Protein AF-U5H1S2-F1 (afdb_monomer_lite)

Structure (mmCIF, N/CA/C/O backbone):
data_AF-U5H1S2-F1
#
_entry.id   AF-U5H1S2-F1
#
loop_
_atom_site.group_PDB
_atom_site.id
_atom_site.type_symbol
_atom_site.label_atom_id
_atom_site.label_alt_id
_atom_site.label_comp_id
_atom_site.label_asym_id
_atom_site.label_entity_id
_atom_site.label_seq_id
_atom_site.pdbx_PDB_ins_code
_atom_site.Cartn_x
_atom_site.Cartn_y
_atom_site.Cartn_z
_atom_site.occupancy
_atom_site.B_iso_or_equiv
_atom_site.auth_seq_id
_atom_site.auth_comp_id
_atom_site.auth_asym_id
_atom_site.auth_atom_id
_atom_site.pdbx_PDB_model_num
ATOM 1 N N . MET A 1 1 ? -27.635 -14.130 -34.980 1.00 31.97 1 MET A N 1
ATOM 2 C CA . MET A 1 1 ? -26.167 -13.998 -35.051 1.00 31.97 1 MET A CA 1
ATOM 3 C C . MET A 1 1 ? -25.776 -12.858 -34.133 1.00 31.97 1 MET A C 1
ATOM 5 O O . MET A 1 1 ? -26.115 -11.719 -34.426 1.00 31.97 1 MET A O 1
ATOM 9 N N . ALA A 1 2 ? -25.233 -13.192 -32.964 1.00 25.72 2 ALA A N 1
ATOM 10 C CA . ALA A 1 2 ? -24.811 -12.223 -31.960 1.00 25.72 2 ALA A CA 1
ATOM 11 C C . ALA A 1 2 ? -23.484 -11.595 -32.406 1.00 25.72 2 ALA A C 1
ATOM 13 O O . ALA A 1 2 ? -22.579 -12.320 -32.811 1.00 25.72 2 ALA A O 1
ATOM 14 N N . GLY A 1 3 ? -23.404 -10.264 -32.391 1.00 31.88 3 GLY A N 1
ATOM 15 C CA . GLY A 1 3 ? -22.172 -9.540 -32.684 1.00 31.88 3 GLY A CA 1
ATOM 16 C C . GLY A 1 3 ? -21.166 -9.740 -31.556 1.00 31.88 3 GLY A C 1
ATOM 17 O O . GLY A 1 3 ? -21.513 -9.571 -30.388 1.00 31.88 3 GLY A O 1
ATOM 18 N N . GLU A 1 4 ? -19.939 -10.113 -31.912 1.00 32.50 4 GLU A N 1
ATOM 19 C CA . GLU A 1 4 ? -18.807 -10.182 -30.992 1.00 32.50 4 GLU A CA 1
ATOM 20 C C . GLU A 1 4 ? -18.566 -8.802 -30.369 1.00 32.50 4 GLU A C 1
ATOM 22 O O . GLU A 1 4 ? -18.142 -7.854 -31.032 1.00 32.50 4 GLU A O 1
ATOM 27 N N . ALA A 1 5 ? -18.861 -8.678 -29.077 1.00 32.62 5 ALA A N 1
ATOM 28 C CA . ALA A 1 5 ? -18.400 -7.563 -28.271 1.00 32.62 5 ALA A CA 1
ATOM 29 C C . ALA A 1 5 ? -16.902 -7.772 -28.010 1.00 32.62 5 ALA A C 1
ATOM 31 O O . ALA A 1 5 ? -16.522 -8.608 -27.192 1.00 32.62 5 ALA A O 1
ATOM 32 N N . LEU A 1 6 ? -16.054 -7.045 -28.739 1.00 32.03 6 LEU A N 1
ATOM 33 C CA . LEU A 1 6 ? -14.613 -7.006 -28.491 1.00 32.03 6 LEU A CA 1
ATOM 34 C C . LEU A 1 6 ? -14.373 -6.473 -27.070 1.00 32.03 6 LEU A C 1
ATOM 36 O O . LEU A 1 6 ? -14.672 -5.315 -26.775 1.00 32.03 6 LEU A O 1
ATOM 40 N N . ALA A 1 7 ? -13.875 -7.339 -26.187 1.00 36.47 7 ALA A N 1
ATOM 41 C CA . ALA A 1 7 ? -13.508 -6.986 -24.821 1.00 36.47 7 ALA A CA 1
ATOM 42 C C . ALA A 1 7 ? -12.348 -5.971 -24.818 1.00 36.47 7 ALA A C 1
ATOM 44 O O . ALA A 1 7 ? -11.456 -6.050 -25.665 1.00 36.47 7 ALA A O 1
ATOM 45 N N . SER A 1 8 ? -12.359 -5.035 -23.858 1.00 35.72 8 SER A N 1
ATOM 46 C CA . SER A 1 8 ? -11.357 -3.960 -23.693 1.00 35.72 8 SER A CA 1
ATOM 47 C C . SER A 1 8 ? -9.915 -4.468 -23.807 1.00 35.72 8 SER A C 1
ATOM 49 O O . SER A 1 8 ? -9.097 -3.869 -24.498 1.00 35.72 8 SER A O 1
ATOM 51 N N . ASP A 1 9 ? -9.646 -5.641 -23.237 1.00 32.28 9 ASP A N 1
ATOM 52 C CA . ASP A 1 9 ? -8.314 -6.247 -23.175 1.00 32.28 9 ASP A CA 1
ATOM 53 C C . ASP A 1 9 ? -7.743 -6.604 -24.563 1.00 32.28 9 ASP A C 1
ATOM 55 O O . ASP A 1 9 ? -6.537 -6.521 -24.793 1.00 32.28 9 ASP A O 1
ATOM 59 N N . GLN A 1 10 ? -8.601 -6.953 -25.533 1.00 33.72 10 GLN A N 1
ATOM 60 C CA . GLN A 1 10 ? -8.179 -7.234 -26.914 1.00 33.72 10 GLN A CA 1
ATOM 61 C C . GLN A 1 10 ? -7.858 -5.958 -27.706 1.00 33.72 10 GLN A C 1
ATOM 63 O O . GLN A 1 10 ? -7.099 -6.005 -28.679 1.00 33.72 10 GLN A O 1
ATOM 68 N N . ILE A 1 11 ? -8.440 -4.825 -27.307 1.00 37.59 11 ILE A N 1
ATOM 69 C CA . ILE A 1 11 ? -8.159 -3.507 -27.883 1.00 37.59 11 ILE A CA 1
ATOM 70 C C . ILE A 1 11 ? -6.844 -2.968 -27.301 1.00 37.59 11 ILE A C 1
ATOM 72 O O . ILE A 1 11 ? -6.004 -2.495 -28.066 1.00 37.59 11 ILE A O 1
ATOM 76 N N . ASP A 1 12 ? -6.625 -3.125 -25.992 1.00 35.81 12 ASP A N 1
ATOM 77 C CA . ASP A 1 12 ? -5.406 -2.697 -25.294 1.00 35.81 12 ASP A CA 1
ATOM 78 C C . ASP A 1 12 ? -4.152 -3.450 -25.785 1.00 35.81 12 ASP A C 1
ATOM 80 O O . ASP A 1 12 ? -3.189 -2.813 -26.212 1.00 35.81 12 ASP A O 1
ATOM 84 N N . ALA A 1 13 ? -4.187 -4.786 -25.887 1.00 38.94 13 ALA A N 1
ATOM 85 C CA . ALA A 1 13 ? -3.038 -5.577 -26.358 1.00 38.94 13 ALA A CA 1
ATOM 86 C C . ALA A 1 13 ? -2.625 -5.269 -27.813 1.00 38.94 13 ALA A C 1
ATOM 88 O O . ALA A 1 13 ? -1.450 -5.335 -28.179 1.00 38.94 13 ALA A O 1
ATOM 89 N N . ARG A 1 14 ? -3.592 -4.910 -28.669 1.00 41.16 14 ARG A N 1
ATOM 90 C CA . ARG A 1 14 ? -3.320 -4.481 -30.051 1.00 41.16 14 ARG A CA 1
ATOM 91 C C . ARG A 1 14 ? -2.742 -3.071 -30.123 1.00 41.16 14 ARG A C 1
ATOM 93 O O . ARG A 1 14 ? -2.043 -2.770 -31.086 1.00 41.16 14 ARG A O 1
ATOM 100 N N . LEU A 1 15 ? -3.039 -2.214 -29.151 1.00 42.03 15 LEU A N 1
ATOM 101 C CA . LEU A 1 15 ? -2.571 -0.832 -29.103 1.00 42.03 15 LEU A CA 1
ATOM 102 C C . LEU A 1 15 ? -1.189 -0.707 -28.458 1.00 42.03 15 LEU A C 1
ATOM 104 O O . LEU A 1 15 ? -0.394 0.085 -28.959 1.00 42.03 15 LEU A O 1
ATOM 108 N N . ASP A 1 16 ? -0.863 -1.519 -27.452 1.00 41.81 16 ASP A N 1
ATOM 109 C CA . ASP A 1 16 ? 0.482 -1.563 -26.859 1.00 41.81 16 ASP A CA 1
ATOM 110 C C . ASP A 1 16 ? 1.532 -1.953 -27.914 1.00 41.81 16 ASP A C 1
ATOM 112 O O . ASP A 1 16 ? 2.521 -1.243 -28.105 1.00 41.81 16 ASP A O 1
ATOM 116 N N . ALA A 1 17 ? 1.231 -2.961 -28.742 1.00 45.34 17 ALA A N 1
ATOM 117 C CA . ALA A 1 17 ? 2.054 -3.325 -29.899 1.00 45.34 17 ALA A CA 1
ATOM 118 C C . ALA A 1 17 ? 2.215 -2.176 -30.924 1.00 45.34 17 ALA A C 1
ATOM 120 O O . ALA A 1 17 ? 3.231 -2.075 -31.613 1.00 45.34 17 ALA A O 1
ATOM 121 N N . ILE A 1 18 ? 1.228 -1.276 -31.033 1.00 42.66 18 ILE A N 1
ATOM 122 C CA . ILE A 1 18 ? 1.264 -0.121 -31.946 1.00 42.66 18 ILE A CA 1
ATOM 123 C C . ILE A 1 18 ? 2.077 1.036 -31.349 1.00 42.66 18 ILE A C 1
ATOM 125 O O . ILE A 1 18 ? 2.813 1.690 -32.091 1.00 42.66 18 ILE A O 1
ATOM 129 N N . VAL A 1 19 ? 1.976 1.282 -30.041 1.00 43.50 19 VAL A N 1
ATOM 130 C CA . VAL A 1 19 ? 2.753 2.310 -29.329 1.00 43.50 19 VAL A CA 1
ATOM 131 C C . VAL A 1 19 ? 4.237 1.942 -29.312 1.00 43.50 19 VAL A C 1
ATOM 133 O O . VAL A 1 19 ? 5.071 2.801 -29.601 1.00 43.50 19 VAL A O 1
ATOM 136 N N . GLU A 1 20 ? 4.569 0.669 -29.084 1.00 44.09 20 GLU A N 1
ATOM 137 C CA . GLU A 1 20 ? 5.947 0.164 -29.148 1.00 44.09 20 GLU A CA 1
ATOM 138 C C . GLU A 1 20 ? 6.540 0.215 -30.568 1.00 44.09 20 GLU A C 1
ATOM 140 O O . GLU A 1 20 ? 7.726 0.496 -30.734 1.00 44.09 20 GLU A O 1
ATOM 145 N N . SER A 1 21 ? 5.720 0.031 -31.612 1.00 43.16 21 SER A N 1
ATOM 146 C CA . SER A 1 21 ? 6.169 0.085 -33.016 1.00 43.16 21 SER A CA 1
ATOM 147 C C . SER A 1 21 ? 6.324 1.501 -33.602 1.00 43.16 21 SER A C 1
ATOM 149 O O . SER A 1 21 ? 6.820 1.657 -34.721 1.00 43.16 21 SER A O 1
ATOM 151 N N . ASN A 1 22 ? 5.893 2.550 -32.890 1.00 45.50 22 ASN A N 1
ATOM 152 C CA . ASN A 1 22 ? 5.864 3.917 -33.416 1.00 45.50 22 ASN A CA 1
ATOM 153 C C . ASN A 1 22 ? 7.089 4.725 -32.960 1.00 45.50 22 ASN A C 1
ATOM 155 O O . ASN A 1 22 ? 7.073 5.395 -31.923 1.00 45.50 22 ASN A O 1
ATOM 159 N N . SER A 1 23 ? 8.142 4.696 -33.781 1.00 42.59 23 SER A N 1
ATOM 160 C CA . SER A 1 23 ? 9.422 5.373 -33.531 1.00 42.59 23 SER A CA 1
ATOM 161 C C . SER A 1 23 ? 9.302 6.886 -33.315 1.00 42.59 23 SER A C 1
ATOM 163 O O . SER A 1 23 ? 10.108 7.447 -32.578 1.00 42.59 23 SER A O 1
ATOM 165 N N . PHE A 1 24 ? 8.288 7.553 -33.878 1.00 42.47 24 PHE A N 1
ATOM 166 C CA . PHE A 1 24 ? 8.090 8.996 -33.715 1.00 42.47 24 PHE A CA 1
ATOM 167 C C . PHE A 1 24 ? 7.434 9.357 -32.377 1.00 42.47 24 PHE A C 1
ATOM 169 O O . PHE A 1 24 ? 7.916 10.251 -31.687 1.00 42.47 24 PHE A O 1
ATOM 176 N N . ILE A 1 25 ? 6.366 8.655 -31.970 1.00 44.25 25 ILE A N 1
ATOM 177 C CA . ILE A 1 25 ? 5.739 8.870 -30.650 1.00 44.25 25 ILE A CA 1
ATOM 178 C C . ILE A 1 25 ? 6.713 8.452 -29.550 1.00 44.25 25 ILE A C 1
ATOM 180 O O . ILE A 1 25 ? 6.942 9.216 -28.615 1.00 44.25 25 ILE A O 1
ATOM 184 N N . SER A 1 26 ? 7.348 7.286 -29.703 1.00 45.72 26 SER A N 1
ATOM 185 C CA . SER A 1 26 ? 8.385 6.829 -28.782 1.00 45.72 26 SER A CA 1
ATOM 186 C C . SER A 1 26 ? 9.552 7.813 -28.735 1.00 45.72 26 SER A C 1
ATOM 188 O O . SER A 1 26 ? 9.984 8.156 -27.645 1.00 45.72 26 SER A O 1
ATOM 190 N N . GLY A 1 27 ? 10.017 8.327 -29.881 1.00 42.66 27 GLY A N 1
ATOM 191 C CA . GLY A 1 27 ? 11.116 9.290 -29.972 1.00 42.66 27 GLY A CA 1
ATOM 192 C C . GLY A 1 27 ? 10.786 10.662 -29.388 1.00 42.66 27 GLY A C 1
ATOM 193 O O . GLY A 1 27 ? 11.611 11.231 -28.686 1.00 42.66 27 GLY A O 1
ATOM 194 N N . ARG A 1 28 ? 9.569 11.177 -29.596 1.00 44.97 28 ARG A N 1
ATOM 195 C CA . ARG A 1 28 ? 9.143 12.486 -29.076 1.00 44.97 28 ARG A CA 1
ATOM 196 C C . ARG A 1 28 ? 8.814 12.439 -27.586 1.00 44.97 28 ARG A C 1
ATOM 198 O O . ARG A 1 28 ? 9.125 13.391 -26.882 1.00 44.97 28 ARG A O 1
ATOM 205 N N . ILE A 1 29 ? 8.270 11.322 -27.093 1.00 44.91 29 ILE A N 1
ATOM 206 C CA . ILE A 1 29 ? 8.137 11.056 -25.653 1.00 44.91 29 ILE A CA 1
ATOM 207 C C . ILE A 1 29 ? 9.524 10.868 -25.023 1.00 44.91 29 ILE A C 1
ATOM 209 O O . ILE A 1 29 ? 9.783 11.482 -23.998 1.00 44.91 29 ILE A O 1
ATOM 213 N N . ARG A 1 30 ? 10.448 10.111 -25.641 1.00 46.75 30 ARG A N 1
ATOM 214 C CA . ARG A 1 30 ? 11.833 9.963 -25.143 1.00 46.75 30 ARG A CA 1
ATOM 215 C C . ARG A 1 30 ? 12.580 11.287 -25.098 1.00 46.75 30 ARG A C 1
ATOM 217 O O . ARG A 1 30 ? 13.275 11.535 -24.130 1.00 46.75 30 ARG A O 1
ATOM 224 N N . ASN A 1 31 ? 12.427 12.112 -26.130 1.00 43.06 31 ASN A N 1
ATOM 225 C CA . ASN A 1 31 ? 13.042 13.430 -26.210 1.00 43.06 31 ASN A CA 1
ATOM 226 C C . ASN A 1 31 ? 12.440 14.366 -25.147 1.00 43.06 31 ASN A C 1
ATOM 228 O O . ASN A 1 31 ? 13.172 14.987 -24.397 1.00 43.06 31 ASN A O 1
ATOM 232 N N . LEU A 1 32 ? 11.117 14.389 -24.964 1.00 43.41 32 LEU A N 1
ATOM 233 C CA . LEU A 1 32 ? 10.509 15.164 -23.874 1.00 43.41 32 LEU A CA 1
ATOM 234 C C . LEU A 1 32 ? 10.931 14.667 -22.480 1.00 43.41 32 LEU A C 1
ATOM 236 O O . LEU A 1 32 ? 11.138 15.486 -21.596 1.00 43.41 32 LEU A O 1
ATOM 240 N N . LEU A 1 33 ? 11.097 13.354 -22.293 1.00 40.91 33 LEU A N 1
ATOM 241 C CA . LEU A 1 33 ? 11.580 12.764 -21.041 1.00 40.91 33 LEU A CA 1
ATOM 242 C C . LEU A 1 33 ? 13.087 12.974 -20.818 1.00 40.91 33 LEU A C 1
ATOM 244 O O . LEU A 1 33 ? 13.501 13.073 -19.667 1.00 40.91 33 LEU A O 1
ATOM 248 N N . SER A 1 34 ? 13.906 13.074 -21.873 1.00 43.50 34 SER A N 1
ATOM 249 C CA . SER A 1 34 ? 15.348 13.336 -21.747 1.00 43.50 34 SER A CA 1
ATOM 250 C C . SER A 1 34 ? 15.628 14.751 -21.245 1.00 43.50 34 SER A C 1
ATOM 252 O O . SER A 1 34 ? 16.530 14.935 -20.445 1.00 43.50 34 SER A O 1
ATOM 254 N N . HIS A 1 35 ? 14.784 15.722 -21.605 1.00 40.72 35 HIS A N 1
ATOM 255 C CA . HIS A 1 35 ? 14.853 17.093 -21.078 1.00 40.72 35 HIS A CA 1
ATOM 256 C C . HIS A 1 35 ? 14.323 17.224 -19.636 1.00 40.72 35 HIS A C 1
ATOM 258 O O . HIS A 1 35 ? 14.372 18.304 -19.054 1.00 40.72 35 HIS A O 1
ATOM 264 N N . CYS A 1 36 ? 13.783 16.150 -19.051 1.00 38.25 36 CYS A N 1
ATOM 265 C CA . CYS A 1 36 ? 13.341 16.121 -17.655 1.00 38.25 36 CYS A CA 1
ATOM 266 C C . CYS A 1 36 ? 14.390 15.516 -16.704 1.00 38.25 36 CYS A C 1
ATOM 268 O O . CYS A 1 36 ? 14.098 15.388 -15.517 1.00 38.25 36 CYS A O 1
ATOM 270 N N . GLY A 1 37 ? 15.569 15.117 -17.203 1.00 31.05 37 GLY A N 1
ATOM 271 C CA . GLY A 1 37 ? 16.558 14.348 -16.439 1.00 31.05 37 GLY A CA 1
ATOM 272 C C . GLY A 1 37 ? 18.012 14.810 -16.547 1.00 31.05 37 GLY A C 1
ATOM 273 O O . GLY A 1 37 ? 18.885 14.071 -16.094 1.00 31.05 37 GLY A O 1
ATOM 274 N N . ASP A 1 38 ? 18.302 15.980 -17.119 1.00 31.97 38 ASP A N 1
ATOM 275 C CA . ASP A 1 38 ? 19.683 16.470 -17.163 1.00 31.97 38 ASP A CA 1
ATOM 276 C C . ASP A 1 38 ? 20.134 16.968 -15.771 1.00 31.97 38 ASP A C 1
ATOM 278 O O . ASP A 1 38 ? 19.403 17.724 -15.121 1.00 31.97 38 ASP A O 1
ATOM 282 N N . PRO A 1 39 ? 21.321 16.560 -15.276 1.00 34.12 39 PRO A N 1
ATOM 283 C CA . PRO A 1 39 ? 21.922 17.176 -14.098 1.00 34.12 39 PRO A CA 1
ATOM 284 C C . PRO A 1 39 ? 22.341 18.621 -14.428 1.00 34.12 39 PRO A C 1
ATOM 286 O O . PRO A 1 39 ? 22.587 18.933 -15.596 1.00 34.12 39 PRO A O 1
ATOM 289 N N . PRO A 1 40 ? 22.433 19.521 -13.429 1.00 31.66 40 PRO A N 1
ATOM 290 C CA . PRO A 1 40 ? 22.752 20.921 -13.689 1.00 31.66 40 PRO A CA 1
ATOM 291 C C . PRO A 1 40 ? 24.128 21.054 -14.363 1.00 31.66 40 PRO A C 1
ATOM 293 O O . PRO A 1 40 ? 25.036 20.273 -14.050 1.00 31.66 40 PRO A O 1
ATOM 296 N N . PRO A 1 41 ? 24.310 22.032 -15.272 1.00 32.84 41 PRO A N 1
ATOM 297 C CA . PRO A 1 41 ? 25.611 22.297 -15.860 1.00 32.84 41 PRO A CA 1
ATOM 298 C C . PRO A 1 41 ? 26.588 22.731 -14.763 1.00 32.84 41 PRO A C 1
ATOM 300 O O . PRO A 1 41 ? 26.267 23.542 -13.896 1.00 32.84 41 PRO A O 1
ATOM 303 N N . ILE A 1 42 ? 27.783 22.146 -14.799 1.00 29.72 42 ILE A N 1
ATOM 304 C CA . ILE A 1 42 ? 28.906 22.512 -13.938 1.00 29.72 42 ILE A CA 1
ATOM 305 C C . ILE A 1 42 ? 29.298 23.951 -14.291 1.00 29.72 42 ILE A C 1
ATOM 307 O O . ILE A 1 42 ? 29.607 24.235 -15.447 1.00 29.72 42 ILE A O 1
ATOM 311 N N . GLU A 1 43 ? 29.259 24.846 -13.302 1.00 31.59 43 GLU A N 1
ATOM 312 C CA . GLU A 1 43 ? 29.740 26.221 -13.429 1.00 31.59 43 GLU A CA 1
ATOM 313 C C . GLU A 1 43 ? 31.221 26.227 -13.835 1.00 31.59 43 GLU A C 1
ATOM 315 O O . GLU A 1 43 ? 32.087 25.818 -13.060 1.00 31.59 43 GLU A O 1
ATOM 320 N N . GLU A 1 44 ? 31.525 26.755 -15.022 1.00 27.38 44 GLU A N 1
ATOM 321 C CA . GLU A 1 44 ? 32.812 27.401 -15.261 1.00 27.38 44 GLU A CA 1
ATOM 322 C C . GLU A 1 44 ? 32.620 28.917 -15.319 1.00 27.38 44 GLU A C 1
ATOM 324 O O . GLU A 1 44 ? 31.730 29.465 -15.966 1.00 27.38 44 GLU A O 1
ATOM 329 N N . SER A 1 45 ? 33.470 29.567 -14.538 1.00 29.20 45 SER A N 1
ATOM 330 C CA . SER A 1 45 ? 33.488 30.974 -14.186 1.00 29.20 45 SER A CA 1
ATOM 331 C C . SER A 1 45 ? 33.711 31.936 -15.357 1.00 29.20 45 SER A C 1
ATOM 333 O O . SER A 1 45 ? 34.536 31.674 -16.229 1.00 29.20 45 SER A O 1
ATOM 335 N N . ASN A 1 46 ? 33.158 33.137 -15.154 1.00 27.47 46 ASN A N 1
ATOM 336 C CA . ASN A 1 46 ? 33.604 34.470 -15.589 1.00 27.47 46 ASN A CA 1
ATOM 337 C C . ASN A 1 46 ? 32.978 35.133 -16.838 1.00 27.47 46 ASN A C 1
ATOM 339 O O . ASN A 1 46 ? 33.316 34.840 -17.978 1.00 27.47 46 ASN A O 1
ATOM 343 N N . CYS A 1 47 ? 32.129 36.123 -16.515 1.00 29.84 47 CYS A N 1
ATOM 344 C CA . CYS A 1 47 ? 32.030 37.505 -17.016 1.00 29.84 47 CYS A CA 1
ATOM 345 C C . CYS A 1 47 ? 32.285 37.806 -18.507 1.00 29.84 47 CYS A C 1
ATOM 347 O O . CYS A 1 47 ? 33.419 37.791 -18.969 1.00 29.84 47 CYS A O 1
ATOM 349 N N . ASP A 1 48 ? 31.258 38.303 -19.204 1.00 28.02 48 ASP A N 1
ATOM 350 C CA . ASP A 1 48 ? 31.086 39.753 -19.383 1.00 28.02 48 ASP A CA 1
ATOM 351 C C . ASP A 1 48 ? 29.727 40.116 -20.010 1.00 28.02 48 ASP A C 1
ATOM 353 O O . ASP A 1 48 ? 29.068 39.323 -20.677 1.00 28.02 48 ASP A O 1
ATOM 357 N N . ASN A 1 49 ? 29.303 41.343 -19.711 1.00 31.66 49 ASN A N 1
ATOM 358 C CA . ASN A 1 49 ? 28.019 41.970 -20.021 1.00 31.66 49 ASN A CA 1
ATOM 359 C C . ASN A 1 49 ? 27.615 41.929 -21.508 1.00 31.66 49 ASN A C 1
ATOM 361 O O . ASN A 1 49 ? 28.440 42.201 -22.369 1.00 31.66 49 ASN A O 1
ATOM 365 N N . HIS A 1 50 ? 26.312 41.794 -21.789 1.00 26.80 50 HIS A N 1
ATOM 366 C CA . HIS A 1 50 ? 25.506 42.868 -22.395 1.00 26.80 50 HIS A CA 1
ATOM 367 C C . HIS A 1 50 ? 24.013 42.500 -22.436 1.00 26.80 50 HIS A C 1
ATOM 369 O O . HIS A 1 50 ? 23.605 41.467 -22.954 1.00 26.80 50 HIS A O 1
ATOM 375 N N . ILE A 1 51 ? 23.198 43.402 -21.890 1.00 36.81 51 ILE A N 1
ATOM 376 C CA . ILE A 1 51 ? 21.740 43.423 -22.007 1.00 36.81 51 ILE A CA 1
ATOM 377 C C . ILE A 1 51 ? 21.373 43.737 -23.464 1.00 36.81 51 ILE A C 1
ATOM 379 O O . ILE A 1 51 ? 21.731 44.805 -23.962 1.00 36.81 51 ILE A O 1
ATOM 383 N N . SER A 1 52 ? 20.586 42.872 -24.105 1.00 28.44 52 SER A N 1
ATOM 384 C CA . SER A 1 52 ? 19.653 43.293 -25.153 1.00 28.44 52 SER A CA 1
ATOM 385 C C . SER A 1 52 ? 18.378 42.460 -25.096 1.00 28.44 52 SER A C 1
ATOM 387 O O . SER A 1 52 ? 18.362 41.268 -25.391 1.00 28.44 52 SER A O 1
ATOM 389 N N . ASP A 1 53 ? 17.315 43.145 -24.704 1.00 34.50 53 ASP A N 1
ATOM 390 C CA . ASP A 1 53 ? 15.923 42.755 -24.833 1.00 34.50 53 ASP A CA 1
ATOM 391 C C . ASP A 1 53 ? 15.591 42.601 -26.331 1.00 34.50 53 ASP A C 1
ATOM 393 O O . ASP A 1 53 ? 15.663 43.573 -27.086 1.00 34.50 53 ASP A O 1
ATOM 397 N N . SER A 1 54 ? 15.278 41.387 -26.793 1.00 29.27 54 SER A N 1
ATOM 398 C CA . SER A 1 54 ? 14.604 41.203 -28.080 1.00 29.27 54 SER A CA 1
ATOM 399 C C . SER A 1 54 ? 13.757 39.935 -28.083 1.00 29.27 54 SER A C 1
ATOM 401 O O . SER A 1 54 ? 14.249 38.810 -28.025 1.00 29.27 54 SER A O 1
ATOM 403 N N . THR A 1 55 ? 12.450 40.147 -28.163 1.00 39.47 55 THR A N 1
ATOM 404 C CA . THR A 1 55 ? 11.439 39.161 -28.518 1.00 39.47 55 THR A CA 1
ATOM 405 C C . THR A 1 55 ? 11.644 38.695 -29.959 1.00 39.47 55 THR A C 1
ATOM 407 O O . THR A 1 55 ? 11.200 39.359 -30.894 1.00 39.47 55 THR A O 1
ATOM 410 N N . ALA A 1 56 ? 12.261 37.536 -30.137 1.00 24.58 56 ALA A N 1
ATOM 411 C CA . ALA A 1 56 ? 12.140 36.733 -31.344 1.00 24.58 56 ALA A CA 1
ATOM 412 C C . ALA A 1 56 ? 12.293 35.271 -30.927 1.00 24.58 56 ALA A C 1
ATOM 414 O O . ALA A 1 56 ? 13.342 34.848 -30.455 1.00 24.58 56 ALA A O 1
ATOM 415 N N . VAL A 1 57 ? 11.209 34.504 -31.027 1.00 30.31 57 VAL A N 1
ATOM 416 C CA . VAL A 1 57 ? 11.333 33.048 -31.043 1.00 30.31 57 VAL A CA 1
ATOM 417 C C . VAL A 1 57 ? 11.879 32.742 -32.427 1.00 30.31 57 VAL A C 1
ATOM 419 O O . VAL A 1 57 ? 11.105 32.703 -33.384 1.00 30.31 57 VAL A O 1
ATOM 422 N N . ASP A 1 58 ? 13.200 32.627 -32.539 1.00 24.58 58 ASP A N 1
ATOM 423 C CA . ASP A 1 58 ? 13.830 32.105 -33.740 1.00 24.58 58 ASP A CA 1
ATOM 424 C C . ASP A 1 58 ? 13.309 30.683 -33.938 1.00 24.58 58 ASP A C 1
ATOM 426 O O . ASP A 1 58 ? 13.626 29.738 -33.215 1.00 24.58 58 ASP A O 1
ATOM 430 N N . MET A 1 59 ? 12.400 30.561 -34.899 1.00 35.47 59 MET A N 1
ATOM 431 C CA . MET A 1 59 ? 12.103 29.303 -35.553 1.00 35.47 59 MET A CA 1
ATOM 432 C C . MET A 1 59 ? 13.343 28.987 -36.382 1.00 35.47 59 MET A C 1
ATOM 434 O O . MET A 1 59 ? 13.403 29.345 -37.556 1.00 35.47 59 MET A O 1
ATOM 438 N N . GLU A 1 60 ? 14.355 28.379 -35.762 1.00 29.89 60 GLU A N 1
ATOM 439 C CA . GLU A 1 60 ? 15.390 27.699 -36.528 1.00 29.89 60 GLU A CA 1
ATOM 440 C C . GLU A 1 60 ? 14.684 26.627 -37.358 1.00 29.89 60 GLU A C 1
ATOM 442 O O . GLU A 1 60 ? 14.189 25.616 -36.845 1.00 29.89 60 GLU A O 1
ATOM 447 N N . ASP A 1 61 ? 14.571 26.910 -38.655 1.00 30.72 61 ASP A N 1
ATOM 448 C CA . ASP A 1 61 ? 14.297 25.914 -39.670 1.00 30.72 61 ASP A CA 1
ATOM 449 C C . ASP A 1 61 ? 15.282 24.776 -39.427 1.00 30.72 61 ASP A C 1
ATOM 451 O O . ASP A 1 61 ? 16.493 24.940 -39.577 1.00 30.72 61 ASP A O 1
ATOM 455 N N . ALA A 1 62 ? 14.756 23.626 -39.003 1.00 33.53 62 ALA A N 1
ATOM 456 C CA . ALA A 1 62 ? 15.530 22.407 -38.909 1.00 33.53 62 ALA A CA 1
ATOM 457 C C . ALA A 1 62 ? 16.126 22.149 -40.295 1.00 33.53 62 ALA A C 1
ATOM 459 O O . ALA A 1 62 ? 15.425 21.707 -41.210 1.00 33.53 62 ALA A O 1
ATOM 460 N N . GLN A 1 63 ? 17.409 22.475 -40.452 1.00 30.80 63 GLN A N 1
ATOM 461 C CA . GLN A 1 63 ? 18.185 22.111 -41.619 1.00 30.80 63 GLN A CA 1
ATOM 462 C C . GLN A 1 63 ? 18.069 20.592 -41.747 1.00 30.80 63 GLN A C 1
ATOM 464 O O . GLN A 1 63 ? 18.515 19.841 -40.881 1.00 30.80 63 GLN A O 1
ATOM 469 N N . GLU A 1 64 ? 17.376 20.142 -42.795 1.00 37.62 64 GLU A N 1
ATOM 470 C CA . GLU A 1 64 ? 17.328 18.735 -43.162 1.00 37.62 64 GLU A CA 1
ATOM 471 C C . GLU A 1 64 ? 18.764 18.298 -43.465 1.00 37.62 64 GLU A C 1
ATOM 473 O O . GLU A 1 64 ? 19.286 18.561 -44.551 1.00 37.62 64 GLU A O 1
ATOM 478 N N . ASP A 1 65 ? 19.399 17.612 -42.515 1.00 32.69 65 ASP A N 1
ATOM 479 C CA . ASP A 1 65 ? 20.603 16.839 -42.786 1.00 32.69 65 ASP A CA 1
ATOM 480 C C . ASP A 1 65 ? 20.249 15.764 -43.821 1.00 32.69 65 ASP A C 1
ATOM 482 O O . ASP A 1 65 ? 19.659 14.715 -43.551 1.00 32.69 65 ASP A O 1
ATOM 486 N N . SER A 1 66 ? 20.574 16.095 -45.067 1.00 39.94 66 SER A N 1
ATOM 487 C CA . SER A 1 66 ? 20.412 15.306 -46.281 1.00 39.94 66 SER A CA 1
ATOM 488 C C . SER A 1 66 ? 21.383 14.117 -46.292 1.00 39.94 66 SER A C 1
ATOM 490 O O . SER A 1 66 ? 22.299 14.050 -47.113 1.00 39.94 66 SER A O 1
ATOM 492 N N . SER A 1 67 ? 21.200 13.164 -45.378 1.00 41.78 67 SER A N 1
ATOM 493 C CA . SER A 1 67 ? 21.980 11.916 -45.344 1.00 41.78 67 SER A CA 1
ATOM 494 C C . SER A 1 67 ? 21.147 10.644 -45.131 1.00 41.78 67 SER A C 1
ATOM 496 O O . SER A 1 67 ? 21.708 9.554 -45.058 1.00 41.78 67 SER A O 1
ATOM 498 N N . GLY A 1 68 ? 19.813 10.743 -45.099 1.00 41.00 68 GLY A N 1
ATOM 499 C CA . GLY A 1 68 ? 18.920 9.578 -45.090 1.00 41.00 68 GLY A CA 1
ATOM 500 C C . GLY A 1 68 ? 18.631 9.066 -46.503 1.00 41.00 68 GLY A C 1
ATOM 501 O O . GLY A 1 68 ? 18.295 9.847 -47.394 1.00 41.00 68 GLY A O 1
ATOM 502 N N . SER A 1 69 ? 18.731 7.753 -46.719 1.00 50.56 69 SER A N 1
ATOM 503 C CA . SER A 1 69 ? 18.406 7.127 -48.014 1.00 50.56 69 SER A CA 1
ATOM 504 C C . SER A 1 69 ? 16.950 7.404 -48.437 1.00 50.56 69 SER A C 1
ATOM 506 O O . SER A 1 69 ? 16.063 7.533 -47.589 1.00 50.56 69 SER A O 1
ATOM 508 N N . ASP A 1 70 ? 16.651 7.433 -49.743 1.00 50.88 70 ASP A N 1
ATOM 509 C CA . ASP A 1 70 ? 15.289 7.682 -50.268 1.00 50.88 70 ASP A CA 1
ATOM 510 C C . ASP A 1 70 ? 14.217 6.743 -49.669 1.00 50.88 70 ASP A C 1
ATOM 512 O O . ASP A 1 70 ? 13.051 7.120 -49.515 1.00 50.88 70 ASP A O 1
ATOM 516 N N . ALA A 1 71 ? 14.617 5.538 -49.249 1.00 49.16 71 ALA A N 1
ATOM 517 C CA . ALA A 1 71 ? 13.764 4.565 -48.567 1.00 49.16 71 ALA A CA 1
ATOM 518 C C . ALA A 1 71 ? 13.423 4.943 -47.108 1.00 49.16 71 ALA A C 1
ATOM 520 O O . ALA A 1 71 ? 12.361 4.576 -46.599 1.00 49.16 71 ALA A O 1
ATOM 521 N N . GLU A 1 72 ? 14.297 5.666 -46.405 1.00 44.59 72 GLU A N 1
ATOM 522 C CA . GLU A 1 72 ? 14.005 6.236 -45.082 1.00 44.59 72 GLU A CA 1
ATOM 523 C C . GLU A 1 72 ? 13.127 7.477 -45.199 1.00 44.59 72 GLU A C 1
ATOM 525 O O . GLU A 1 72 ? 12.147 7.595 -44.465 1.00 44.59 72 GLU A O 1
ATOM 530 N N . ARG A 1 73 ? 13.392 8.343 -46.185 1.00 46.00 73 ARG A N 1
ATOM 531 C CA . ARG A 1 73 ? 12.576 9.539 -46.452 1.00 46.00 73 ARG A CA 1
ATOM 532 C C . ARG A 1 73 ? 11.150 9.179 -46.893 1.00 46.00 73 ARG A C 1
ATOM 534 O O . ARG A 1 73 ? 10.190 9.839 -46.488 1.00 46.00 73 ARG A O 1
ATOM 541 N N . GLY A 1 74 ? 10.999 8.097 -47.662 1.00 48.84 74 GLY A N 1
ATOM 542 C CA . GLY A 1 74 ? 9.708 7.503 -48.026 1.00 48.84 74 GLY A CA 1
ATOM 543 C C . GLY A 1 74 ? 8.941 6.949 -46.820 1.00 48.84 74 GLY A C 1
ATOM 544 O O . GLY A 1 74 ? 7.776 7.301 -46.624 1.00 48.84 74 GLY A O 1
ATOM 545 N N . ARG A 1 75 ? 9.608 6.176 -45.949 1.00 51.22 75 ARG A N 1
ATOM 546 C CA . ARG A 1 75 ? 9.011 5.667 -44.698 1.00 51.22 75 ARG A CA 1
ATOM 547 C C . ARG A 1 75 ? 8.610 6.786 -43.738 1.00 51.22 75 ARG A C 1
ATOM 549 O O . ARG A 1 75 ? 7.545 6.704 -43.130 1.00 51.22 75 ARG A O 1
ATOM 556 N N . PHE A 1 76 ? 9.404 7.852 -43.644 1.00 50.59 76 PHE A N 1
ATOM 557 C CA . PHE A 1 76 ? 9.082 9.025 -42.828 1.00 50.59 76 PHE A CA 1
ATOM 558 C C . PHE A 1 76 ? 7.821 9.735 -43.335 1.00 50.59 76 PHE A C 1
ATOM 560 O O . PHE A 1 76 ? 6.921 10.029 -42.551 1.00 50.59 76 PHE A O 1
ATOM 567 N N . LYS A 1 77 ? 7.702 9.952 -44.655 1.00 55.31 77 LYS A N 1
ATOM 568 C CA . LYS A 1 77 ? 6.496 10.534 -45.272 1.00 55.31 77 LYS A CA 1
ATOM 569 C C . LYS A 1 77 ? 5.254 9.669 -45.053 1.00 55.31 77 LYS A C 1
ATOM 571 O O . LYS A 1 77 ? 4.203 10.205 -44.704 1.00 55.31 77 LYS A O 1
ATOM 576 N N . GLU A 1 78 ? 5.357 8.350 -45.204 1.00 56.84 78 GLU A N 1
ATOM 577 C CA . GLU A 1 78 ? 4.237 7.431 -44.958 1.00 56.84 78 GLU A CA 1
ATOM 578 C C . GLU A 1 78 ? 3.795 7.422 -43.490 1.00 56.84 78 GLU A C 1
ATOM 580 O O . GLU A 1 78 ? 2.595 7.475 -43.204 1.00 56.84 78 GLU A O 1
ATOM 585 N N . GLN A 1 79 ? 4.743 7.422 -42.549 1.00 56.06 79 GLN A N 1
ATOM 586 C CA . GLN A 1 79 ? 4.449 7.525 -41.118 1.00 56.06 79 GLN A CA 1
ATOM 587 C C . GLN A 1 79 ? 3.786 8.863 -40.768 1.00 56.06 79 GLN A C 1
ATOM 589 O O . GLN A 1 79 ? 2.813 8.881 -40.010 1.00 56.06 79 GLN A O 1
ATOM 594 N N . HIS A 1 80 ? 4.239 9.967 -41.367 1.00 57.62 80 HIS A N 1
ATOM 595 C CA . HIS A 1 80 ? 3.664 11.293 -41.144 1.00 57.62 80 HIS A CA 1
ATOM 596 C C . HIS A 1 80 ? 2.221 11.379 -41.664 1.00 57.62 80 HIS A C 1
ATOM 598 O O . HIS A 1 80 ? 1.319 11.812 -40.946 1.00 57.62 80 HIS A O 1
ATOM 604 N N . VAL A 1 81 ? 1.964 10.890 -42.881 1.00 64.00 81 VAL A N 1
ATOM 605 C CA . VAL A 1 81 ? 0.613 10.839 -43.468 1.00 64.00 81 VAL A CA 1
ATOM 606 C C . VAL A 1 81 ? -0.307 9.919 -42.660 1.00 64.00 81 VAL A C 1
ATOM 608 O O . VAL A 1 81 ? -1.474 10.246 -42.436 1.00 64.00 81 VAL A O 1
ATOM 611 N N . SER A 1 82 ? 0.209 8.785 -42.181 1.00 59.00 82 SER A N 1
ATOM 612 C CA . SER A 1 82 ? -0.517 7.865 -41.298 1.00 59.00 82 SER A CA 1
ATOM 613 C C . SER A 1 82 ? -0.897 8.523 -39.965 1.00 59.00 82 SER A C 1
ATOM 615 O O . SER A 1 82 ? -2.041 8.390 -39.522 1.00 59.00 82 SER A O 1
ATOM 617 N N . PHE A 1 83 ? 0.011 9.296 -39.359 1.00 59.69 83 PHE A N 1
ATOM 618 C CA . PHE A 1 83 ? -0.268 10.082 -38.155 1.00 59.69 83 PHE A CA 1
ATOM 619 C C . PHE A 1 83 ? -1.368 11.117 -38.398 1.00 59.69 83 PHE A C 1
ATOM 621 O O . PHE A 1 83 ? -2.361 11.115 -37.675 1.00 59.69 83 PHE A O 1
ATOM 628 N N . PHE A 1 84 ? -1.256 11.936 -39.449 1.00 61.69 84 PHE A N 1
ATOM 629 C CA . PHE A 1 84 ? -2.283 12.928 -39.783 1.00 61.69 84 PHE A CA 1
ATOM 630 C C . PHE A 1 84 ? -3.657 12.290 -39.988 1.00 61.69 84 PHE A C 1
ATOM 632 O O . PHE A 1 84 ? -4.646 12.767 -39.436 1.00 61.69 84 PHE A O 1
ATOM 639 N N . ARG A 1 85 ? -3.727 11.169 -40.717 1.00 61.16 85 ARG A N 1
ATOM 640 C CA . ARG A 1 85 ? -4.981 10.427 -40.907 1.00 61.16 85 ARG A CA 1
ATOM 641 C C . ARG A 1 85 ? -5.553 9.934 -39.580 1.00 61.16 85 ARG A C 1
ATOM 643 O O . ARG A 1 85 ? -6.747 10.086 -39.355 1.00 61.16 85 ARG A O 1
ATOM 650 N N . ARG A 1 86 ? -4.731 9.373 -38.689 1.00 61.88 86 ARG A N 1
ATOM 651 C CA . ARG A 1 86 ? -5.186 8.885 -37.376 1.00 61.88 86 ARG A CA 1
ATOM 652 C C . ARG A 1 86 ? -5.639 10.016 -36.459 1.00 61.88 86 ARG A C 1
ATOM 654 O O . ARG A 1 86 ? -6.676 9.865 -35.825 1.00 61.88 86 ARG A O 1
ATOM 661 N N . SER A 1 87 ? -4.929 11.140 -36.435 1.00 59.53 87 SER A N 1
ATOM 662 C CA . SER A 1 87 ? -5.311 12.326 -35.661 1.00 59.53 87 SER A CA 1
ATOM 663 C C . SER A 1 87 ? -6.632 12.913 -36.161 1.00 59.53 87 SER A C 1
ATOM 665 O O . SER A 1 87 ? -7.548 13.110 -35.369 1.00 59.53 87 SER A O 1
ATOM 667 N N . ILE A 1 88 ? -6.796 13.078 -37.480 1.00 65.00 88 ILE A N 1
ATOM 668 C CA . ILE A 1 88 ? -8.052 13.556 -38.085 1.00 65.00 88 ILE A CA 1
ATOM 669 C C . ILE A 1 88 ? -9.203 12.582 -37.796 1.00 65.00 88 ILE A C 1
ATOM 671 O O . ILE A 1 88 ? -10.277 12.998 -37.368 1.00 65.00 88 ILE A O 1
ATOM 675 N N . MET A 1 89 ? -8.992 11.273 -37.964 1.00 66.19 89 MET A N 1
ATOM 676 C CA . MET A 1 89 ? -10.022 10.272 -37.659 1.00 66.19 89 MET A CA 1
ATOM 677 C C . MET A 1 89 ? -10.349 10.214 -36.161 1.00 66.19 89 MET A C 1
ATOM 679 O O . MET A 1 89 ? -11.511 10.032 -35.804 1.00 66.19 89 MET A O 1
ATOM 683 N N . GLY A 1 90 ? -9.361 10.421 -35.286 1.00 63.16 90 GLY A N 1
ATOM 684 C CA . GLY A 1 90 ? -9.545 10.542 -33.841 1.00 63.16 90 GLY A CA 1
ATOM 685 C C . GLY A 1 90 ? -10.364 11.775 -33.456 1.00 63.16 90 GLY A C 1
ATOM 686 O O . GLY A 1 90 ? -11.284 11.660 -32.650 1.00 63.16 90 GLY A O 1
ATOM 687 N N . GLN A 1 91 ? -10.104 12.927 -34.082 1.00 64.69 91 GLN A N 1
ATOM 688 C CA . GLN A 1 91 ? -10.894 14.154 -33.917 1.00 64.69 91 GLN A CA 1
ATOM 689 C C . GLN A 1 91 ? -12.340 13.978 -34.407 1.00 64.69 91 GLN A C 1
ATOM 691 O O . GLN A 1 91 ? -13.281 14.373 -33.716 1.00 64.69 91 GLN A O 1
ATOM 696 N N . ILE A 1 92 ? -12.536 13.351 -35.573 1.00 67.94 92 ILE A N 1
ATOM 697 C CA . ILE A 1 92 ? -13.869 13.064 -36.122 1.00 67.94 92 ILE A CA 1
ATOM 698 C C . ILE A 1 92 ? -14.621 12.101 -35.196 1.00 67.94 92 ILE A C 1
ATOM 700 O O . ILE A 1 92 ? -15.753 12.385 -34.814 1.00 67.94 92 ILE A O 1
ATOM 704 N N . ALA A 1 93 ? -13.992 11.005 -34.763 1.00 64.56 93 ALA A N 1
ATOM 705 C CA . ALA A 1 93 ? -14.590 10.062 -33.819 1.00 64.56 93 ALA A CA 1
ATOM 706 C C . ALA A 1 93 ? -14.964 10.740 -32.489 1.00 64.56 93 ALA A C 1
ATOM 708 O O . ALA A 1 93 ? -16.063 10.512 -31.975 1.00 64.56 93 ALA A O 1
ATOM 709 N N . PHE A 1 94 ? -14.096 11.624 -31.985 1.00 64.44 94 PHE A N 1
ATOM 710 C CA . PHE A 1 94 ? -14.333 12.420 -30.782 1.00 64.44 94 PHE A CA 1
ATOM 711 C C . PHE A 1 94 ? -15.547 13.345 -30.912 1.00 64.44 94 PHE A C 1
ATOM 713 O O . PHE A 1 94 ? -16.358 13.439 -29.984 1.00 64.44 94 PHE A O 1
ATOM 720 N N . GLY A 1 95 ? -15.690 14.009 -32.063 1.00 64.12 95 GLY A N 1
ATOM 721 C CA . GLY A 1 95 ? -16.830 14.870 -32.373 1.00 64.12 95 GLY A CA 1
ATOM 722 C C . GLY A 1 95 ? -18.133 14.095 -32.592 1.00 64.12 95 GLY A C 1
ATOM 723 O O . GLY A 1 95 ? -19.185 14.527 -32.122 1.00 64.12 95 GLY A O 1
ATOM 724 N N . CYS A 1 96 ? -18.067 12.940 -33.260 1.00 65.50 96 CYS A N 1
ATOM 725 C CA . CYS A 1 96 ? -19.234 12.147 -33.648 1.00 65.50 96 CYS A CA 1
ATOM 726 C C . CYS A 1 96 ? -19.816 11.298 -32.508 1.00 65.50 96 CYS A C 1
ATOM 728 O O . CYS A 1 96 ? -21.033 11.136 -32.443 1.00 65.50 96 CYS A O 1
ATOM 730 N N . ASN A 1 97 ? -18.993 10.749 -31.605 1.00 64.31 97 ASN A N 1
ATOM 731 C CA . ASN A 1 97 ? -19.482 9.952 -30.479 1.00 64.31 97 ASN A CA 1
ATOM 732 C C . ASN A 1 97 ? -18.618 10.129 -29.226 1.00 64.31 97 ASN A C 1
ATOM 734 O O . ASN A 1 97 ? -17.588 9.480 -29.052 1.00 64.31 97 ASN A O 1
ATOM 738 N N . ARG A 1 98 ? -19.119 10.923 -28.273 1.00 57.62 98 ARG A N 1
ATOM 739 C CA . ARG A 1 98 ? -18.416 11.195 -27.011 1.00 57.62 98 ARG A CA 1
ATOM 740 C C . ARG A 1 98 ? -18.181 9.962 -26.128 1.00 57.62 98 ARG A C 1
ATOM 742 O O . ARG A 1 98 ? -17.358 10.039 -25.221 1.00 57.62 98 ARG A O 1
ATOM 749 N N . ARG A 1 99 ? -18.866 8.835 -26.376 1.00 58.88 99 ARG A N 1
ATOM 750 C CA . ARG A 1 99 ? -18.634 7.559 -25.670 1.00 58.88 99 ARG A CA 1
ATOM 751 C C . ARG A 1 99 ? -17.393 6.810 -26.169 1.00 58.88 99 ARG A C 1
ATOM 753 O O . ARG A 1 99 ? -16.885 5.969 -25.442 1.00 58.88 99 ARG A O 1
ATOM 760 N N . ASN A 1 100 ? -16.863 7.151 -27.345 1.00 64.06 100 ASN A N 1
ATOM 761 C CA . ASN A 1 100 ? -15.667 6.516 -27.914 1.00 64.06 100 ASN A CA 1
ATOM 762 C C . ASN A 1 100 ? -14.351 7.164 -27.441 1.00 64.06 100 ASN A C 1
ATOM 764 O O . ASN A 1 100 ? -13.284 6.835 -27.949 1.00 64.06 100 ASN A O 1
ATOM 768 N N . ASN A 1 101 ? -14.414 8.064 -26.455 1.00 75.25 101 ASN A N 1
ATOM 769 C CA . ASN A 1 101 ? -13.277 8.880 -26.022 1.00 75.25 101 ASN A CA 1
ATOM 770 C C . ASN A 1 101 ? -12.475 8.282 -24.859 1.00 75.25 101 ASN A C 1
ATOM 772 O O . ASN A 1 101 ? -11.712 8.997 -24.208 1.00 75.25 101 ASN A O 1
ATOM 776 N N . ALA A 1 102 ? -12.664 6.995 -24.555 1.00 79.00 102 ALA A N 1
ATOM 777 C CA . ALA A 1 102 ? -11.991 6.330 -23.439 1.00 79.00 102 ALA A CA 1
ATOM 778 C C . ALA A 1 102 ? -10.459 6.475 -23.525 1.00 79.00 102 ALA A C 1
ATOM 780 O O . ALA A 1 102 ? -9.813 6.805 -22.531 1.00 79.00 102 ALA A O 1
ATOM 781 N N . MET A 1 103 ? -9.894 6.351 -24.731 1.00 78.25 103 MET A N 1
ATOM 782 C CA . MET A 1 103 ? -8.458 6.523 -24.972 1.00 78.25 103 MET A CA 1
ATOM 783 C C . MET A 1 103 ? -7.990 7.960 -24.734 1.00 78.25 103 MET A C 1
ATOM 785 O O . MET A 1 103 ? -7.000 8.180 -24.043 1.00 78.25 103 MET A O 1
ATOM 789 N N . GLN A 1 104 ? -8.724 8.956 -25.233 1.00 84.44 104 GLN A N 1
ATOM 790 C CA . GLN A 1 104 ? -8.418 10.366 -24.995 1.00 84.44 104 GLN A CA 1
ATOM 791 C C . GLN A 1 104 ? -8.516 10.727 -23.507 1.00 84.44 104 GLN A C 1
ATOM 793 O O . GLN A 1 104 ? -7.742 11.555 -23.022 1.00 84.44 104 GLN A O 1
ATOM 798 N N . HIS A 1 105 ? -9.442 10.105 -22.771 1.00 87.00 105 HIS A N 1
ATOM 799 C CA . HIS A 1 105 ? -9.547 10.252 -21.321 1.00 87.00 105 HIS A CA 1
ATOM 800 C C . HIS A 1 105 ? -8.342 9.635 -20.603 1.00 87.00 105 HIS A C 1
ATOM 802 O O . HIS A 1 105 ? -7.759 10.300 -19.750 1.00 87.00 105 HIS A O 1
ATOM 808 N N . ARG A 1 106 ? -7.932 8.413 -20.975 1.00 86.56 106 ARG A N 1
ATOM 809 C CA . ARG A 1 106 ? -6.740 7.738 -20.429 1.00 86.56 106 ARG A CA 1
ATOM 810 C C . ARG A 1 106 ? -5.474 8.556 -20.682 1.00 86.56 106 ARG A C 1
ATOM 812 O O . ARG A 1 106 ? -4.760 8.880 -19.738 1.00 86.56 106 ARG A O 1
ATOM 819 N N . ASN A 1 107 ? -5.246 8.970 -21.926 1.00 87.50 107 ASN A N 1
ATOM 820 C CA . ASN A 1 107 ? -4.100 9.800 -22.298 1.00 87.50 107 ASN A CA 1
ATOM 821 C C . ASN A 1 107 ? -4.137 11.161 -21.597 1.00 87.50 107 ASN A C 1
ATOM 823 O O . ASN A 1 107 ? -3.109 11.654 -21.144 1.00 87.50 107 ASN A O 1
ATOM 827 N N . GLY A 1 108 ? -5.323 11.767 -21.483 1.00 89.81 108 GLY A N 1
ATOM 828 C CA . GLY A 1 108 ? -5.510 13.016 -20.756 1.00 89.81 108 GLY A CA 1
ATOM 829 C C . GLY A 1 108 ? -5.128 12.878 -19.284 1.00 89.81 108 GLY A C 1
ATOM 830 O O . GLY A 1 108 ? -4.393 13.720 -18.773 1.00 89.81 108 GLY A O 1
ATOM 831 N N . LEU A 1 109 ? -5.601 11.821 -18.613 1.00 90.75 109 LEU A N 1
ATOM 832 C CA . LEU A 1 109 ? -5.281 11.531 -17.212 1.00 90.75 109 LEU A CA 1
ATOM 833 C C . LEU A 1 109 ? -3.783 11.287 -17.023 1.00 90.75 109 LEU A C 1
ATOM 835 O O . LEU A 1 109 ? -3.206 11.851 -16.101 1.00 90.75 109 LEU A O 1
ATOM 839 N N . MET A 1 110 ? -3.156 10.527 -17.925 1.00 89.56 110 MET A N 1
ATOM 840 C CA . MET A 1 110 ? -1.715 10.281 -17.897 1.00 89.56 110 MET A CA 1
ATOM 841 C C . MET A 1 110 ? -0.920 11.578 -18.071 1.00 89.56 110 MET A C 1
ATOM 843 O O . MET A 1 110 ? -0.057 11.882 -17.258 1.00 89.56 110 MET A O 1
ATOM 847 N N . ALA A 1 111 ? -1.257 12.398 -19.072 1.00 85.25 111 ALA A N 1
ATOM 848 C CA . ALA A 1 111 ? -0.606 13.688 -19.284 1.00 85.25 111 ALA A CA 1
ATOM 849 C C . ALA A 1 111 ? -0.746 14.603 -18.057 1.00 85.25 111 ALA A C 1
ATOM 851 O O . ALA A 1 111 ? 0.219 15.246 -17.653 1.00 85.25 111 ALA A O 1
ATOM 852 N N . LEU A 1 112 ? -1.929 14.635 -17.432 1.00 86.56 112 LEU A N 1
ATOM 853 C CA . LEU A 1 112 ? -2.150 15.398 -16.205 1.00 86.56 112 LEU A CA 1
ATOM 854 C C . LEU A 1 112 ? -1.304 14.864 -15.037 1.00 86.56 112 LEU A C 1
ATOM 856 O O . LEU A 1 112 ? -0.722 15.667 -14.315 1.00 86.56 112 LEU A O 1
ATOM 860 N N . ALA A 1 113 ? -1.226 13.542 -14.865 1.00 82.00 113 ALA A N 1
ATOM 861 C CA . ALA A 1 113 ? -0.433 12.898 -13.818 1.00 82.00 113 ALA A CA 1
ATOM 862 C C . ALA A 1 113 ? 1.076 13.129 -14.002 1.00 82.00 113 ALA A C 1
ATOM 864 O O . ALA A 1 113 ? 1.780 13.357 -13.026 1.00 82.00 113 ALA A O 1
ATOM 865 N N . CYS A 1 114 ? 1.558 13.161 -15.247 1.00 81.56 114 CYS A N 1
ATOM 866 C CA . CYS A 1 114 ? 2.944 13.493 -15.589 1.00 81.56 114 CYS A CA 1
ATOM 867 C C . CYS A 1 114 ? 3.266 14.997 -15.501 1.00 81.56 114 CYS A C 1
ATOM 869 O O . CYS A 1 114 ? 4.340 15.412 -15.923 1.00 81.56 114 CYS A O 1
ATOM 871 N N . GLY A 1 115 ? 2.345 15.837 -15.019 1.00 77.81 115 GLY A N 1
ATOM 872 C CA . GLY A 1 115 ? 2.592 17.271 -14.856 1.00 77.81 115 GLY A CA 1
ATOM 873 C C . GLY A 1 115 ? 2.532 18.088 -16.151 1.00 77.81 115 G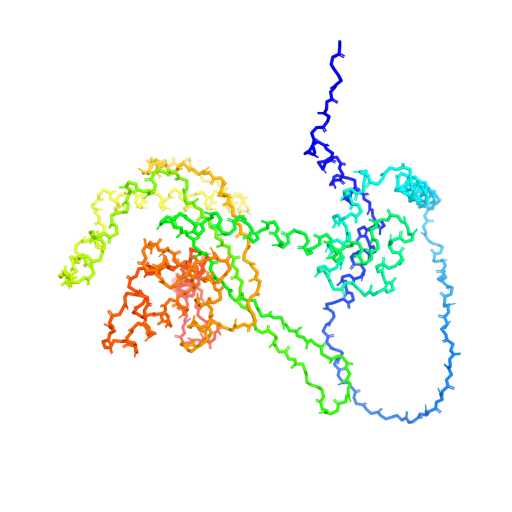LY A C 1
ATOM 874 O O . GLY A 1 115 ? 3.023 19.216 -16.182 1.00 77.81 115 GLY A O 1
ATOM 875 N N . ALA A 1 116 ? 1.911 17.576 -17.223 1.00 81.75 116 ALA A N 1
ATOM 876 C CA . ALA A 1 116 ? 1.796 18.316 -18.478 1.00 81.75 116 ALA A CA 1
ATOM 877 C C . ALA A 1 116 ? 1.099 19.675 -18.276 1.00 81.75 116 ALA A C 1
ATOM 879 O O . ALA A 1 116 ? 0.009 19.788 -17.694 1.00 81.75 116 ALA A O 1
ATOM 880 N N . ASN A 1 117 ? 1.720 20.729 -18.802 1.00 82.44 117 ASN A N 1
ATOM 881 C CA . ASN A 1 117 ? 1.205 22.092 -18.710 1.00 82.44 117 ASN A CA 1
ATOM 882 C C . ASN A 1 117 ? 0.009 22.341 -19.658 1.00 82.44 117 ASN A C 1
ATOM 884 O O . ASN A 1 117 ? -0.371 21.500 -20.480 1.00 82.44 117 ASN A O 1
ATOM 888 N N . ASP A 1 118 ? -0.622 23.509 -19.530 1.00 83.50 118 ASP A N 1
ATOM 889 C CA . ASP A 1 118 ? -1.813 23.879 -20.311 1.00 83.50 118 ASP A CA 1
ATOM 890 C C . ASP A 1 118 ? -1.540 23.917 -21.816 1.00 83.50 118 ASP A C 1
ATOM 892 O O . ASP A 1 118 ? -2.379 23.481 -22.602 1.00 83.50 118 ASP A O 1
ATOM 896 N N . ARG A 1 119 ? -0.345 24.354 -22.228 1.00 83.25 119 ARG A N 1
ATOM 897 C CA . ARG A 1 119 ? 0.039 24.433 -23.641 1.00 83.25 119 ARG A CA 1
ATOM 898 C C . ARG A 1 119 ? 0.148 23.044 -24.271 1.00 83.25 119 ARG A C 1
ATOM 900 O O . ARG A 1 119 ? -0.451 22.806 -25.316 1.00 83.25 119 ARG A O 1
ATOM 907 N N . LEU A 1 120 ? 0.849 22.115 -23.616 1.00 83.06 120 LEU A N 1
ATOM 908 C CA . LEU A 1 120 ? 0.994 20.734 -24.084 1.00 83.06 120 LEU A CA 1
ATOM 909 C C . LEU A 1 120 ? -0.352 20.003 -24.084 1.00 83.06 120 LEU A C 1
ATOM 911 O O . LEU A 1 120 ? -0.705 19.347 -25.059 1.00 83.06 120 LEU A O 1
ATOM 915 N N . THR A 1 121 ? -1.130 20.141 -23.009 1.00 85.81 121 THR A N 1
ATOM 916 C CA . THR A 1 121 ? -2.447 19.493 -22.924 1.00 85.81 121 THR A CA 1
ATOM 917 C C . THR A 1 121 ? -3.438 20.039 -23.953 1.00 85.81 121 THR A C 1
ATOM 919 O O . THR A 1 121 ? -4.216 19.254 -24.491 1.00 85.81 121 THR A O 1
ATOM 922 N N . THR A 1 122 ? -3.384 21.337 -24.274 1.00 84.44 122 THR A N 1
ATOM 923 C CA . THR A 1 122 ? -4.197 21.951 -25.339 1.00 84.44 122 THR A CA 1
ATOM 924 C C . THR A 1 122 ? -3.768 21.456 -26.713 1.00 84.44 122 THR A C 1
ATOM 926 O O . THR A 1 122 ? -4.612 20.995 -27.466 1.00 84.44 122 THR A O 1
ATOM 929 N N . PHE A 1 123 ? -2.464 21.430 -27.004 1.00 82.44 123 PHE A N 1
ATOM 930 C CA . PHE A 1 123 ? -1.952 20.888 -28.263 1.00 82.44 123 PHE A CA 1
ATOM 931 C C . PHE A 1 123 ? -2.378 19.428 -28.488 1.00 82.44 123 PHE A C 1
ATOM 933 O O . PHE A 1 123 ? -2.892 19.082 -29.548 1.00 82.44 123 PHE A O 1
ATOM 940 N N . LEU A 1 124 ? -2.219 18.565 -27.479 1.00 84.44 124 LEU A N 1
ATOM 941 C CA . LEU A 1 124 ? -2.622 17.157 -27.577 1.00 84.44 124 LEU A CA 1
ATOM 942 C C . LEU A 1 124 ? -4.139 16.991 -27.738 1.00 84.44 124 LEU A C 1
ATOM 944 O O . LEU A 1 124 ? -4.585 16.083 -28.445 1.00 84.44 124 LEU A O 1
ATOM 948 N N . TYR A 1 125 ? -4.921 17.867 -27.103 1.00 84.88 125 TYR A N 1
ATOM 949 C CA . TYR A 1 125 ? -6.370 17.912 -27.269 1.00 84.88 125 TYR A CA 1
ATOM 950 C C . TYR A 1 125 ? -6.747 18.332 -28.692 1.00 84.88 125 TYR A C 1
ATOM 952 O O . TYR A 1 125 ? -7.562 17.660 -29.323 1.00 84.88 125 TYR A O 1
ATOM 960 N N . ASP A 1 126 ? -6.106 19.371 -29.225 1.00 78.62 126 ASP A N 1
ATOM 961 C CA . ASP A 1 126 ? -6.321 19.841 -30.590 1.00 78.62 126 ASP A CA 1
ATOM 962 C C . ASP A 1 126 ? -5.923 18.768 -31.604 1.00 78.62 126 ASP A C 1
ATOM 964 O O . ASP A 1 126 ? -6.616 18.598 -32.596 1.00 78.62 126 ASP A O 1
ATOM 968 N N . CYS A 1 127 ? -4.892 17.959 -31.337 1.00 76.44 127 CYS A N 1
ATOM 969 C CA . CYS A 1 127 ? -4.546 16.778 -32.140 1.00 76.44 127 CYS A CA 1
ATOM 970 C C . CYS A 1 127 ? -5.524 15.593 -31.988 1.00 76.44 127 CYS A C 1
ATOM 972 O O . CYS A 1 127 ? -5.363 14.585 -32.674 1.00 76.44 127 CYS A O 1
ATOM 974 N N . GLY A 1 128 ? -6.516 15.674 -31.096 1.00 74.56 128 GLY A N 1
ATOM 975 C CA . GLY A 1 128 ? -7.471 14.596 -30.817 1.00 74.56 128 GLY A CA 1
ATOM 976 C C . GLY A 1 128 ? -6.894 13.419 -30.021 1.00 74.56 128 GLY A C 1
ATOM 977 O O . GLY A 1 128 ? -7.518 12.356 -29.972 1.00 74.56 128 GLY A O 1
ATOM 978 N N . LEU A 1 129 ? -5.716 13.586 -29.408 1.00 80.94 129 LEU A N 1
ATOM 979 C CA . LEU A 1 129 ? -5.001 12.542 -28.661 1.00 80.94 129 LEU A CA 1
ATOM 980 C C . LEU A 1 129 ? -5.414 12.474 -27.187 1.00 80.94 129 LEU A C 1
ATOM 982 O O . LEU A 1 129 ? -5.304 11.414 -26.567 1.00 80.94 129 LEU A O 1
ATOM 986 N N . THR A 1 130 ? -5.885 13.586 -26.624 1.00 86.81 130 THR A N 1
ATOM 987 C CA . THR A 1 130 ? -6.350 13.698 -25.235 1.00 86.81 130 THR A CA 1
ATOM 988 C C . THR A 1 130 ? -7.702 14.403 -25.170 1.00 86.81 130 THR A C 1
ATOM 990 O O . THR A 1 130 ? -8.169 14.997 -26.140 1.00 86.81 130 THR A O 1
ATOM 993 N N . THR A 1 131 ? -8.367 14.345 -24.015 1.00 87.38 131 THR A N 1
ATOM 994 C CA . THR A 1 131 ? -9.478 15.257 -23.722 1.00 87.38 131 THR A CA 1
ATOM 995 C C . THR A 1 131 ? -8.968 16.606 -23.232 1.00 87.38 131 THR A C 1
ATOM 997 O O . THR A 1 131 ? -7.863 16.701 -22.699 1.00 87.38 131 THR A O 1
ATOM 1000 N N . SER A 1 132 ? -9.809 17.643 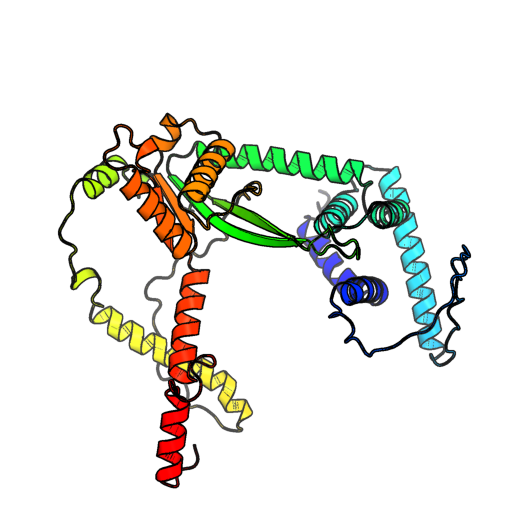-23.321 1.00 88.19 132 SER A N 1
ATOM 1001 C CA . SER A 1 132 ? -9.483 18.950 -22.741 1.00 88.19 132 SER A CA 1
ATOM 1002 C C . SER A 1 132 ? -9.088 18.816 -21.267 1.00 88.19 132 SER A C 1
ATOM 1004 O O . SER A 1 132 ? -9.662 18.000 -20.536 1.00 88.19 132 SER A O 1
ATOM 1006 N N . ARG A 1 133 ? -8.176 19.669 -20.787 1.00 87.88 133 ARG A N 1
ATOM 1007 C CA . ARG A 1 133 ? -7.729 19.664 -19.383 1.00 87.88 133 ARG A CA 1
ATOM 1008 C C . ARG A 1 133 ? -8.894 19.723 -18.389 1.00 87.88 133 ARG A C 1
ATOM 1010 O O . ARG A 1 133 ? -8.875 19.046 -17.363 1.00 87.88 133 ARG A O 1
ATOM 1017 N N . ARG A 1 134 ? -9.942 20.496 -18.701 1.00 89.75 134 ARG A N 1
ATOM 1018 C CA . ARG A 1 134 ? -11.167 20.582 -17.886 1.00 89.75 134 ARG A CA 1
ATOM 1019 C C . ARG A 1 134 ? -11.889 19.239 -17.802 1.00 89.75 134 ARG A C 1
ATOM 1021 O O . ARG A 1 134 ? -12.313 18.841 -16.719 1.00 89.75 134 ARG A O 1
ATOM 1028 N N . THR A 1 135 ? -12.047 18.559 -18.933 1.00 89.31 135 THR A N 1
ATOM 1029 C CA . THR A 1 135 ? -12.677 17.237 -19.005 1.00 89.31 135 THR A CA 1
ATOM 1030 C C . THR A 1 135 ? -11.844 16.194 -18.266 1.00 89.31 135 THR A C 1
ATOM 1032 O O . THR A 1 135 ? -12.396 15.441 -17.470 1.00 89.31 135 THR A O 1
ATOM 1035 N N . THR A 1 136 ? -10.523 16.214 -18.444 1.00 91.12 136 THR A N 1
ATOM 1036 C CA . THR A 1 136 ? -9.587 15.347 -17.721 1.00 91.12 136 THR A CA 1
ATOM 1037 C C . THR A 1 136 ? -9.693 15.538 -16.209 1.00 91.12 136 THR A C 1
ATOM 1039 O O . THR A 1 136 ? -9.856 14.567 -15.479 1.00 91.12 136 THR A O 1
ATOM 1042 N N . ARG A 1 137 ? -9.678 16.786 -15.719 1.00 91.25 137 ARG A N 1
ATOM 1043 C CA . ARG A 1 137 ? -9.837 17.084 -14.284 1.00 91.25 137 ARG A CA 1
ATOM 1044 C C . ARG A 1 137 ? -11.177 16.598 -13.733 1.00 91.25 137 ARG A C 1
ATOM 1046 O O . ARG A 1 137 ? -11.224 16.063 -12.633 1.00 91.25 137 ARG A O 1
ATOM 1053 N N . ARG A 1 138 ? -12.266 16.749 -14.494 1.00 91.38 138 ARG A N 1
ATOM 1054 C CA . ARG A 1 138 ? -13.581 16.204 -14.113 1.00 91.38 138 ARG A CA 1
ATOM 1055 C C . ARG A 1 138 ? -13.575 14.679 -14.047 1.00 91.38 138 ARG A C 1
ATOM 1057 O O . ARG A 1 138 ? -14.160 14.130 -13.122 1.00 91.38 138 ARG A O 1
ATOM 1064 N N . ALA A 1 139 ? -12.909 14.013 -14.990 1.00 90.31 139 ALA A N 1
ATOM 1065 C CA . ALA A 1 139 ? -12.747 12.564 -14.966 1.00 90.31 139 ALA A CA 1
ATOM 1066 C C . ALA A 1 139 ? -11.939 12.117 -13.739 1.00 90.31 139 ALA A C 1
ATOM 1068 O O . ALA A 1 139 ? -12.389 11.232 -13.022 1.00 90.31 139 ALA A O 1
ATOM 1069 N N . ALA A 1 140 ? -10.821 12.789 -13.438 1.00 90.44 140 ALA A N 1
ATOM 1070 C CA . ALA A 1 140 ? -10.022 12.523 -12.243 1.00 90.44 140 ALA A CA 1
ATOM 1071 C C . ALA A 1 140 ? -10.857 12.665 -10.960 1.00 90.44 140 ALA A C 1
ATOM 1073 O O . ALA A 1 140 ? -10.897 11.742 -10.156 1.00 90.44 140 ALA A O 1
ATOM 1074 N N . LEU A 1 141 ? -11.605 13.766 -10.813 1.00 90.81 141 LEU A N 1
ATOM 1075 C CA . LEU A 1 141 ? -12.505 13.974 -9.672 1.00 90.81 141 LEU A CA 1
ATOM 1076 C C . LEU A 1 141 ? -13.582 12.885 -9.570 1.00 90.81 141 LEU A C 1
ATOM 1078 O O . LEU A 1 141 ? -13.860 12.402 -8.476 1.00 90.81 141 LEU A O 1
ATOM 1082 N N . SER A 1 142 ? -14.175 12.482 -10.697 1.00 91.12 142 SER A N 1
ATOM 1083 C CA . SER A 1 142 ? -15.171 11.407 -10.728 1.00 91.12 142 SER A CA 1
ATOM 1084 C C . SER A 1 142 ? -14.578 10.066 -10.290 1.00 91.12 142 SER A C 1
ATOM 1086 O O . SER A 1 142 ? -15.227 9.339 -9.544 1.00 91.12 142 SER A O 1
ATOM 1088 N N . LEU A 1 143 ? -13.354 9.748 -10.724 1.00 89.94 143 LEU A N 1
ATOM 1089 C CA . LEU A 1 143 ? -12.629 8.547 -10.300 1.00 89.94 143 LEU A CA 1
ATOM 1090 C C . LEU A 1 143 ? -12.304 8.598 -8.805 1.00 89.94 143 LEU A C 1
ATOM 1092 O O . LEU A 1 143 ? -12.523 7.618 -8.103 1.00 89.94 143 LEU A O 1
ATOM 1096 N N . THR A 1 144 ? -11.866 9.750 -8.289 1.00 89.56 144 THR A N 1
ATOM 1097 C CA . THR A 1 144 ? -11.647 9.940 -6.848 1.00 89.56 144 THR A CA 1
ATOM 1098 C C . THR A 1 144 ? -12.930 9.708 -6.048 1.00 89.56 144 THR A C 1
ATOM 1100 O O . THR A 1 144 ? -12.897 9.026 -5.029 1.00 89.56 144 THR A O 1
ATOM 1103 N N . MET A 1 145 ? -14.074 10.227 -6.504 1.00 91.00 145 MET A N 1
ATOM 1104 C CA . MET A 1 145 ? -15.364 10.011 -5.835 1.00 91.00 145 MET A CA 1
ATOM 1105 C C . MET A 1 145 ? -15.805 8.540 -5.861 1.00 91.00 145 MET A C 1
ATOM 1107 O O . MET A 1 145 ? -16.317 8.038 -4.858 1.00 91.00 145 MET A O 1
ATOM 1111 N N . ALA A 1 146 ? -15.589 7.847 -6.983 1.00 91.62 146 ALA A N 1
ATOM 1112 C CA . ALA A 1 146 ? -15.859 6.416 -7.095 1.00 91.62 146 ALA A CA 1
ATOM 1113 C C . ALA A 1 146 ? -14.969 5.604 -6.138 1.00 91.62 146 ALA A C 1
ATOM 1115 O O . ALA A 1 146 ? -15.490 4.813 -5.354 1.00 91.62 146 ALA A O 1
ATOM 1116 N N . ASN A 1 147 ? -13.662 5.886 -6.099 1.00 91.94 147 ASN A N 1
ATOM 1117 C CA . ASN A 1 147 ? -12.735 5.252 -5.155 1.00 91.94 147 ASN A CA 1
ATOM 1118 C C . ASN A 1 147 ? -13.117 5.524 -3.698 1.00 91.94 147 ASN A C 1
ATOM 1120 O O . ASN A 1 147 ? -13.083 4.612 -2.884 1.00 91.94 147 ASN A O 1
ATOM 1124 N N . LEU A 1 148 ? -13.543 6.744 -3.354 1.00 92.75 148 LEU A N 1
ATOM 1125 C CA . LEU A 1 148 ? -14.023 7.049 -2.001 1.00 92.75 148 LEU A CA 1
ATOM 1126 C C . LEU A 1 148 ? -15.270 6.244 -1.622 1.00 92.75 148 LEU A C 1
ATOM 1128 O O . LEU A 1 148 ? -15.481 5.975 -0.445 1.00 92.75 148 LEU A O 1
ATOM 1132 N N . THR A 1 149 ? -16.105 5.863 -2.587 1.00 94.06 149 THR A N 1
ATOM 1133 C CA . THR A 1 149 ? -17.258 4.992 -2.321 1.00 94.06 149 THR A CA 1
ATOM 1134 C C . THR A 1 149 ? -16.797 3.566 -2.028 1.00 94.06 149 THR A C 1
ATOM 1136 O O . THR A 1 149 ? -17.237 2.996 -1.035 1.00 94.06 149 THR A O 1
ATOM 1139 N N . LEU A 1 150 ? -15.842 3.042 -2.802 1.00 93.50 150 LEU A N 1
ATOM 1140 C CA . LEU A 1 150 ? -15.222 1.736 -2.544 1.00 93.50 150 LEU A CA 1
ATOM 1141 C C . LEU A 1 150 ? -14.492 1.701 -1.193 1.00 93.50 150 LEU A C 1
ATOM 1143 O O . LEU A 1 150 ? -14.642 0.755 -0.430 1.00 93.50 150 LEU A O 1
ATOM 1147 N N . LEU A 1 151 ? -13.768 2.763 -0.828 1.00 94.06 151 LEU A N 1
ATOM 1148 C CA . LEU A 1 151 ? -13.116 2.860 0.484 1.00 94.06 151 LEU A CA 1
ATOM 1149 C C . LEU A 1 151 ? -14.120 2.834 1.636 1.00 94.06 151 LEU A C 1
ATOM 1151 O O . LEU A 1 151 ? -13.837 2.243 2.673 1.00 94.06 151 LEU A O 1
ATOM 1155 N N . LYS A 1 152 ? -15.290 3.454 1.468 1.00 93.81 152 LYS A N 1
ATOM 1156 C CA . LYS A 1 152 ? -16.367 3.395 2.466 1.00 93.81 152 LYS A CA 1
ATOM 1157 C C . LYS A 1 152 ? -16.985 2.008 2.566 1.00 93.81 152 LYS A C 1
ATOM 1159 O O . LYS A 1 152 ? -17.321 1.576 3.664 1.00 93.81 152 LYS A O 1
ATOM 1164 N N . GLU A 1 153 ? -17.112 1.307 1.445 1.00 92.06 153 GLU A N 1
ATOM 1165 C CA . GLU A 1 153 ? -17.541 -0.090 1.426 1.00 92.06 153 GLU A CA 1
ATOM 1166 C C . GLU A 1 153 ? -16.537 -0.976 2.174 1.00 92.06 153 GLU A C 1
ATOM 1168 O O . GLU A 1 153 ? -16.932 -1.709 3.078 1.00 92.06 153 GLU A O 1
ATOM 1173 N N . ILE A 1 154 ? -15.236 -0.812 1.915 1.00 90.06 154 ILE A N 1
ATOM 1174 C CA . ILE A 1 154 ? -14.171 -1.482 2.675 1.00 90.06 154 ILE A CA 1
ATOM 1175 C C . ILE A 1 154 ? -14.250 -1.110 4.159 1.00 90.06 154 ILE A C 1
ATOM 1177 O O . ILE A 1 154 ? -14.216 -1.991 5.011 1.00 90.06 154 ILE A O 1
ATOM 1181 N N . GLY A 1 155 ? -14.399 0.174 4.488 1.00 89.38 155 GLY A N 1
ATOM 1182 C CA . GLY A 1 155 ? -14.526 0.641 5.868 1.00 89.38 155 GLY A CA 1
ATOM 1183 C C . GLY A 1 155 ? -15.720 0.026 6.599 1.00 89.38 155 GLY A C 1
ATOM 1184 O O . GLY A 1 155 ? -15.618 -0.271 7.784 1.00 89.38 155 GLY A O 1
ATOM 1185 N N . SER A 1 156 ? -16.829 -0.230 5.898 1.00 88.38 156 SER A N 1
ATOM 1186 C CA . SER A 1 156 ? -18.010 -0.887 6.475 1.00 88.38 156 SER A CA 1
ATOM 1187 C C . SER A 1 156 ? -17.763 -2.344 6.888 1.00 88.38 156 SER A C 1
ATOM 1189 O O . SER A 1 156 ? -18.525 -2.905 7.681 1.00 88.38 156 SER A O 1
ATOM 1191 N N . THR A 1 157 ? -16.683 -2.956 6.396 1.00 85.19 157 THR A N 1
ATOM 1192 C CA . THR A 1 157 ? -16.236 -4.267 6.863 1.00 85.19 157 THR A CA 1
ATOM 1193 C C . THR A 1 157 ? -15.555 -4.146 8.229 1.00 85.19 157 THR A C 1
ATOM 1195 O O . THR A 1 157 ? -14.849 -3.185 8.528 1.00 85.19 157 THR A O 1
ATOM 1198 N N . ARG A 1 158 ? -15.732 -5.153 9.091 1.00 80.06 158 ARG A N 1
ATOM 1199 C CA . ARG A 1 158 ? -15.068 -5.179 10.409 1.00 80.06 158 ARG A CA 1
ATOM 1200 C C . ARG A 1 158 ? -13.571 -5.486 10.335 1.00 80.06 158 ARG A C 1
ATOM 1202 O O . ARG A 1 158 ? -12.885 -5.304 11.338 1.00 80.06 158 ARG A O 1
ATOM 1209 N N . TYR A 1 159 ? -13.092 -5.955 9.184 1.00 82.88 159 TYR A N 1
ATOM 1210 C CA . TYR A 1 159 ? -11.733 -6.441 8.977 1.00 82.88 159 TYR A CA 1
ATOM 1211 C C . TYR A 1 159 ? -11.230 -5.965 7.628 1.00 82.88 159 TYR A C 1
ATOM 1213 O O . TYR A 1 159 ? -11.738 -6.381 6.589 1.00 82.88 159 TYR A O 1
ATOM 1221 N N . PHE A 1 160 ? -10.211 -5.119 7.647 1.00 86.25 160 PHE A N 1
ATOM 1222 C CA . PHE A 1 160 ? -9.608 -4.615 6.424 1.00 86.25 160 PHE A CA 1
ATOM 1223 C C . PHE A 1 160 ? -8.106 -4.421 6.592 1.00 86.25 160 PHE A C 1
ATOM 1225 O O . PHE A 1 160 ? -7.586 -4.225 7.698 1.00 86.25 160 PHE A O 1
ATOM 1232 N N . HIS A 1 161 ? -7.412 -4.473 5.464 1.00 89.12 161 HIS A N 1
ATOM 1233 C CA . HIS A 1 161 ? -5.982 -4.261 5.377 1.00 89.12 161 HIS A CA 1
ATOM 1234 C C . HIS A 1 161 ? -5.711 -2.925 4.699 1.00 89.12 161 HIS A C 1
ATOM 1236 O O . HIS A 1 161 ? -6.356 -2.573 3.710 1.00 89.12 161 HIS A O 1
ATOM 1242 N N . VAL A 1 162 ? -4.753 -2.177 5.228 1.00 91.44 162 VAL A N 1
ATOM 1243 C CA . VAL A 1 162 ? -4.293 -0.919 4.654 1.00 91.44 162 VAL A CA 1
ATOM 1244 C C . VAL A 1 162 ? -2.789 -0.969 4.571 1.00 91.44 162 VAL A C 1
ATOM 1246 O O . VAL A 1 162 ? -2.135 -1.212 5.578 1.00 91.44 162 VAL A O 1
ATOM 1249 N N . THR A 1 163 ? -2.261 -0.687 3.393 1.00 90.56 163 THR A N 1
ATOM 1250 C CA . THR A 1 163 ? -0.830 -0.500 3.189 1.00 90.56 163 THR A CA 1
ATOM 1251 C C . THR A 1 163 ? -0.572 0.989 3.026 1.00 90.56 163 THR A C 1
ATOM 1253 O O . THR A 1 163 ? -1.217 1.624 2.189 1.00 90.56 163 THR A O 1
ATOM 1256 N N . LEU A 1 164 ? 0.321 1.547 3.842 1.00 89.88 164 LEU A N 1
ATOM 1257 C CA . LEU A 1 164 ? 0.749 2.943 3.788 1.00 89.88 164 LEU A CA 1
ATOM 1258 C C . LEU A 1 164 ? 2.236 3.037 3.469 1.00 89.88 164 LEU A C 1
ATOM 1260 O O . LEU A 1 164 ? 3.029 2.230 3.954 1.00 89.88 164 LEU A O 1
ATOM 1264 N N . ASP A 1 165 ? 2.582 4.055 2.691 1.00 86.38 165 ASP A N 1
ATOM 1265 C CA . ASP A 1 165 ? 3.960 4.410 2.376 1.00 86.38 165 ASP A CA 1
ATOM 1266 C C . ASP A 1 165 ? 4.088 5.924 2.150 1.00 86.38 165 ASP A C 1
ATOM 1268 O O . ASP A 1 165 ? 3.096 6.613 1.867 1.00 86.38 165 ASP A O 1
ATOM 1272 N N . ASN A 1 166 ? 5.306 6.444 2.247 1.00 83.31 166 ASN A N 1
ATOM 1273 C CA . ASN A 1 166 ? 5.597 7.832 1.920 1.00 83.31 166 ASN A CA 1
ATOM 1274 C C . ASN A 1 166 ? 5.848 8.021 0.428 1.00 83.31 166 ASN A C 1
ATOM 1276 O O . ASN A 1 166 ? 6.430 7.189 -0.262 1.00 83.31 166 ASN A O 1
ATOM 1280 N N . ILE A 1 167 ? 5.438 9.184 -0.057 1.00 78.38 167 ILE A N 1
ATOM 1281 C CA . ILE A 1 167 ? 5.796 9.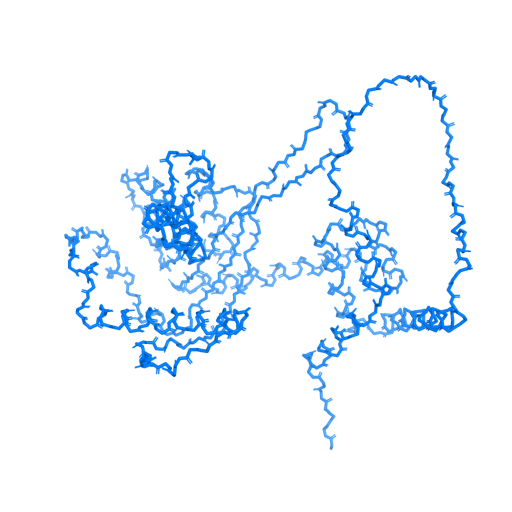716 -1.358 1.00 78.38 167 ILE A CA 1
ATOM 1282 C C . ILE A 1 167 ? 6.400 11.092 -1.119 1.00 78.38 167 ILE A C 1
ATOM 1284 O O . ILE A 1 167 ? 5.698 12.039 -0.755 1.00 78.38 167 ILE A O 1
ATOM 1288 N N . ASP A 1 168 ? 7.694 11.191 -1.396 1.00 75.12 168 ASP A N 1
ATOM 1289 C CA . ASP A 1 168 ? 8.415 12.453 -1.408 1.00 75.12 168 ASP A CA 1
ATOM 1290 C C . ASP A 1 168 ? 8.556 12.932 -2.851 1.00 75.12 168 ASP A C 1
ATOM 1292 O O . ASP A 1 168 ? 9.127 12.253 -3.708 1.00 75.12 168 ASP A O 1
ATOM 1296 N N . VAL A 1 169 ? 8.012 14.112 -3.135 1.00 69.12 169 VAL A N 1
ATOM 1297 C CA . VAL A 1 169 ? 8.133 14.759 -4.442 1.00 69.12 169 VAL A CA 1
ATOM 1298 C C . VAL A 1 169 ? 9.047 15.963 -4.297 1.00 69.12 169 VAL A C 1
ATOM 1300 O O . VAL A 1 169 ? 8.712 16.933 -3.616 1.00 69.12 169 VAL A O 1
ATOM 1303 N N . ALA A 1 170 ? 10.196 15.922 -4.968 1.00 68.62 170 ALA A N 1
ATOM 1304 C CA . ALA A 1 170 ? 11.062 17.084 -5.087 1.00 68.62 170 ALA A CA 1
ATOM 1305 C C . ALA A 1 170 ? 10.401 18.114 -6.013 1.00 68.62 170 ALA A C 1
ATOM 1307 O O . ALA A 1 170 ? 10.320 17.936 -7.230 1.00 68.62 170 ALA A O 1
ATOM 1308 N N . HIS A 1 171 ? 9.902 19.198 -5.429 1.00 64.94 171 HIS A N 1
ATOM 1309 C CA . HIS A 1 171 ? 9.435 20.354 -6.171 1.00 64.94 171 HIS A CA 1
ATOM 1310 C C . HIS A 1 171 ? 10.635 21.249 -6.485 1.00 64.94 171 HIS A C 1
ATOM 1312 O O . HIS A 1 171 ? 11.008 22.135 -5.710 1.00 64.94 171 HIS A O 1
ATOM 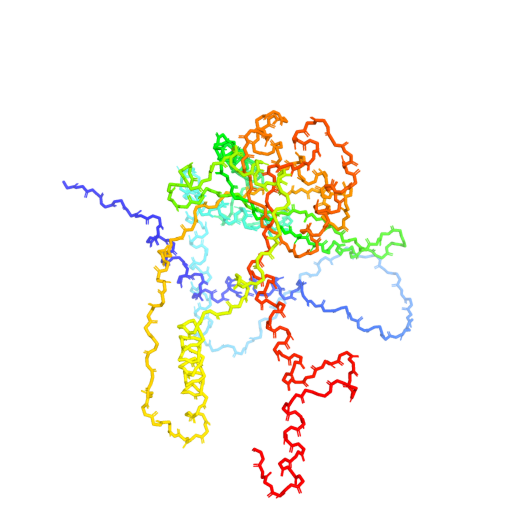1318 N N . HIS A 1 172 ? 11.256 20.983 -7.631 1.00 59.91 172 HIS A N 1
ATOM 1319 C CA . HIS A 1 172 ? 12.347 21.797 -8.148 1.00 59.91 172 HIS A CA 1
ATOM 1320 C C . HIS A 1 172 ? 11.811 23.144 -8.633 1.00 59.91 172 HIS A C 1
ATOM 1322 O O . HIS A 1 172 ? 10.955 23.212 -9.517 1.00 59.91 172 HIS A O 1
ATOM 1328 N N . VAL A 1 173 ? 12.305 24.226 -8.034 1.00 60.31 173 VAL A N 1
ATOM 1329 C CA . VAL A 1 173 ? 12.034 25.584 -8.509 1.00 60.31 173 VAL A CA 1
ATOM 1330 C C . VAL A 1 173 ? 13.207 26.014 -9.381 1.00 60.31 173 VAL A C 1
ATOM 1332 O O . VAL A 1 173 ? 14.309 26.185 -8.876 1.00 60.31 173 VAL A O 1
ATOM 1335 N N . ASN A 1 174 ? 12.957 26.190 -10.680 1.00 56.25 174 ASN A N 1
ATOM 1336 C CA . ASN A 1 174 ? 13.963 26.600 -11.671 1.00 56.25 174 ASN A CA 1
ATOM 1337 C C . ASN A 1 174 ? 14.138 28.135 -11.765 1.00 56.25 174 ASN A C 1
ATOM 1339 O O . ASN A 1 174 ? 14.678 28.625 -12.749 1.00 56.25 174 ASN A O 1
ATOM 1343 N N . ASP A 1 175 ? 13.631 28.899 -10.791 1.00 55.53 175 ASP A N 1
ATOM 1344 C CA . ASP A 1 175 ? 13.705 30.368 -10.759 1.00 55.53 175 ASP A CA 1
ATOM 1345 C C . ASP A 1 175 ? 14.810 30.805 -9.783 1.00 55.53 175 ASP A C 1
ATOM 1347 O O . ASP A 1 175 ? 14.686 30.581 -8.578 1.00 55.53 175 ASP A O 1
ATOM 1351 N N . GLU A 1 176 ? 15.853 31.478 -10.278 1.00 50.66 176 GLU A N 1
ATOM 1352 C CA . GLU A 1 176 ? 16.982 32.026 -9.497 1.00 50.66 176 GLU A CA 1
ATOM 1353 C C . GLU A 1 176 ? 16.613 33.299 -8.701 1.00 50.66 176 GLU A C 1
ATOM 1355 O O . GLU A 1 176 ? 17.368 34.268 -8.623 1.00 50.66 176 GLU A O 1
ATOM 1360 N N . GLN A 1 177 ? 15.427 33.343 -8.096 1.00 60.66 177 GLN A N 1
ATOM 1361 C CA . GLN A 1 177 ? 15.116 34.377 -7.110 1.00 60.66 177 GLN A CA 1
ATOM 1362 C C . GLN A 1 177 ? 15.548 33.890 -5.725 1.00 60.66 177 GLN A C 1
ATOM 1364 O O . GLN A 1 177 ? 15.148 32.811 -5.298 1.00 60.66 177 GLN A O 1
ATOM 1369 N N . LEU A 1 178 ? 16.320 34.714 -5.005 1.00 54.19 178 LEU A N 1
ATOM 1370 C CA . LEU A 1 178 ? 16.919 34.416 -3.689 1.00 54.19 178 LEU A CA 1
ATOM 1371 C C . LEU A 1 178 ? 15.943 33.839 -2.635 1.00 54.19 178 LEU A C 1
ATOM 1373 O O . LEU A 1 178 ? 16.383 33.150 -1.714 1.00 54.19 178 LEU A O 1
ATOM 1377 N N . ASP A 1 179 ? 14.636 34.079 -2.785 1.00 57.69 179 ASP A N 1
ATOM 1378 C CA . ASP A 1 179 ? 13.590 33.664 -1.843 1.00 57.69 179 ASP A CA 1
ATOM 1379 C C . ASP A 1 179 ? 12.832 32.378 -2.230 1.00 57.69 179 ASP A C 1
ATOM 1381 O O . ASP A 1 179 ? 11.992 31.915 -1.457 1.00 57.69 179 ASP A O 1
ATOM 1385 N N . ARG A 1 180 ? 13.099 31.763 -3.391 1.00 56.50 180 ARG A N 1
ATOM 1386 C CA . ARG A 1 180 ? 12.445 30.507 -3.796 1.00 56.50 180 ARG A CA 1
ATOM 1387 C C . ARG A 1 180 ? 13.417 29.338 -3.703 1.00 56.50 180 ARG A C 1
ATOM 1389 O O . ARG A 1 180 ? 14.408 29.277 -4.418 1.00 56.50 180 ARG A O 1
ATOM 1396 N N . ARG A 1 181 ? 13.128 28.390 -2.811 1.00 57.56 181 ARG A N 1
ATOM 1397 C CA . ARG A 1 181 ? 13.932 27.174 -2.627 1.00 57.56 181 ARG A CA 1
ATOM 1398 C C . ARG A 1 181 ? 13.217 25.976 -3.232 1.00 57.56 181 ARG A C 1
ATOM 1400 O O . ARG A 1 181 ? 11.991 25.936 -3.270 1.00 57.56 181 ARG A O 1
ATOM 1407 N N . SER A 1 182 ? 13.997 24.997 -3.685 1.00 65.00 182 SER A N 1
ATOM 1408 C CA . SER A 1 182 ? 13.452 23.667 -3.957 1.00 65.00 182 SER A CA 1
ATOM 1409 C C . SER A 1 182 ? 12.906 23.089 -2.651 1.00 65.00 182 SER A C 1
ATOM 1411 O O . SER A 1 182 ? 13.589 23.123 -1.625 1.00 65.00 182 SER A O 1
ATOM 1413 N N . GLU A 1 183 ? 11.680 22.582 -2.689 1.00 66.81 183 GLU A N 1
ATOM 1414 C CA . GLU A 1 183 ? 10.983 22.043 -1.521 1.00 66.81 183 GLU A CA 1
ATOM 1415 C C . GLU A 1 183 ? 10.670 20.565 -1.748 1.00 66.81 183 GLU A C 1
ATOM 1417 O O . GLU A 1 183 ? 10.310 20.153 -2.848 1.00 66.81 183 GLU A O 1
ATOM 1422 N N . LEU A 1 184 ? 10.803 19.753 -0.702 1.00 68.31 184 LEU A N 1
ATOM 1423 C CA . LEU A 1 184 ? 10.316 18.378 -0.711 1.00 68.31 184 LEU A CA 1
ATOM 1424 C C . LEU A 1 184 ? 8.874 18.385 -0.212 1.00 68.31 184 LEU A C 1
ATOM 1426 O O . LEU A 1 184 ? 8.603 18.690 0.953 1.00 68.31 184 LEU A O 1
ATOM 1430 N N . LEU A 1 185 ? 7.946 18.060 -1.105 1.00 72.62 185 LEU A N 1
ATOM 1431 C CA . LEU A 1 185 ? 6.563 17.798 -0.745 1.00 72.62 185 LEU A CA 1
ATOM 1432 C C . LEU A 1 185 ? 6.492 16.381 -0.186 1.00 72.62 185 LEU A C 1
ATOM 1434 O O . LEU A 1 185 ? 6.756 15.422 -0.906 1.00 72.62 185 LEU A O 1
ATOM 1438 N N . HIS A 1 186 ? 6.134 16.274 1.089 1.00 77.81 186 HIS A N 1
ATOM 1439 C CA . HIS A 1 186 ? 6.012 15.001 1.788 1.00 77.81 186 HIS A CA 1
ATOM 1440 C C . HIS A 1 186 ? 4.534 14.633 1.878 1.00 77.81 186 HIS A C 1
ATOM 1442 O O . HIS A 1 186 ? 3.743 15.368 2.479 1.00 77.81 186 HIS A O 1
ATOM 1448 N N . GLY A 1 187 ? 4.150 13.499 1.305 1.00 83.12 187 GLY A N 1
ATOM 1449 C CA . GLY A 1 187 ? 2.788 12.993 1.412 1.00 83.12 187 GLY A CA 1
ATOM 1450 C C . GLY A 1 187 ? 2.760 11.504 1.698 1.00 83.12 187 GLY A C 1
ATOM 1451 O O . GLY A 1 187 ? 3.512 10.742 1.110 1.00 83.12 187 GLY A O 1
ATOM 1452 N N . THR A 1 188 ? 1.847 11.063 2.553 1.00 86.69 188 THR A N 1
ATOM 1453 C CA . THR A 1 188 ? 1.574 9.638 2.736 1.00 86.69 188 THR A CA 1
ATOM 1454 C C . THR A 1 188 ? 0.515 9.187 1.734 1.00 86.69 188 THR A C 1
ATOM 1456 O O . THR A 1 188 ? -0.534 9.821 1.556 1.00 86.69 188 THR A O 1
ATOM 1459 N N . PHE A 1 189 ? 0.768 8.059 1.087 1.00 88.50 189 PHE A N 1
ATOM 1460 C CA . PHE A 1 189 ? -0.143 7.402 0.162 1.00 88.50 189 PHE A CA 1
ATOM 1461 C C . PHE A 1 189 ? -0.346 5.944 0.580 1.00 88.50 189 PHE A C 1
ATOM 1463 O O . PHE A 1 189 ? 0.269 5.452 1.522 1.00 88.50 189 PHE A O 1
ATOM 1470 N N . GLY A 1 190 ? -1.262 5.249 -0.084 1.00 90.62 190 GLY A N 1
ATOM 1471 C CA . GLY A 1 190 ? -1.481 3.845 0.191 1.00 90.62 190 GLY A CA 1
ATOM 1472 C C . GLY A 1 190 ? -2.674 3.269 -0.542 1.00 90.62 190 GLY A C 1
ATOM 1473 O O . GLY A 1 190 ? -3.275 3.899 -1.416 1.00 90.62 190 GLY A O 1
ATOM 1474 N N . TYR A 1 191 ? -3.041 2.063 -0.144 1.00 92.44 191 TYR A N 1
ATOM 1475 C CA . TYR A 1 191 ? -4.224 1.380 -0.637 1.00 92.44 191 TYR A CA 1
ATOM 1476 C C . TYR A 1 191 ? -4.862 0.550 0.471 1.00 92.44 191 TYR A C 1
ATOM 1478 O O . TYR A 1 191 ? -4.194 0.095 1.398 1.00 92.44 191 TYR A O 1
ATOM 1486 N N . ALA A 1 192 ? -6.170 0.360 0.368 1.00 92.12 192 ALA A N 1
ATOM 1487 C CA . ALA A 1 192 ? -6.938 -0.524 1.224 1.00 92.12 192 ALA A CA 1
ATOM 1488 C C . ALA A 1 192 ? -7.422 -1.730 0.421 1.00 92.12 192 ALA A C 1
ATOM 1490 O O . ALA A 1 192 ? -7.706 -1.618 -0.772 1.00 92.12 192 ALA A O 1
ATOM 1491 N N . HIS A 1 193 ? -7.531 -2.878 1.074 1.00 87.81 193 HIS A N 1
ATOM 1492 C CA . HIS A 1 193 ? -8.147 -4.060 0.493 1.00 87.81 193 HIS A CA 1
ATOM 1493 C C . HIS A 1 193 ? -8.791 -4.927 1.572 1.00 87.81 193 HIS A C 1
ATOM 1495 O O . HIS A 1 193 ? -8.423 -4.880 2.750 1.00 87.81 193 HIS A O 1
ATOM 1501 N N . VAL A 1 194 ? -9.753 -5.741 1.149 1.00 80.06 194 VAL A N 1
ATOM 1502 C CA . VAL A 1 194 ? -10.291 -6.835 1.959 1.00 80.06 194 VAL A CA 1
ATOM 1503 C C . VAL A 1 194 ? -9.539 -8.094 1.544 1.00 80.06 194 VAL A C 1
ATOM 1505 O O . VAL A 1 194 ? -9.411 -8.379 0.354 1.00 80.06 194 VAL A O 1
ATOM 1508 N N . GLN A 1 195 ? -8.975 -8.819 2.509 1.00 71.88 195 GLN A N 1
ATOM 1509 C CA . GLN A 1 195 ? -8.266 -10.062 2.214 1.00 71.88 195 GLN A CA 1
ATOM 1510 C C . GLN A 1 195 ? -9.217 -11.089 1.584 1.00 71.88 195 GLN A C 1
ATOM 1512 O O . GLN A 1 195 ? -10.380 -11.211 1.968 1.00 71.88 195 GLN A O 1
ATOM 1517 N N . ASN A 1 196 ? -8.699 -11.845 0.616 1.00 66.00 196 ASN A N 1
ATOM 1518 C CA . ASN A 1 196 ? -9.434 -12.936 -0.010 1.00 66.00 196 ASN A CA 1
ATOM 1519 C C . ASN A 1 196 ? -9.660 -14.062 1.014 1.00 66.00 196 ASN A C 1
ATOM 1521 O O . ASN A 1 196 ? -8.695 -14.597 1.552 1.00 66.00 196 ASN A O 1
ATOM 1525 N N . GLY A 1 197 ? -10.917 -14.449 1.242 1.00 66.12 197 GLY A N 1
ATOM 1526 C CA . GLY A 1 197 ? -11.287 -15.545 2.144 1.00 66.12 197 GLY A CA 1
ATOM 1527 C C . GLY A 1 197 ? -12.221 -15.114 3.275 1.00 66.12 197 GLY A C 1
ATOM 1528 O O . GLY A 1 197 ? -12.677 -13.974 3.331 1.00 66.12 197 GLY A O 1
ATOM 1529 N N . ASP A 1 198 ? -12.525 -16.044 4.180 1.00 61.78 198 ASP A N 1
ATOM 1530 C CA . ASP A 1 198 ? -13.393 -15.793 5.333 1.00 61.78 198 ASP A CA 1
ATOM 1531 C C . ASP A 1 198 ? -12.602 -15.200 6.510 1.00 61.78 198 ASP A C 1
ATOM 1533 O O . ASP A 1 198 ? -12.392 -15.812 7.559 1.00 61.78 198 ASP A O 1
ATOM 1537 N N . VAL A 1 199 ? -12.111 -13.981 6.300 1.00 59.62 199 VAL A N 1
ATOM 1538 C CA . VAL A 1 199 ? -11.340 -13.212 7.290 1.00 59.62 199 VAL A CA 1
ATOM 1539 C C . VAL A 1 199 ? -12.195 -12.901 8.525 1.00 59.62 199 VAL A C 1
ATOM 1541 O O . VAL A 1 199 ? -11.675 -12.792 9.634 1.00 59.62 199 VAL A O 1
ATOM 1544 N N . ALA A 1 200 ? -13.516 -12.801 8.346 1.00 56.88 200 ALA A N 1
ATOM 1545 C CA . ALA A 1 200 ? -14.468 -12.555 9.423 1.00 56.88 200 ALA A CA 1
ATOM 1546 C C . ALA A 1 200 ? -14.503 -13.703 10.446 1.00 56.88 200 ALA A C 1
ATOM 1548 O O . ALA A 1 200 ? -14.637 -13.436 11.638 1.00 56.88 200 ALA A O 1
ATOM 1549 N N . ASN A 1 201 ? -14.326 -14.952 10.000 1.00 59.34 201 ASN A N 1
ATOM 1550 C CA . ASN A 1 201 ? -14.168 -16.103 10.890 1.00 59.34 201 ASN A CA 1
ATOM 1551 C C . ASN A 1 201 ? -12.743 -16.251 11.451 1.00 59.34 201 ASN A C 1
ATOM 1553 O O . ASN A 1 201 ? -12.567 -16.851 12.510 1.00 59.34 201 ASN A O 1
ATOM 1557 N N . ALA A 1 202 ? -11.727 -15.710 10.773 1.00 58.84 202 ALA A N 1
ATOM 1558 C CA . ALA A 1 202 ? -10.329 -15.827 11.196 1.00 58.84 202 ALA A CA 1
ATOM 1559 C C . ALA A 1 202 ? -9.953 -14.895 12.364 1.00 58.84 202 ALA A C 1
ATOM 1561 O O . ALA A 1 202 ? -9.015 -15.187 13.106 1.00 58.84 202 ALA A O 1
ATOM 1562 N N . TYR A 1 203 ? -10.672 -13.783 12.547 1.00 65.69 203 TYR A N 1
ATOM 1563 C CA . TYR A 1 203 ? -10.340 -12.776 13.553 1.00 65.69 203 TYR A CA 1
ATOM 1564 C C . TYR A 1 203 ? -11.495 -12.535 14.525 1.00 65.69 203 TYR A C 1
ATOM 1566 O O . TYR A 1 203 ? -12.427 -11.794 14.235 1.00 65.69 203 TYR A O 1
ATOM 1574 N N . ASP A 1 204 ? -11.409 -13.068 15.740 1.00 72.44 204 ASP A N 1
ATOM 1575 C CA . ASP A 1 204 ? -12.289 -12.650 16.835 1.00 72.44 204 ASP A CA 1
ATOM 1576 C C . ASP A 1 204 ? -11.723 -11.375 17.490 1.00 72.44 204 ASP A C 1
ATOM 1578 O O . ASP A 1 204 ? -10.696 -11.403 18.170 1.00 72.44 204 ASP A O 1
ATOM 1582 N N . LEU A 1 205 ? -12.396 -10.235 17.280 1.00 73.81 205 LEU A N 1
ATOM 1583 C CA . LEU A 1 205 ? -12.009 -8.945 17.862 1.00 73.81 205 LEU A CA 1
ATOM 1584 C C . LEU A 1 205 ? -11.986 -8.991 19.400 1.00 73.81 205 LEU A C 1
ATOM 1586 O O . LEU A 1 205 ? -11.108 -8.383 20.011 1.00 73.81 205 LEU A O 1
ATOM 1590 N N . GLN A 1 206 ? -12.923 -9.705 20.032 1.00 74.56 206 GLN A N 1
ATOM 1591 C CA . GLN A 1 206 ? -12.962 -9.837 21.489 1.00 74.56 206 GLN A CA 1
ATOM 1592 C C . GLN A 1 206 ? -11.804 -10.697 21.984 1.00 74.56 206 GLN A C 1
ATOM 1594 O O . GLN A 1 206 ? -11.119 -10.299 22.927 1.00 74.56 206 GLN A O 1
ATOM 1599 N N . ALA A 1 207 ? -11.523 -11.817 21.312 1.00 76.12 207 ALA A N 1
ATOM 1600 C CA . ALA A 1 207 ? -10.349 -12.632 21.616 1.00 76.12 207 ALA A CA 1
ATOM 1601 C C . ALA A 1 207 ? -9.044 -11.847 21.416 1.00 76.12 207 ALA A C 1
ATOM 1603 O O . ALA A 1 207 ? -8.155 -11.931 22.257 1.00 76.12 207 ALA A O 1
ATOM 1604 N N . TYR A 1 208 ? -8.936 -11.031 20.363 1.00 75.56 208 TYR A N 1
ATOM 1605 C CA . TYR A 1 208 ? -7.771 -10.178 20.120 1.00 75.56 208 TYR A CA 1
ATOM 1606 C C . TYR A 1 208 ? -7.581 -9.123 21.220 1.00 75.56 208 TYR A C 1
ATOM 1608 O O . TYR A 1 208 ? -6.475 -8.960 21.740 1.00 75.56 208 TYR A O 1
ATOM 1616 N N . ILE A 1 209 ? -8.652 -8.425 21.616 1.00 72.38 209 ILE A N 1
ATOM 1617 C CA . ILE A 1 209 ? -8.604 -7.443 22.710 1.00 72.38 209 ILE A CA 1
ATOM 1618 C C . ILE A 1 209 ? -8.218 -8.132 24.026 1.00 72.38 209 ILE A C 1
ATOM 1620 O O . ILE A 1 209 ? -7.346 -7.634 24.740 1.00 72.38 209 ILE A O 1
ATOM 1624 N N . ALA A 1 210 ? -8.817 -9.288 24.329 1.00 74.75 210 ALA A N 1
ATOM 1625 C CA . ALA A 1 210 ? -8.494 -10.076 25.516 1.00 74.75 210 ALA A CA 1
ATOM 1626 C C . ALA A 1 210 ? -7.035 -10.559 25.498 1.00 74.75 210 ALA A C 1
ATOM 1628 O O . ALA A 1 210 ? -6.332 -10.433 26.500 1.00 74.75 210 ALA A O 1
ATOM 1629 N N . HIS A 1 211 ? -6.549 -11.030 24.347 1.00 71.88 211 HIS A N 1
ATOM 1630 C CA . HIS A 1 211 ? -5.161 -11.435 24.157 1.00 71.88 211 HIS A CA 1
ATOM 1631 C C . HIS A 1 211 ? -4.192 -10.258 24.284 1.00 71.88 211 HIS A C 1
ATOM 1633 O O . HIS A 1 211 ? -3.093 -10.463 24.767 1.00 71.88 211 HIS A O 1
ATOM 1639 N N . ARG A 1 212 ? -4.537 -9.029 23.872 1.00 69.00 212 ARG A N 1
ATOM 1640 C CA . ARG A 1 212 ? -3.681 -7.850 24.131 1.00 69.00 212 ARG A CA 1
ATOM 1641 C C . ARG A 1 212 ? -3.670 -7.434 25.598 1.00 69.00 212 ARG A C 1
ATOM 1643 O O . ARG A 1 212 ? -2.682 -6.861 26.051 1.00 69.00 212 ARG A O 1
ATOM 1650 N N . ALA A 1 213 ? -4.787 -7.620 26.300 1.00 66.44 213 ALA A N 1
ATOM 1651 C CA . ALA A 1 213 ? -4.909 -7.271 27.713 1.00 66.44 213 ALA A CA 1
ATOM 1652 C C . ALA A 1 213 ? -4.113 -8.235 28.602 1.00 66.44 213 ALA A C 1
ATOM 1654 O O . ALA A 1 213 ? -3.573 -7.840 29.635 1.00 66.44 213 ALA A O 1
ATOM 1655 N N . LEU A 1 214 ? -4.019 -9.492 28.182 1.00 65.00 214 LEU A N 1
ATOM 1656 C CA . LEU A 1 214 ? -3.073 -10.448 28.720 1.00 65.00 214 LEU A CA 1
ATOM 1657 C C . LEU A 1 214 ? -1.708 -10.116 28.099 1.00 65.00 214 LEU A C 1
ATOM 1659 O O . LEU A 1 214 ? -1.587 -9.966 26.895 1.00 65.00 214 LEU A O 1
ATOM 1663 N N . LEU A 1 215 ? -0.655 -9.958 28.891 1.00 61.28 215 LEU A N 1
ATOM 1664 C CA . LEU A 1 215 ? 0.713 -9.997 28.367 1.00 61.28 215 LEU A CA 1
ATOM 1665 C C . LEU A 1 215 ? 1.200 -11.433 28.566 1.00 61.28 215 LEU A C 1
ATOM 1667 O O . LEU A 1 215 ? 1.930 -11.668 29.533 1.00 61.28 215 LEU A O 1
ATOM 1671 N N . PRO A 1 216 ? 0.737 -12.428 27.776 1.00 61.22 216 PRO A N 1
ATOM 1672 C CA . PRO A 1 216 ? 1.242 -13.773 27.954 1.00 61.22 216 PRO A CA 1
ATOM 1673 C C . PRO A 1 216 ? 2.763 -13.734 27.757 1.00 61.22 216 PRO A C 1
ATOM 1675 O O . PRO A 1 216 ? 3.252 -13.000 26.889 1.00 61.22 216 PRO A O 1
ATOM 1678 N N . PRO A 1 217 ? 3.530 -14.469 28.578 1.00 68.25 217 PRO A N 1
ATOM 1679 C CA . PRO A 1 217 ? 4.952 -14.618 28.339 1.00 68.25 217 PRO A CA 1
ATOM 1680 C C . PRO A 1 217 ? 5.146 -15.117 26.909 1.00 68.25 217 PRO A C 1
ATOM 1682 O O . PRO A 1 217 ? 4.490 -16.061 26.471 1.00 68.25 217 PRO A O 1
ATOM 1685 N N . VAL A 1 218 ? 6.012 -14.429 26.173 1.00 73.50 218 VAL A N 1
ATOM 1686 C CA . VAL A 1 218 ? 6.335 -14.794 24.800 1.00 73.50 218 VAL A CA 1
ATOM 1687 C C . VAL A 1 218 ? 7.021 -16.158 24.832 1.00 73.50 218 VAL A C 1
ATOM 1689 O O . VAL A 1 218 ? 8.097 -16.290 25.418 1.00 73.50 218 VAL A O 1
ATOM 1692 N N . ASP A 1 219 ? 6.401 -17.168 24.222 1.00 77.00 219 ASP A N 1
ATOM 1693 C CA . ASP A 1 219 ? 7.031 -18.475 24.067 1.00 77.00 219 ASP A CA 1
ATOM 1694 C C . ASP A 1 219 ? 8.139 -18.371 23.020 1.00 77.00 219 ASP A C 1
ATOM 1696 O O . ASP A 1 219 ? 7.891 -18.310 21.816 1.00 77.00 219 ASP A O 1
ATOM 1700 N N . VAL A 1 220 ? 9.381 -18.326 23.495 1.00 77.81 220 VAL A N 1
ATOM 1701 C CA . VAL A 1 220 ? 10.566 -18.224 22.640 1.00 77.81 220 VAL A CA 1
ATOM 1702 C C . VAL A 1 220 ? 10.705 -19.408 21.685 1.00 77.81 220 VAL A C 1
ATOM 1704 O O . VAL A 1 220 ? 11.324 -19.258 20.634 1.00 77.81 220 VAL A O 1
ATOM 1707 N N . ASN A 1 221 ? 10.097 -20.557 22.004 1.00 80.12 221 ASN A N 1
ATOM 1708 C CA . ASN A 1 221 ? 10.130 -21.732 21.140 1.00 80.12 221 ASN A CA 1
ATOM 1709 C C . ASN A 1 221 ? 9.335 -21.519 19.845 1.00 80.12 221 ASN A C 1
ATOM 1711 O O . ASN A 1 221 ? 9.649 -22.160 18.850 1.00 80.12 221 ASN A O 1
ATOM 1715 N N . LEU A 1 222 ? 8.379 -20.579 19.811 1.00 75.62 222 LEU A N 1
ATOM 1716 C CA . LEU A 1 222 ? 7.669 -20.204 18.581 1.00 75.62 222 LEU A CA 1
ATOM 1717 C C . LEU A 1 222 ? 8.574 -19.507 17.552 1.00 75.62 222 LEU A C 1
ATOM 1719 O O . LEU A 1 222 ? 8.218 -19.444 16.379 1.00 75.62 222 LEU A O 1
ATOM 1723 N N . PHE A 1 223 ? 9.729 -18.976 17.969 1.00 74.81 223 PHE A N 1
ATOM 1724 C CA . PHE A 1 223 ? 10.716 -18.388 17.055 1.00 74.81 223 PHE A CA 1
ATOM 1725 C C . PHE A 1 223 ? 11.818 -19.362 16.652 1.00 74.81 223 PHE A C 1
ATOM 1727 O O . PHE A 1 223 ? 12.634 -19.028 15.791 1.00 74.81 223 PHE A O 1
ATOM 1734 N N . LEU A 1 224 ? 11.880 -20.536 17.284 1.00 80.94 224 LEU A N 1
ATOM 1735 C CA . LEU A 1 224 ? 12.829 -21.565 16.900 1.00 80.94 224 LEU A CA 1
ATOM 1736 C C . LEU A 1 224 ? 12.246 -22.343 15.715 1.00 80.94 224 LEU A C 1
ATOM 1738 O O . LEU A 1 224 ? 11.073 -22.721 15.747 1.00 80.94 224 LEU A O 1
ATOM 1742 N N . PRO A 1 225 ? 13.029 -22.574 14.652 1.00 77.88 225 PRO A N 1
ATOM 1743 C CA . PRO A 1 225 ? 12.569 -23.411 13.560 1.00 77.88 225 PRO A CA 1
ATOM 1744 C C . PRO A 1 225 ? 12.327 -24.832 14.085 1.00 77.88 225 PRO A C 1
ATOM 1746 O O . PRO A 1 225 ? 13.122 -25.378 14.849 1.00 77.88 225 PRO A O 1
ATOM 1749 N N . ALA A 1 226 ? 11.215 -25.437 13.676 1.00 82.44 226 ALA A N 1
ATOM 1750 C CA . ALA A 1 226 ? 11.018 -26.866 13.874 1.00 82.44 226 ALA A CA 1
ATOM 1751 C C . ALA A 1 226 ? 12.033 -27.646 13.022 1.00 82.44 226 ALA A C 1
ATOM 1753 O O . ALA A 1 226 ? 12.410 -27.188 11.945 1.00 82.44 226 ALA A O 1
ATOM 1754 N N . GLU A 1 227 ? 12.415 -28.848 13.455 1.00 83.56 227 GLU A N 1
ATOM 1755 C CA . GLU A 1 227 ? 13.372 -29.707 12.735 1.00 83.56 227 GLU A CA 1
ATOM 1756 C C . GLU A 1 227 ? 12.961 -29.928 11.265 1.00 83.56 227 GLU A C 1
ATOM 1758 O O . GLU A 1 227 ? 13.761 -29.745 10.349 1.00 83.56 227 GLU A O 1
ATOM 1763 N N . ALA A 1 228 ? 11.670 -30.184 11.020 1.00 81.38 228 ALA A N 1
ATOM 1764 C CA . ALA A 1 228 ? 11.120 -30.302 9.667 1.00 81.38 228 ALA A CA 1
ATOM 1765 C C . ALA A 1 228 ? 11.251 -29.003 8.843 1.00 81.38 228 ALA A C 1
ATOM 1767 O O . ALA A 1 228 ? 11.475 -29.045 7.633 1.00 81.38 228 ALA A O 1
ATOM 1768 N N . SER A 1 229 ? 11.136 -27.837 9.487 1.00 81.00 229 SER A N 1
ATOM 1769 C CA . SER A 1 229 ? 11.316 -26.536 8.834 1.00 81.00 229 SER A CA 1
ATOM 1770 C C . SER A 1 229 ? 12.782 -26.269 8.494 1.00 81.00 229 SER A C 1
ATOM 1772 O O . SER A 1 229 ? 13.054 -25.674 7.453 1.00 81.00 229 SER A O 1
ATOM 1774 N N . GLU A 1 230 ? 13.729 -26.711 9.328 1.00 83.94 230 GLU A N 1
ATOM 1775 C CA . GLU A 1 230 ? 15.164 -26.617 9.028 1.00 83.94 230 GLU A CA 1
ATOM 1776 C C . GLU A 1 230 ? 15.549 -27.493 7.832 1.00 83.94 230 GLU A C 1
ATOM 1778 O O . GLU A 1 230 ? 16.255 -27.031 6.933 1.00 83.94 230 GLU A O 1
ATOM 1783 N N . GLU A 1 231 ? 15.043 -28.728 7.774 1.00 84.25 231 GLU A N 1
ATOM 1784 C CA . GLU A 1 231 ? 15.276 -29.632 6.644 1.00 84.25 231 GLU A CA 1
ATOM 1785 C C . GLU A 1 231 ? 14.693 -29.059 5.343 1.00 84.25 231 GLU A C 1
ATOM 1787 O O . GLU A 1 231 ? 15.376 -29.003 4.311 1.00 84.25 231 GLU A O 1
ATOM 1792 N N . ALA A 1 232 ? 13.457 -28.556 5.396 1.00 83.06 232 ALA A N 1
ATOM 1793 C CA . ALA A 1 232 ? 12.812 -27.913 4.258 1.00 83.06 232 ALA A CA 1
ATOM 1794 C C . ALA A 1 232 ? 13.553 -26.635 3.824 1.00 83.06 232 ALA A C 1
ATOM 1796 O O . ALA A 1 232 ? 13.720 -26.394 2.625 1.00 83.06 232 ALA A O 1
ATOM 1797 N N . PHE A 1 233 ? 14.062 -25.843 4.775 1.00 83.38 233 PHE A N 1
ATOM 1798 C CA . PHE A 1 233 ? 14.887 -24.670 4.491 1.00 83.38 233 PHE A CA 1
ATOM 1799 C C . PHE A 1 233 ? 16.203 -25.056 3.809 1.00 83.38 233 PHE A C 1
ATOM 1801 O O . PHE A 1 233 ? 16.535 -24.481 2.774 1.00 83.38 233 PHE A O 1
ATOM 1808 N N . ALA A 1 234 ? 16.933 -26.047 4.326 1.00 83.38 234 ALA A N 1
ATOM 1809 C CA . ALA A 1 234 ? 18.192 -26.510 3.740 1.00 83.38 234 ALA A CA 1
ATOM 1810 C C . ALA A 1 234 ? 17.998 -27.041 2.309 1.00 83.38 234 ALA A C 1
ATOM 1812 O O . ALA A 1 234 ? 18.759 -26.704 1.394 1.00 83.38 234 ALA A O 1
ATOM 1813 N N . THR A 1 235 ? 16.937 -27.821 2.107 1.00 83.81 235 THR A N 1
ATOM 1814 C CA . THR A 1 235 ? 16.503 -28.367 0.813 1.00 83.81 235 THR A CA 1
ATOM 1815 C C . THR A 1 235 ? 16.138 -27.243 -0.164 1.00 83.81 235 THR A C 1
ATOM 1817 O O . THR A 1 235 ? 16.669 -27.169 -1.277 1.00 83.81 235 THR A O 1
ATOM 1820 N N . GLY A 1 236 ? 15.286 -26.308 0.266 1.00 84.94 236 GLY A N 1
ATOM 1821 C CA . GLY A 1 236 ? 14.860 -25.154 -0.525 1.00 84.94 236 GLY A CA 1
ATOM 1822 C C . GLY A 1 236 ? 16.017 -24.228 -0.895 1.00 84.94 236 GLY A C 1
ATOM 1823 O O . GLY A 1 236 ? 16.156 -23.846 -2.059 1.00 84.94 236 GLY A O 1
ATOM 1824 N N . PHE A 1 237 ? 16.889 -23.920 0.063 1.00 82.62 237 PHE A N 1
ATOM 1825 C CA . PHE A 1 237 ? 18.072 -23.087 -0.135 1.00 82.62 237 PHE A CA 1
ATOM 1826 C C . PHE A 1 237 ? 19.052 -23.729 -1.122 1.00 82.62 237 PHE A C 1
ATOM 1828 O O . PHE A 1 237 ? 19.496 -23.070 -2.064 1.00 82.62 237 PHE A O 1
ATOM 1835 N N . SER A 1 238 ? 19.319 -25.033 -0.984 1.00 81.94 238 SER A N 1
ATOM 1836 C CA . SER A 1 238 ? 20.178 -25.782 -1.912 1.00 81.94 238 SER A CA 1
ATOM 1837 C C . SER A 1 238 ? 19.634 -25.750 -3.342 1.00 81.94 238 SER A C 1
ATOM 1839 O O . SER A 1 238 ? 20.383 -25.513 -4.292 1.00 81.94 238 SER A O 1
ATOM 1841 N N . ALA A 1 239 ? 18.321 -25.920 -3.514 1.00 84.25 239 ALA A N 1
ATOM 1842 C CA . ALA A 1 239 ? 17.676 -25.852 -4.821 1.00 84.25 239 ALA A CA 1
ATOM 1843 C C . ALA A 1 239 ? 17.674 -24.433 -5.418 1.00 84.25 239 ALA A C 1
ATOM 1845 O O . ALA A 1 239 ? 17.870 -24.270 -6.625 1.00 84.25 239 ALA A O 1
ATOM 1846 N N . GLN A 1 240 ? 17.491 -23.392 -4.598 1.00 83.12 240 GLN A N 1
ATOM 1847 C CA . GLN A 1 240 ? 17.596 -21.997 -5.040 1.00 83.12 240 GLN A CA 1
ATOM 1848 C C . GLN A 1 240 ? 19.025 -21.642 -5.466 1.00 83.12 240 GLN A C 1
ATOM 1850 O O . GLN A 1 240 ? 19.210 -21.069 -6.542 1.00 83.12 240 GLN A O 1
ATOM 1855 N N . MET A 1 241 ? 20.033 -22.041 -4.683 1.00 80.50 241 MET A N 1
ATOM 1856 C CA . MET A 1 241 ? 21.442 -21.903 -5.054 1.00 80.50 241 MET A CA 1
ATOM 1857 C C . MET A 1 241 ? 21.752 -22.630 -6.360 1.00 80.50 241 MET A C 1
ATOM 1859 O O . MET A 1 241 ? 22.353 -22.041 -7.256 1.00 80.50 241 MET A O 1
ATOM 1863 N N . TYR A 1 242 ? 21.300 -23.880 -6.504 1.00 83.50 242 TYR A N 1
ATOM 1864 C CA . TYR A 1 242 ? 21.472 -24.639 -7.739 1.00 83.50 242 TYR A CA 1
ATOM 1865 C C . TYR A 1 242 ? 20.860 -23.903 -8.937 1.00 83.50 242 TYR A C 1
ATOM 1867 O O . TYR A 1 242 ? 21.519 -23.753 -9.961 1.00 83.50 242 TYR A O 1
ATOM 1875 N N . ARG A 1 243 ? 19.630 -23.379 -8.817 1.00 82.00 243 ARG A N 1
ATOM 1876 C CA . ARG A 1 243 ? 18.977 -22.596 -9.885 1.00 82.00 243 ARG A CA 1
ATOM 1877 C C . ARG A 1 243 ? 19.748 -21.322 -10.233 1.00 82.00 243 ARG A C 1
ATOM 1879 O O . ARG A 1 243 ? 19.836 -20.979 -11.410 1.00 82.00 243 ARG A O 1
ATOM 1886 N N . ALA A 1 244 ? 20.292 -20.621 -9.240 1.00 81.12 244 ALA A N 1
ATOM 1887 C CA . ALA A 1 244 ? 21.113 -19.435 -9.468 1.00 81.12 244 ALA A CA 1
ATOM 1888 C C . ALA A 1 244 ? 22.413 -19.792 -10.208 1.00 81.12 244 ALA A C 1
ATOM 1890 O O . ALA A 1 244 ? 22.730 -19.181 -11.228 1.00 81.12 244 ALA A O 1
ATOM 1891 N N . LEU A 1 245 ? 23.115 -20.836 -9.758 1.00 79.44 245 LEU A N 1
ATOM 1892 C CA . LEU A 1 245 ? 24.321 -21.339 -10.414 1.00 79.44 245 LEU A CA 1
ATOM 1893 C C . LEU A 1 245 ? 24.021 -21.846 -11.827 1.00 79.44 245 LEU A C 1
ATOM 1895 O O . LEU A 1 245 ? 24.758 -21.519 -12.744 1.00 79.44 245 LEU A O 1
ATOM 1899 N N . ALA A 1 246 ? 22.917 -22.558 -12.052 1.00 81.62 246 ALA A N 1
ATOM 1900 C CA . ALA A 1 246 ? 22.533 -23.054 -13.375 1.00 81.62 246 ALA A CA 1
ATOM 1901 C C . ALA A 1 246 ? 22.321 -21.934 -14.406 1.00 81.62 246 ALA A C 1
ATOM 1903 O O . ALA A 1 246 ? 22.493 -22.167 -15.599 1.00 81.62 246 ALA A O 1
ATOM 1904 N N . ARG A 1 247 ? 21.991 -20.713 -13.963 1.00 82.19 247 ARG A N 1
ATOM 1905 C CA . ARG A 1 247 ? 21.929 -19.526 -14.832 1.00 82.19 247 ARG A CA 1
ATOM 1906 C C . ARG A 1 247 ? 23.315 -18.947 -15.130 1.00 82.19 247 ARG A C 1
ATOM 1908 O O . ARG A 1 247 ? 23.548 -18.478 -16.238 1.00 82.19 247 ARG A O 1
ATOM 1915 N N . LEU A 1 248 ? 24.230 -18.991 -14.161 1.00 78.94 248 LEU A N 1
ATOM 1916 C CA . LEU A 1 248 ? 25.575 -18.410 -14.262 1.00 78.94 248 LEU A CA 1
ATOM 1917 C C . LEU A 1 248 ? 26.577 -19.333 -14.972 1.00 78.94 248 LEU A C 1
ATOM 1919 O O . LEU A 1 248 ? 27.307 -18.895 -15.852 1.00 78.94 248 LEU A O 1
ATOM 1923 N N . VAL A 1 249 ? 26.590 -20.617 -14.622 1.00 79.38 249 VAL A N 1
ATOM 1924 C CA . VAL A 1 249 ? 27.580 -21.623 -15.037 1.00 79.38 249 VAL A CA 1
ATOM 1925 C C . VAL A 1 249 ? 27.730 -21.765 -16.565 1.00 79.38 249 VAL A C 1
ATOM 1927 O O . VAL A 1 249 ? 28.874 -21.840 -17.018 1.00 79.38 249 VAL A O 1
ATOM 1930 N N . PRO A 1 250 ? 26.659 -21.706 -17.389 1.00 81.31 250 PRO A N 1
ATOM 1931 C CA . PRO A 1 250 ? 26.804 -21.718 -18.848 1.00 81.31 250 PRO A CA 1
ATOM 1932 C C . PRO A 1 250 ? 27.642 -20.556 -19.400 1.00 81.31 250 PRO A C 1
ATOM 1934 O O . PRO A 1 250 ? 28.344 -20.726 -20.392 1.00 81.31 250 PRO A O 1
ATOM 1937 N N . HIS A 1 251 ? 27.626 -19.392 -18.741 1.00 79.94 251 HIS A N 1
ATOM 1938 C CA . HIS A 1 251 ? 28.409 -18.219 -19.151 1.00 79.94 251 HIS A CA 1
ATOM 1939 C C . HIS A 1 251 ? 29.910 -18.396 -18.868 1.00 79.94 251 HIS A C 1
ATOM 1941 O O . HIS A 1 251 ? 30.727 -17.648 -19.394 1.00 79.94 251 HIS A O 1
ATOM 1947 N N . LEU A 1 252 ? 30.270 -19.400 -18.063 1.00 76.75 252 LEU A N 1
ATOM 1948 C CA . LEU A 1 252 ? 31.644 -19.774 -17.728 1.00 76.75 252 LEU A CA 1
ATOM 1949 C C . LEU A 1 252 ? 32.140 -20.983 -18.545 1.00 76.75 252 LEU A C 1
ATOM 1951 O O . LEU A 1 252 ? 33.233 -21.478 -18.292 1.00 76.75 252 LEU A O 1
ATOM 1955 N N . GLY A 1 253 ? 31.347 -21.488 -19.502 1.00 81.25 253 GLY A N 1
ATOM 1956 C CA . GLY A 1 253 ? 31.704 -22.661 -20.315 1.00 81.25 253 GLY A CA 1
ATOM 1957 C C . GLY A 1 253 ? 31.690 -23.990 -19.549 1.00 81.25 253 GLY A C 1
ATOM 1958 O O . GLY A 1 253 ? 32.278 -24.971 -19.997 1.00 81.25 253 GLY A O 1
ATOM 1959 N N . LEU A 1 254 ? 31.034 -24.024 -18.390 1.00 80.56 254 LEU A N 1
ATOM 1960 C CA . LEU A 1 254 ? 30.929 -25.190 -17.518 1.00 80.56 254 LEU A CA 1
ATOM 1961 C C . LEU A 1 254 ? 29.512 -25.788 -17.581 1.00 80.56 254 LEU A C 1
ATOM 1963 O O . LEU A 1 254 ? 28.564 -25.153 -18.046 1.00 80.56 254 LEU A O 1
ATOM 1967 N N . THR A 1 255 ? 29.350 -27.009 -17.071 1.00 79.62 255 THR A N 1
ATOM 1968 C CA . THR A 1 255 ? 28.049 -27.690 -16.960 1.00 79.62 255 THR A CA 1
ATOM 1969 C C . THR A 1 255 ? 27.829 -28.194 -15.541 1.00 79.62 255 THR A C 1
ATOM 1971 O O . THR A 1 255 ? 28.690 -28.881 -14.990 1.00 79.62 255 THR A O 1
ATOM 1974 N N . LEU A 1 256 ? 26.669 -27.889 -14.955 1.00 77.62 256 LEU A N 1
ATOM 1975 C CA . LEU A 1 256 ? 26.250 -28.488 -13.687 1.00 77.62 256 LEU A CA 1
ATOM 1976 C C . LEU A 1 256 ? 25.671 -29.886 -13.918 1.00 77.62 256 LEU A C 1
ATOM 1978 O O . LEU A 1 256 ? 24.976 -30.125 -14.904 1.00 77.62 256 LEU A O 1
ATOM 1982 N N . HIS A 1 257 ? 25.927 -30.790 -12.975 1.00 79.31 257 HIS A N 1
ATOM 1983 C CA . HIS A 1 257 ? 25.195 -32.053 -12.876 1.00 79.31 257 HIS A CA 1
ATOM 1984 C C . HIS A 1 257 ? 23.735 -31.806 -12.516 1.00 79.31 257 HIS A C 1
ATOM 1986 O O . HIS A 1 257 ? 23.455 -30.836 -11.825 1.00 79.31 257 HIS A O 1
ATOM 1992 N N . GLU A 1 258 ? 22.840 -32.712 -12.915 1.00 76.31 258 GLU A N 1
ATOM 1993 C CA . GLU A 1 258 ? 21.409 -32.620 -12.614 1.00 76.31 258 GLU A CA 1
ATOM 1994 C C . GLU A 1 258 ? 21.122 -32.311 -11.132 1.00 76.31 258 GLU A C 1
ATOM 1996 O O . GLU A 1 258 ? 21.836 -32.794 -10.238 1.00 76.31 258 GLU A O 1
ATOM 2001 N N . PRO A 1 259 ? 20.078 -31.507 -10.850 1.00 71.38 259 PRO A N 1
ATOM 2002 C CA . PRO A 1 259 ? 19.745 -31.128 -9.488 1.00 71.38 259 PRO A CA 1
ATOM 2003 C C . PRO A 1 259 ? 19.422 -32.375 -8.670 1.00 71.38 259 PRO A C 1
ATOM 2005 O O . PRO A 1 259 ? 18.487 -33.110 -8.969 1.00 71.38 259 PRO A O 1
ATOM 2008 N N . ARG A 1 260 ? 20.168 -32.582 -7.584 1.00 66.88 260 ARG A N 1
ATOM 2009 C CA . ARG A 1 260 ? 19.939 -33.697 -6.649 1.00 66.88 260 ARG A CA 1
ATOM 2010 C C . ARG A 1 260 ? 18.740 -33.485 -5.723 1.00 66.88 260 ARG A C 1
ATOM 2012 O O . ARG A 1 260 ? 18.487 -34.322 -4.866 1.00 66.88 260 ARG A O 1
ATOM 2019 N N . CYS A 1 261 ? 18.063 -32.344 -5.827 1.00 67.94 261 CYS A N 1
ATOM 2020 C CA . CYS A 1 261 ? 17.101 -31.904 -4.834 1.00 67.94 261 CYS A CA 1
ATOM 2021 C C . CYS A 1 261 ? 15.982 -31.079 -5.478 1.00 67.94 261 CYS A C 1
ATOM 2023 O O . CYS A 1 261 ? 16.232 -30.037 -6.092 1.00 67.94 261 CYS A O 1
ATOM 2025 N N . THR A 1 262 ? 14.748 -31.549 -5.316 1.00 72.19 262 THR A N 1
ATOM 2026 C CA . THR A 1 262 ? 13.517 -30.829 -5.646 1.00 72.19 262 THR A CA 1
ATOM 2027 C C . THR A 1 262 ? 12.755 -30.606 -4.342 1.00 72.19 262 THR A C 1
ATOM 2029 O O . THR A 1 262 ? 12.235 -31.577 -3.798 1.00 72.19 262 THR A O 1
ATOM 2032 N N . PRO A 1 263 ? 12.723 -29.377 -3.797 1.00 77.25 263 PRO A N 1
ATOM 2033 C CA . PRO A 1 263 ? 12.008 -29.119 -2.558 1.00 77.25 263 PRO A CA 1
ATOM 2034 C C . PRO A 1 263 ? 10.512 -29.303 -2.799 1.00 77.25 263 PRO A C 1
ATOM 2036 O O . PRO A 1 263 ? 9.967 -28.729 -3.747 1.00 77.25 263 PRO A O 1
ATOM 2039 N N . GLU A 1 264 ? 9.867 -30.087 -1.941 1.00 76.12 264 GLU A N 1
ATOM 2040 C CA . GLU A 1 264 ? 8.411 -30.181 -1.916 1.00 76.12 264 GLU A CA 1
ATOM 2041 C C . GLU A 1 264 ? 7.809 -28.812 -1.550 1.00 76.12 264 GLU A C 1
ATOM 2043 O O . GLU A 1 264 ? 8.385 -28.076 -0.736 1.00 76.12 264 GLU A O 1
ATOM 2048 N N . PRO A 1 265 ? 6.664 -28.427 -2.136 1.00 71.88 265 PRO A N 1
ATOM 2049 C CA . PRO A 1 265 ? 5.926 -27.255 -1.685 1.00 71.88 265 PRO A CA 1
ATOM 2050 C C . PRO A 1 265 ? 5.526 -27.418 -0.208 1.00 71.88 265 PRO A C 1
ATOM 2052 O O . PRO A 1 265 ? 4.775 -28.326 0.128 1.00 71.88 265 PRO A O 1
ATOM 2055 N N . ILE A 1 266 ? 6.022 -26.541 0.674 1.00 72.25 266 ILE A N 1
ATOM 2056 C CA . ILE A 1 266 ? 5.705 -26.577 2.117 1.00 72.25 266 ILE A CA 1
ATOM 2057 C C . ILE A 1 266 ? 4.243 -26.174 2.336 1.00 72.25 266 ILE A C 1
ATOM 2059 O O . ILE A 1 266 ? 3.458 -26.908 2.927 1.00 72.25 266 ILE A O 1
ATOM 2063 N N . GLU A 1 267 ? 3.880 -25.003 1.816 1.00 74.12 267 GLU A N 1
ATOM 2064 C CA . GLU A 1 267 ? 2.529 -24.459 1.854 1.00 74.12 267 GLU A CA 1
ATOM 2065 C C . GLU A 1 267 ? 2.330 -23.605 0.604 1.00 74.12 267 GLU A C 1
ATOM 2067 O O . GLU A 1 267 ? 2.862 -22.499 0.475 1.00 74.12 267 GLU A O 1
ATOM 2072 N N . GLN A 1 268 ? 1.609 -24.147 -0.375 1.00 70.50 268 GLN A N 1
ATOM 2073 C CA . GLN A 1 268 ? 1.285 -23.390 -1.572 1.00 70.50 268 GLN A CA 1
ATOM 2074 C C . GLN A 1 268 ? 0.101 -22.474 -1.268 1.00 70.50 268 GLN A C 1
ATOM 2076 O O . GLN A 1 268 ? -1.052 -22.901 -1.276 1.00 70.50 268 GLN A O 1
ATOM 2081 N N . LEU A 1 269 ? 0.401 -21.205 -1.003 1.00 73.31 269 LEU A N 1
ATOM 2082 C CA . LEU A 1 269 ? -0.623 -20.177 -0.860 1.00 73.31 269 LEU A CA 1
ATOM 2083 C C . LEU A 1 269 ? -1.376 -20.007 -2.186 1.00 73.31 269 LEU A C 1
ATOM 2085 O O . LEU A 1 269 ? -0.770 -19.993 -3.262 1.00 73.31 269 LEU A O 1
ATOM 2089 N N . ASP A 1 270 ? -2.698 -19.855 -2.111 1.00 74.75 270 ASP A N 1
ATOM 2090 C CA . ASP A 1 270 ? -3.523 -19.523 -3.273 1.00 74.75 270 ASP A CA 1
ATOM 2091 C C . ASP A 1 270 ? -3.256 -18.067 -3.681 1.00 74.75 270 ASP A C 1
ATOM 2093 O O . ASP A 1 270 ? -3.815 -17.116 -3.126 1.00 74.75 270 ASP A O 1
ATOM 2097 N N . VAL A 1 271 ? -2.327 -17.886 -4.621 1.00 74.12 271 VAL A N 1
ATOM 2098 C CA . VAL A 1 271 ? -1.920 -16.563 -5.091 1.00 74.12 271 VAL A CA 1
ATOM 2099 C C . VAL A 1 271 ? -3.006 -16.000 -5.999 1.00 74.12 271 VAL A C 1
ATOM 2101 O O . VAL A 1 271 ? -3.060 -16.275 -7.198 1.00 74.12 271 VAL A O 1
ATOM 2104 N N . ARG A 1 272 ? -3.856 -15.150 -5.424 1.00 77.75 272 ARG A N 1
ATOM 2105 C CA . ARG A 1 272 ? -4.842 -14.360 -6.163 1.00 77.75 272 ARG A CA 1
ATOM 2106 C C . ARG A 1 272 ? -4.407 -12.909 -6.232 1.00 77.75 272 ARG A C 1
ATOM 2108 O O . ARG A 1 272 ? -3.912 -12.356 -5.251 1.00 77.75 272 ARG A O 1
ATOM 2115 N N . LYS A 1 273 ? -4.640 -12.273 -7.382 1.00 80.38 273 LYS A N 1
ATOM 2116 C CA . LYS A 1 273 ? -4.472 -10.823 -7.515 1.00 80.38 273 LYS A CA 1
ATOM 2117 C C . LYS A 1 273 ? -5.403 -10.139 -6.499 1.00 80.38 273 LYS A C 1
ATOM 2119 O O . LYS A 1 273 ? -6.607 -10.393 -6.560 1.00 80.38 273 LYS A O 1
ATOM 2124 N N . PRO A 1 274 ? -4.883 -9.323 -5.567 1.00 76.75 274 PRO A N 1
ATOM 2125 C CA . PRO A 1 274 ? -5.731 -8.615 -4.621 1.00 76.75 274 PRO A CA 1
ATOM 2126 C C . PRO A 1 274 ? -6.516 -7.521 -5.347 1.00 76.75 274 PRO A C 1
ATOM 2128 O O . PRO A 1 274 ? -5.986 -6.864 -6.249 1.00 76.75 274 PRO A O 1
ATOM 2131 N N . ASP A 1 275 ? -7.768 -7.326 -4.939 1.00 85.31 275 ASP A N 1
ATOM 2132 C CA . ASP A 1 275 ? -8.537 -6.152 -5.337 1.00 85.31 275 ASP A CA 1
ATOM 2133 C C . ASP A 1 275 ? -8.185 -4.998 -4.395 1.00 85.31 275 ASP A C 1
ATOM 2135 O O . ASP A 1 275 ? -8.490 -5.037 -3.201 1.00 85.31 275 ASP A O 1
ATOM 2139 N N . ILE A 1 276 ? -7.453 -4.014 -4.916 1.00 90.50 276 ILE A N 1
ATOM 2140 C CA . ILE A 1 276 ? -6.922 -2.897 -4.135 1.00 90.50 276 ILE A CA 1
ATOM 2141 C C . ILE A 1 276 ? -7.658 -1.610 -4.486 1.00 90.50 276 ILE A C 1
ATOM 2143 O O . ILE A 1 276 ? -7.855 -1.272 -5.651 1.00 90.50 276 ILE A O 1
ATOM 2147 N N . THR A 1 277 ? -8.002 -0.838 -3.462 1.00 92.88 277 THR A N 1
ATOM 2148 C CA . THR A 1 277 ? -8.582 0.494 -3.615 1.00 92.88 277 THR A CA 1
ATOM 2149 C C . THR A 1 277 ? -7.590 1.535 -3.121 1.00 92.88 277 THR A C 1
ATOM 2151 O O . THR A 1 277 ? -7.221 1.557 -1.949 1.00 92.88 277 THR A O 1
ATOM 2154 N N . LEU A 1 278 ? -7.145 2.411 -4.022 1.00 93.06 278 LEU A N 1
ATOM 2155 C CA . LEU A 1 278 ? -6.172 3.455 -3.706 1.00 93.06 278 LEU A CA 1
ATOM 2156 C C . LEU A 1 278 ? -6.760 4.497 -2.748 1.00 93.06 278 LEU A C 1
ATOM 2158 O O . LEU A 1 278 ? -7.877 4.983 -2.953 1.00 93.06 278 LEU A O 1
ATOM 2162 N N . LEU A 1 279 ? -5.969 4.885 -1.751 1.00 91.88 279 LEU A N 1
ATOM 2163 C CA . LEU A 1 279 ? -6.269 6.012 -0.878 1.00 91.88 279 LEU A CA 1
ATOM 2164 C C . LEU A 1 279 ? -6.035 7.329 -1.618 1.00 91.88 279 LEU A C 1
ATOM 2166 O O . LEU A 1 279 ? -5.190 7.443 -2.503 1.00 91.88 279 LEU A O 1
ATOM 2170 N N . GLN A 1 280 ? -6.763 8.367 -1.229 1.00 89.69 280 GLN A N 1
ATOM 2171 C CA . GLN A 1 280 ? -6.387 9.727 -1.576 1.00 89.69 280 GLN A CA 1
ATOM 2172 C C . GLN A 1 280 ? -5.086 10.083 -0.845 1.00 89.69 280 GLN A C 1
ATOM 2174 O O . GLN A 1 280 ? -4.973 9.866 0.365 1.00 89.69 280 GLN A O 1
ATOM 2179 N N . MET A 1 281 ? -4.129 10.666 -1.572 1.00 87.75 281 MET A N 1
ATOM 2180 C CA . MET A 1 281 ? -2.883 11.169 -0.992 1.00 87.75 281 MET A CA 1
ATOM 2181 C C . MET A 1 281 ? -3.177 12.116 0.177 1.00 87.75 281 MET A C 1
ATOM 2183 O O . MET A 1 281 ? -4.030 13.007 0.088 1.00 87.75 281 MET A O 1
ATOM 2187 N N . MET A 1 282 ? -2.467 11.905 1.278 1.00 88.94 282 MET A N 1
ATOM 2188 C CA . MET A 1 282 ? -2.560 12.702 2.487 1.00 88.94 282 MET A CA 1
ATOM 2189 C C . MET A 1 282 ? -1.363 13.643 2.528 1.00 88.94 282 MET A C 1
ATOM 2191 O O . MET A 1 282 ? -0.226 13.194 2.540 1.00 88.94 282 MET A O 1
ATOM 2195 N N . ASP A 1 283 ? -1.623 14.949 2.588 1.00 85.12 283 ASP A N 1
ATOM 2196 C CA . ASP A 1 283 ? -0.603 15.991 2.789 1.00 85.12 283 ASP A CA 1
ATOM 2197 C C . ASP A 1 283 ? -0.126 16.006 4.254 1.00 85.12 283 ASP A C 1
ATOM 2199 O O . ASP A 1 283 ? -0.375 16.928 5.041 1.00 85.12 283 ASP A O 1
ATOM 2203 N N . LYS A 1 284 ? 0.391 14.861 4.687 1.00 82.19 284 LYS A N 1
ATOM 2204 C CA . LYS A 1 284 ? 0.915 14.566 6.012 1.00 82.19 284 LYS A CA 1
ATOM 2205 C C . LYS A 1 284 ? 2.045 13.577 5.804 1.00 82.19 284 LYS A C 1
ATOM 2207 O O . LYS A 1 284 ? 1.877 12.638 5.041 1.00 82.19 284 LYS A O 1
ATOM 2212 N N . SER A 1 285 ? 3.151 13.824 6.486 1.00 77.81 285 SER A N 1
ATOM 2213 C CA . SER A 1 285 ? 4.248 12.874 6.594 1.00 77.81 285 SER A CA 1
ATOM 2214 C C . SER A 1 285 ? 3.892 11.789 7.613 1.00 77.81 285 SER A C 1
ATOM 2216 O O . SER A 1 285 ? 3.066 12.022 8.497 1.00 77.81 285 SER A O 1
ATOM 2218 N N . ASP A 1 286 ? 4.538 10.635 7.558 1.00 73.00 286 ASP A N 1
ATOM 2219 C CA . ASP A 1 286 ? 4.513 9.663 8.649 1.00 73.00 286 ASP A CA 1
ATOM 2220 C C . ASP A 1 286 ? 5.826 9.652 9.460 1.00 73.00 286 ASP A C 1
ATOM 2222 O O . ASP A 1 286 ? 5.999 8.818 10.337 1.00 73.00 286 ASP A O 1
ATOM 2226 N N . THR A 1 287 ? 6.720 10.626 9.250 1.00 81.25 287 THR A N 1
ATOM 2227 C CA . THR A 1 287 ? 8.059 10.685 9.873 1.00 81.25 287 THR A CA 1
ATOM 2228 C C . THR A 1 287 ? 8.069 11.077 11.354 1.00 81.25 287 THR A C 1
ATOM 2230 O O . THR A 1 287 ? 9.122 11.086 11.996 1.00 81.25 287 THR A O 1
ATOM 2233 N N . SER A 1 288 ? 6.913 11.418 11.928 1.00 85.62 288 SER A N 1
ATOM 2234 C CA . SER A 1 288 ? 6.787 11.779 13.339 1.00 85.62 288 SER A CA 1
ATOM 2235 C C . SER A 1 288 ? 5.544 11.168 13.978 1.00 85.62 288 SER A C 1
ATOM 2237 O O . SER A 1 288 ? 4.508 10.982 13.342 1.00 85.62 288 SER A O 1
ATOM 2239 N N . THR A 1 289 ? 5.600 10.937 15.291 1.00 85.88 289 THR A N 1
ATOM 2240 C CA . THR A 1 289 ? 4.466 10.425 16.078 1.00 85.88 289 THR A CA 1
ATOM 2241 C C . THR A 1 289 ? 3.219 11.313 15.955 1.00 85.88 289 THR A C 1
ATOM 2243 O O . THR A 1 289 ? 2.090 10.817 15.956 1.00 85.88 289 THR A O 1
ATOM 2246 N N . ALA A 1 290 ? 3.408 12.633 15.850 1.00 87.31 290 ALA A N 1
ATOM 2247 C CA . ALA A 1 290 ? 2.315 13.590 15.707 1.00 87.31 290 ALA A CA 1
ATOM 2248 C C . ALA A 1 290 ? 1.686 13.543 14.310 1.00 87.31 290 ALA A C 1
ATOM 2250 O O . ALA A 1 290 ? 0.475 13.730 14.183 1.00 87.31 290 ALA A O 1
ATOM 2251 N N . ASP A 1 291 ? 2.480 13.291 13.271 1.00 88.25 291 ASP A N 1
ATOM 2252 C CA . ASP A 1 291 ? 1.973 13.241 11.904 1.00 88.25 291 ASP A CA 1
ATOM 2253 C C . ASP A 1 291 ? 1.354 11.882 11.573 1.00 88.25 291 ASP A C 1
ATOM 2255 O O . ASP A 1 291 ? 0.258 11.859 11.018 1.00 88.25 291 ASP A O 1
ATOM 2259 N N . VAL A 1 292 ? 1.904 10.775 12.087 1.00 89.69 292 VAL A N 1
ATOM 2260 C CA . VAL A 1 292 ? 1.259 9.446 12.054 1.00 89.69 292 VAL A CA 1
ATOM 2261 C C . VAL A 1 292 ? -0.142 9.485 12.665 1.00 89.69 292 VAL A C 1
ATOM 2263 O O . VAL A 1 292 ? -1.081 8.902 12.124 1.00 89.69 292 VAL A O 1
ATOM 2266 N N . ALA A 1 293 ? -0.334 10.221 13.766 1.00 91.00 293 ALA A N 1
ATOM 2267 C CA . ALA A 1 293 ? -1.664 10.407 14.345 1.00 91.00 293 ALA A CA 1
ATOM 2268 C C . ALA A 1 293 ? -2.642 11.083 13.364 1.00 91.00 293 ALA A C 1
ATOM 2270 O O . ALA A 1 293 ? -3.811 10.700 13.303 1.00 91.00 293 ALA A O 1
ATOM 2271 N N . LYS A 1 294 ? -2.168 12.065 12.586 1.00 92.00 294 LYS A N 1
ATOM 2272 C CA . LYS A 1 294 ? -2.965 12.759 11.562 1.00 92.00 294 LYS A CA 1
ATOM 2273 C C . LYS A 1 294 ? -3.220 11.859 10.353 1.00 92.00 294 LYS A C 1
ATOM 2275 O O . LYS A 1 294 ? -4.322 11.895 9.817 1.00 92.00 294 LYS A O 1
ATOM 2280 N N . VAL A 1 295 ? -2.240 11.053 9.940 1.00 91.75 295 VAL A N 1
ATOM 2281 C CA . VAL A 1 295 ? -2.379 10.049 8.871 1.00 91.75 295 VAL A CA 1
ATOM 2282 C C . VAL A 1 295 ? -3.471 9.042 9.234 1.00 91.75 295 VAL A C 1
ATOM 2284 O O . VAL A 1 295 ? -4.385 8.816 8.447 1.00 91.75 295 VAL A O 1
ATOM 2287 N N . ILE A 1 296 ? -3.449 8.511 10.459 1.00 91.75 296 ILE A N 1
ATOM 2288 C CA . ILE A 1 296 ? -4.470 7.584 10.967 1.00 91.75 296 ILE A CA 1
ATOM 2289 C C . ILE A 1 296 ? -5.871 8.215 10.950 1.00 91.75 296 ILE A C 1
ATOM 2291 O O . ILE A 1 296 ? -6.835 7.574 10.523 1.00 91.75 296 ILE A O 1
ATOM 2295 N N . ASP A 1 297 ? -5.996 9.472 11.380 1.00 92.19 297 ASP A N 1
ATOM 2296 C CA . ASP A 1 297 ? -7.282 10.174 11.368 1.00 92.19 297 ASP A CA 1
ATOM 2297 C C . ASP A 1 297 ? -7.778 10.451 9.937 1.00 92.19 297 ASP A C 1
ATOM 2299 O O . ASP A 1 297 ? -8.955 10.267 9.623 1.00 92.19 297 ASP A O 1
ATOM 2303 N N . ARG A 1 298 ? -6.877 10.812 9.017 1.00 93.38 298 ARG A N 1
ATOM 2304 C CA . ARG A 1 298 ? -7.206 10.986 7.596 1.00 93.38 298 ARG A CA 1
ATOM 2305 C C . ARG A 1 298 ? -7.631 9.675 6.943 1.00 93.38 298 ARG A C 1
ATOM 2307 O O . ARG A 1 298 ? -8.622 9.677 6.215 1.00 93.38 298 ARG A O 1
ATOM 2314 N N . LEU A 1 299 ? -6.949 8.573 7.245 1.00 93.38 299 LEU A N 1
ATOM 2315 C CA . LEU A 1 299 ? -7.329 7.233 6.805 1.00 93.38 299 LEU A CA 1
ATOM 2316 C C . LEU A 1 299 ? -8.750 6.886 7.269 1.00 93.38 299 LEU A C 1
ATOM 2318 O O . LEU A 1 299 ? -9.583 6.492 6.455 1.00 93.38 299 LEU A O 1
ATOM 2322 N N . ARG A 1 300 ? -9.059 7.104 8.555 1.00 93.12 300 ARG A N 1
ATOM 2323 C CA . ARG A 1 300 ? -10.410 6.911 9.107 1.00 93.12 300 ARG A CA 1
ATOM 2324 C C . ARG A 1 300 ? -11.463 7.690 8.315 1.00 93.12 300 ARG A C 1
ATOM 2326 O O . ARG A 1 300 ? -12.504 7.136 7.967 1.00 93.12 300 ARG A O 1
ATOM 2333 N N . MET A 1 301 ? -11.195 8.963 8.027 1.00 94.06 301 MET A N 1
ATOM 2334 C CA . MET A 1 301 ? -12.121 9.822 7.283 1.00 94.06 301 MET A CA 1
ATOM 2335 C C . MET A 1 301 ? -12.350 9.337 5.847 1.00 94.06 301 MET A C 1
ATOM 2337 O O . MET A 1 301 ? -13.482 9.388 5.367 1.00 94.06 301 MET A O 1
ATOM 2341 N N . GLN A 1 302 ? -11.309 8.848 5.168 1.00 94.19 302 GLN A N 1
ATOM 2342 C CA . GLN A 1 302 ? -11.433 8.296 3.814 1.00 94.19 302 GLN A CA 1
ATOM 2343 C C . GLN A 1 302 ? -12.231 6.987 3.783 1.00 94.19 302 GLN A C 1
ATOM 2345 O O . GLN A 1 302 ? -13.035 6.790 2.875 1.00 94.19 302 GLN A O 1
ATOM 2350 N N . LEU A 1 303 ? -12.077 6.146 4.809 1.00 93.50 303 LEU A N 1
ATOM 2351 C CA . LEU A 1 303 ? -12.883 4.936 5.020 1.00 93.50 303 LEU A CA 1
ATOM 2352 C C . LEU A 1 303 ? -14.325 5.243 5.466 1.00 93.50 303 LEU A C 1
ATOM 2354 O O . LEU A 1 303 ? -15.137 4.336 5.598 1.00 93.50 303 LEU A O 1
ATOM 2358 N N . GLY A 1 304 ? -14.659 6.513 5.721 1.00 93.88 304 GLY A N 1
ATOM 2359 C CA . GLY A 1 304 ? -15.992 6.940 6.149 1.00 93.88 304 GLY A CA 1
ATOM 2360 C C . GLY A 1 304 ? -16.394 6.481 7.548 1.00 93.88 304 GLY A C 1
ATOM 2361 O O . GLY A 1 304 ? -17.586 6.422 7.827 1.00 93.88 304 GLY A O 1
ATOM 2362 N N . LEU A 1 305 ? -15.426 6.177 8.414 1.00 93.19 305 LEU A N 1
ATOM 2363 C CA . LEU A 1 305 ? -15.684 5.634 9.745 1.00 93.19 305 LEU A CA 1
ATOM 2364 C C . LEU A 1 305 ? -15.774 6.731 10.805 1.00 93.19 305 LEU A C 1
ATOM 2366 O O . LEU A 1 305 ? -14.924 7.622 10.883 1.00 93.19 305 LEU A O 1
ATOM 2370 N N . SER A 1 306 ? -16.763 6.643 11.691 1.00 93.38 306 SER A N 1
ATOM 2371 C CA . SER A 1 306 ? -16.732 7.354 12.972 1.00 93.38 306 SER A CA 1
ATOM 2372 C C . SER A 1 306 ? -15.667 6.760 13.904 1.00 93.38 306 SER A C 1
ATOM 2374 O O . SER A 1 306 ? -15.199 5.642 13.703 1.00 93.38 306 SER A O 1
ATOM 2376 N N . GLU A 1 307 ? -15.286 7.475 14.967 1.00 90.94 307 GLU A N 1
ATOM 2377 C CA . GLU A 1 307 ? -14.351 6.941 15.977 1.00 90.94 307 GLU A CA 1
ATOM 2378 C C . GLU A 1 307 ? -14.852 5.632 16.606 1.00 90.94 307 GLU A C 1
ATOM 2380 O O . GLU A 1 307 ? -14.057 4.749 16.924 1.00 90.94 307 GLU A O 1
ATOM 2385 N N . LYS A 1 308 ? -16.176 5.499 16.765 1.00 89.94 308 LYS A N 1
ATOM 2386 C CA . LYS A 1 308 ? -16.808 4.303 17.325 1.00 89.94 308 LYS A CA 1
ATOM 2387 C C . LYS A 1 308 ? -16.706 3.122 16.363 1.00 89.94 308 LYS A C 1
ATOM 2389 O O . LYS A 1 308 ? -16.213 2.075 16.755 1.00 89.94 308 LYS A O 1
ATOM 2394 N N . GLU A 1 309 ? -17.107 3.308 15.108 1.00 90.38 309 GLU A N 1
ATOM 2395 C CA . GLU A 1 309 ? -17.009 2.249 14.091 1.00 90.38 309 GLU A CA 1
ATOM 2396 C C . GLU A 1 309 ? -15.550 1.842 13.859 1.00 90.38 309 GLU A C 1
ATOM 2398 O O . GLU A 1 309 ? -15.239 0.663 13.741 1.00 90.38 309 GLU A O 1
ATOM 2403 N N . TYR A 1 310 ? -14.631 2.810 13.898 1.00 88.56 310 TYR A N 1
ATOM 2404 C CA . TYR A 1 310 ? -13.199 2.552 13.806 1.00 88.56 310 TYR A CA 1
ATOM 2405 C C . TYR A 1 310 ? -12.683 1.707 14.982 1.00 88.56 310 TYR A C 1
ATOM 2407 O O . TYR A 1 310 ? -11.818 0.852 14.783 1.00 88.56 310 TYR A O 1
ATOM 2415 N N . ALA A 1 311 ? -13.201 1.920 16.197 1.00 86.69 311 ALA A N 1
ATOM 2416 C CA . ALA A 1 311 ? -12.872 1.123 17.380 1.00 86.69 311 ALA A CA 1
ATOM 2417 C C . ALA A 1 311 ? -13.512 -0.277 17.377 1.00 86.69 311 ALA A C 1
ATOM 2419 O O . ALA A 1 311 ? -12.987 -1.167 18.038 1.00 86.69 311 ALA A O 1
ATOM 2420 N N . ASP A 1 312 ? -14.589 -0.475 16.617 1.00 85.69 312 ASP A N 1
ATOM 2421 C CA . ASP A 1 312 ? -15.291 -1.757 16.464 1.00 85.69 312 ASP A CA 1
ATOM 2422 C C . ASP A 1 312 ? -14.774 -2.586 15.261 1.00 85.69 312 ASP A C 1
ATOM 2424 O O . ASP A 1 312 ? -15.306 -3.656 14.959 1.00 85.69 312 ASP A O 1
ATOM 2428 N N . SER A 1 313 ? -13.724 -2.108 14.579 1.00 83.19 313 SER A N 1
ATOM 2429 C CA . SER A 1 313 ? -13.041 -2.786 13.463 1.00 83.19 313 SER A CA 1
ATOM 2430 C C . SER A 1 313 ? -11.612 -3.196 13.834 1.00 83.19 313 SER A C 1
ATOM 2432 O O . SER A 1 313 ? -10.892 -2.400 14.447 1.00 83.19 313 SER A O 1
ATOM 2434 N N . VAL A 1 314 ? -11.178 -4.393 13.423 1.00 84.56 314 VAL A N 1
ATOM 2435 C CA . VAL A 1 314 ? -9.757 -4.775 13.390 1.00 84.56 314 VAL A CA 1
ATOM 2436 C C . VAL A 1 314 ? -9.175 -4.284 12.074 1.00 84.56 314 VAL A C 1
ATOM 2438 O O . VAL A 1 314 ? -9.683 -4.611 11.002 1.00 84.56 314 VAL A O 1
ATOM 2441 N N . ARG A 1 315 ? -8.073 -3.538 12.142 1.00 86.94 315 ARG A N 1
ATOM 2442 C CA . ARG A 1 315 ? -7.327 -3.156 10.941 1.00 86.94 315 ARG A CA 1
ATOM 2443 C C . ARG A 1 315 ? -5.920 -3.716 11.002 1.00 86.94 315 ARG A C 1
ATOM 2445 O O . ARG A 1 315 ? -5.259 -3.643 12.043 1.00 86.94 315 ARG A O 1
ATOM 2452 N N . ILE A 1 316 ? -5.450 -4.186 9.862 1.00 88.44 316 ILE A N 1
ATOM 2453 C CA . ILE A 1 316 ? -4.038 -4.471 9.661 1.00 88.44 316 ILE A CA 1
ATOM 2454 C C . ILE A 1 316 ? -3.460 -3.290 8.890 1.00 88.44 316 ILE A C 1
ATOM 2456 O O . ILE A 1 316 ? -3.938 -2.944 7.814 1.00 88.44 316 ILE A O 1
ATOM 2460 N N . LEU A 1 317 ? -2.487 -2.632 9.499 1.00 90.94 317 LEU A N 1
ATOM 2461 C CA . LEU A 1 317 ? -1.749 -1.516 8.948 1.00 90.94 317 LEU A CA 1
ATOM 2462 C C . LEU A 1 317 ? -0.368 -2.023 8.546 1.00 90.94 317 LEU A C 1
ATOM 2464 O O . LEU A 1 317 ? 0.505 -2.197 9.396 1.00 90.94 317 LEU A O 1
ATOM 2468 N N . GLU A 1 318 ? -0.201 -2.289 7.261 1.00 90.44 318 GLU A N 1
ATOM 2469 C CA . GLU A 1 318 ? 1.094 -2.573 6.672 1.00 90.44 318 GLU A CA 1
ATOM 2470 C C . GLU A 1 318 ? 1.810 -1.256 6.387 1.00 90.44 318 GLU A C 1
ATOM 2472 O O . GLU A 1 318 ? 1.302 -0.393 5.674 1.00 90.44 318 GLU A O 1
ATOM 2477 N N . CYS A 1 319 ? 2.984 -1.080 6.970 1.00 87.44 319 CYS A N 1
ATOM 2478 C CA . CYS A 1 319 ? 3.827 0.082 6.728 1.00 87.44 319 CYS A CA 1
ATOM 2479 C C . CYS A 1 319 ? 5.290 -0.294 6.939 1.00 87.44 319 CYS A C 1
ATOM 2481 O O . CYS A 1 319 ? 5.603 -1.403 7.387 1.00 87.44 319 CYS A O 1
ATOM 2483 N N . ASP A 1 320 ? 6.210 0.605 6.602 1.00 86.31 320 ASP A N 1
ATOM 2484 C CA . ASP A 1 320 ? 7.615 0.361 6.894 1.00 86.31 320 ASP A CA 1
ATOM 2485 C C . ASP A 1 320 ? 7.873 0.213 8.415 1.00 86.31 320 ASP A C 1
ATOM 2487 O O . ASP A 1 320 ? 7.015 0.451 9.281 1.00 86.31 320 ASP A O 1
ATOM 2491 N N . GLY A 1 321 ? 9.080 -0.247 8.753 1.00 83.81 321 GLY A N 1
ATOM 2492 C CA . GLY A 1 321 ? 9.472 -0.464 10.145 1.00 83.81 321 GLY A CA 1
ATOM 2493 C C . GLY A 1 321 ? 9.493 0.820 10.982 1.00 83.81 321 GLY A C 1
ATOM 2494 O O . GLY A 1 321 ? 9.131 0.781 12.158 1.00 83.81 321 GLY A O 1
ATOM 2495 N N . GLY A 1 322 ? 9.870 1.955 10.391 1.00 86.06 322 GLY A N 1
ATOM 2496 C CA . GLY A 1 322 ? 9.891 3.257 11.054 1.00 86.06 322 GLY A CA 1
ATOM 2497 C C . GLY A 1 322 ? 8.484 3.719 11.419 1.00 86.06 322 GLY A C 1
ATOM 2498 O O . GLY A 1 322 ? 8.207 4.006 12.587 1.00 86.06 322 GLY A O 1
ATOM 2499 N N . THR A 1 323 ? 7.558 3.679 10.466 1.00 88.31 323 THR A N 1
ATOM 2500 C CA . THR A 1 323 ? 6.149 4.028 10.673 1.00 88.31 323 THR A CA 1
ATOM 2501 C C . THR A 1 323 ? 5.498 3.095 11.690 1.00 88.31 323 THR A C 1
ATOM 2503 O O . THR A 1 323 ? 4.804 3.554 12.601 1.00 88.31 323 THR A O 1
ATOM 2506 N N . SER A 1 324 ? 5.795 1.792 11.635 1.00 89.19 324 SER A N 1
ATOM 2507 C CA . SER A 1 324 ? 5.346 0.821 12.645 1.00 89.19 324 SER A CA 1
ATOM 2508 C C . SER A 1 324 ? 5.813 1.195 14.060 1.00 89.19 324 SER A C 1
ATOM 2510 O O . SER A 1 324 ? 5.028 1.163 15.015 1.00 89.19 324 SER A O 1
ATOM 2512 N N . MET A 1 325 ? 7.076 1.608 14.211 1.00 90.19 325 MET A N 1
ATOM 2513 C CA . MET A 1 325 ? 7.627 2.063 15.493 1.00 90.19 325 MET A CA 1
ATOM 2514 C C . MET A 1 325 ? 6.993 3.370 15.980 1.00 90.19 325 MET A C 1
ATOM 2516 O O . MET A 1 325 ? 6.807 3.551 17.189 1.00 90.19 325 MET A O 1
ATOM 2520 N N . LEU A 1 326 ? 6.636 4.277 15.072 1.00 91.94 326 LEU A N 1
ATOM 2521 C CA . LEU A 1 326 ? 5.961 5.529 15.409 1.00 91.94 326 LEU A CA 1
ATOM 2522 C C . LEU A 1 326 ? 4.515 5.299 15.852 1.00 91.94 326 LEU A C 1
ATOM 2524 O O . LEU A 1 326 ? 4.077 5.916 16.824 1.00 91.94 326 LEU A O 1
ATOM 2528 N N . VAL A 1 327 ? 3.798 4.358 15.231 1.00 91.12 327 VAL A N 1
ATOM 2529 C CA . VAL A 1 327 ? 2.477 3.918 15.707 1.00 91.12 327 VAL A CA 1
ATOM 2530 C C . VAL A 1 327 ? 2.584 3.322 17.112 1.00 91.12 327 VAL A C 1
ATOM 2532 O O . VAL A 1 327 ? 1.782 3.654 17.984 1.00 91.12 327 VAL A O 1
ATOM 2535 N N . GLU A 1 328 ? 3.586 2.485 17.379 1.00 89.81 328 GLU A N 1
ATOM 2536 C CA . GLU A 1 328 ? 3.779 1.913 18.716 1.00 89.81 328 GLU A CA 1
ATOM 2537 C C . GLU A 1 328 ? 4.165 2.982 19.753 1.00 89.81 328 GLU A C 1
ATOM 2539 O O . GLU A 1 328 ? 3.663 2.987 20.879 1.00 89.81 328 GLU A O 1
ATOM 2544 N N . SER A 1 329 ? 4.991 3.953 19.366 1.00 91.69 329 SER A N 1
ATOM 2545 C CA . SER A 1 329 ? 5.313 5.116 20.201 1.00 91.69 329 SER A CA 1
ATOM 2546 C C . SER A 1 329 ? 4.071 5.960 20.498 1.00 91.69 329 SER A C 1
ATOM 2548 O O . SER A 1 329 ? 3.869 6.389 21.634 1.00 91.69 329 SER A O 1
ATOM 2550 N N . LEU A 1 330 ? 3.189 6.138 19.510 1.00 91.75 330 LEU A N 1
ATOM 2551 C CA . LEU A 1 330 ? 1.904 6.811 19.679 1.00 91.75 330 LEU A CA 1
ATOM 2552 C C . LEU A 1 330 ? 1.009 6.073 20.683 1.00 91.75 330 LEU A C 1
ATOM 2554 O O . LEU A 1 330 ? 0.410 6.721 21.540 1.00 91.75 330 LEU A O 1
ATOM 2558 N N . ARG A 1 331 ? 0.953 4.735 20.629 1.00 90.06 331 ARG A N 1
ATOM 2559 C CA . ARG A 1 331 ? 0.213 3.921 21.611 1.00 90.06 331 ARG A CA 1
ATOM 2560 C C . ARG A 1 331 ? 0.730 4.141 23.031 1.00 90.06 331 ARG A C 1
ATOM 2562 O O . ARG A 1 331 ? -0.072 4.370 23.933 1.00 90.06 331 ARG A O 1
ATOM 2569 N N . ARG A 1 332 ? 2.054 4.127 23.224 1.00 89.06 332 ARG A N 1
ATOM 2570 C CA . ARG A 1 332 ? 2.681 4.376 24.536 1.00 89.06 332 ARG A CA 1
ATOM 2571 C C . ARG A 1 332 ? 2.379 5.777 25.059 1.00 89.06 332 ARG A C 1
ATOM 2573 O O . ARG A 1 332 ? 1.996 5.915 26.214 1.00 89.06 332 ARG A O 1
ATOM 2580 N N . ASN A 1 333 ? 2.472 6.796 24.205 1.00 90.06 333 ASN A N 1
ATOM 2581 C CA . ASN A 1 333 ? 2.200 8.187 24.584 1.00 90.06 333 ASN A CA 1
ATOM 2582 C C . ASN A 1 333 ? 0.736 8.439 24.962 1.00 90.06 333 ASN A C 1
ATOM 2584 O O . ASN A 1 333 ? 0.444 9.375 25.701 1.00 90.06 333 ASN A O 1
ATOM 2588 N N . ARG A 1 334 ? -0.191 7.632 24.439 1.00 89.69 334 ARG A N 1
ATOM 2589 C CA . ARG A 1 334 ? -1.623 7.725 24.746 1.00 89.69 334 ARG A CA 1
ATOM 2590 C C . ARG A 1 334 ? -2.047 6.827 25.908 1.00 89.69 334 ARG A C 1
ATOM 2592 O O . ARG A 1 334 ? -3.217 6.841 26.279 1.00 89.69 334 ARG A O 1
ATOM 2599 N N . PHE A 1 335 ? -1.133 6.044 26.480 1.00 85.06 335 PHE A N 1
ATOM 2600 C CA . PHE A 1 335 ? -1.421 5.224 27.648 1.00 85.06 335 PHE A CA 1
ATOM 2601 C C . PHE A 1 335 ? -1.308 6.047 28.951 1.00 85.06 335 PHE A C 1
ATOM 2603 O O . PHE A 1 335 ? -0.331 6.776 29.118 1.00 85.06 335 PHE A O 1
ATOM 2610 N N . PRO A 1 336 ? -2.246 5.904 29.910 1.00 86.00 336 PRO A N 1
ATOM 2611 C CA . PRO A 1 336 ? -3.478 5.123 29.826 1.00 86.00 336 PRO A CA 1
ATOM 2612 C C . PRO A 1 336 ? -4.565 5.863 29.032 1.00 86.00 336 PRO A C 1
ATOM 2614 O O . PRO A 1 336 ? -4.776 7.062 29.200 1.00 86.00 336 PRO A O 1
ATOM 2617 N N . PHE A 1 337 ? -5.314 5.125 28.216 1.00 83.62 337 PHE A N 1
ATOM 2618 C CA . PHE A 1 337 ? -6.449 5.649 27.454 1.00 83.62 337 PHE A CA 1
ATOM 2619 C C . PHE A 1 337 ? -7.772 5.099 27.993 1.00 83.62 337 PHE A C 1
ATOM 2621 O O . PHE A 1 337 ? -7.821 4.018 28.578 1.00 83.62 337 PHE A O 1
ATOM 2628 N N . ARG A 1 338 ? -8.870 5.838 27.779 1.00 81.38 338 ARG A N 1
ATOM 2629 C CA . ARG A 1 338 ? -10.224 5.401 28.175 1.00 81.38 338 ARG A CA 1
ATOM 2630 C C . ARG A 1 338 ? -10.981 4.696 27.053 1.00 81.38 338 ARG A C 1
ATOM 2632 O O . ARG A 1 338 ? -11.780 3.811 27.337 1.00 81.38 338 ARG A O 1
ATOM 2639 N N . ARG A 1 339 ? -10.773 5.101 25.796 1.00 82.12 339 ARG A N 1
ATOM 2640 C CA . ARG A 1 339 ? -11.448 4.528 24.622 1.00 82.12 339 ARG A CA 1
ATOM 2641 C C . ARG A 1 339 ? -10.447 3.755 23.772 1.00 82.12 339 ARG A C 1
ATOM 2643 O O . ARG A 1 339 ? -9.315 4.198 23.599 1.00 82.12 339 ARG A O 1
ATOM 2650 N N . LEU A 1 340 ? -10.881 2.636 23.189 1.00 80.06 340 LEU A N 1
ATOM 2651 C CA . LEU A 1 340 ? -10.047 1.820 22.293 1.00 80.06 340 LEU A CA 1
ATOM 2652 C C . LEU A 1 340 ? -9.534 2.6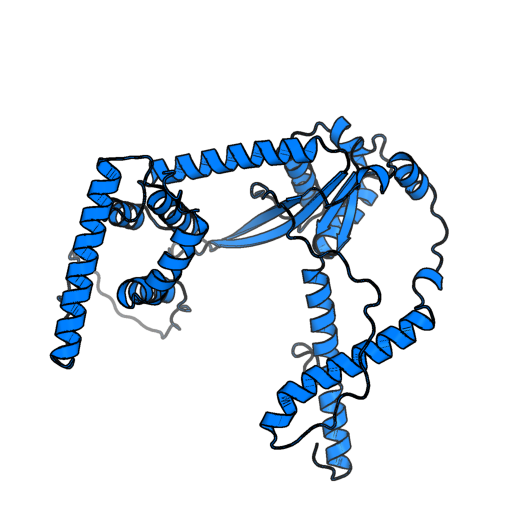10 21.080 1.00 80.06 340 LEU A C 1
ATOM 2654 O O . LEU A 1 340 ? -8.408 2.374 20.642 1.00 80.06 340 LEU A O 1
ATOM 2658 N N . TYR A 1 341 ? -10.333 3.562 20.582 1.00 85.25 341 TYR A N 1
ATOM 2659 C CA . TYR A 1 341 ? -9.931 4.492 19.524 1.00 85.25 341 TYR A CA 1
ATOM 2660 C C . TYR A 1 341 ? -8.681 5.289 19.910 1.00 85.25 341 TYR A C 1
ATOM 2662 O O . TYR A 1 341 ? -7.677 5.254 19.197 1.00 85.25 341 TYR A O 1
ATOM 2670 N N . ASP A 1 342 ? -8.720 5.945 21.074 1.00 86.50 342 ASP A N 1
ATOM 2671 C CA . ASP A 1 342 ? -7.628 6.785 21.563 1.00 86.50 342 ASP A CA 1
ATOM 2672 C C . ASP A 1 342 ? -6.337 5.964 21.655 1.00 86.50 342 ASP A C 1
ATOM 2674 O O . ASP A 1 342 ? -5.297 6.383 21.159 1.00 86.50 342 ASP A O 1
ATOM 2678 N N . GLY A 1 343 ? -6.415 4.746 22.191 1.00 85.81 343 GLY A N 1
ATOM 2679 C CA . GLY A 1 343 ? -5.270 3.850 22.353 1.00 85.81 343 GLY A CA 1
ATOM 2680 C C . GLY A 1 343 ? -4.779 3.124 21.101 1.00 85.81 343 GLY A C 1
ATOM 2681 O O . GLY A 1 343 ? -3.809 2.373 21.198 1.00 85.81 343 GLY A O 1
ATOM 2682 N N . LEU A 1 344 ? -5.445 3.277 19.948 1.00 88.12 344 LEU A N 1
ATOM 2683 C CA . LEU A 1 344 ? -5.216 2.450 18.751 1.00 88.12 344 LEU A CA 1
ATOM 2684 C C . LEU A 1 344 ? -5.236 0.946 19.083 1.00 88.12 344 LEU A C 1
ATOM 2686 O O . LEU A 1 344 ? -4.397 0.165 18.614 1.00 88.12 344 LEU A O 1
ATOM 2690 N N . GLY A 1 345 ? -6.181 0.559 19.946 1.00 83.06 345 GLY A N 1
ATOM 2691 C CA . GLY A 1 345 ? -6.281 -0.784 20.515 1.00 83.06 345 GLY A CA 1
ATOM 2692 C C . GLY A 1 345 ? -6.515 -1.860 19.458 1.00 83.06 345 GLY A C 1
ATOM 2693 O O . GLY A 1 345 ? -5.973 -2.953 19.590 1.00 83.06 345 GLY A O 1
ATOM 2694 N N . THR A 1 346 ? -7.244 -1.512 18.395 1.00 85.25 346 THR A N 1
ATOM 2695 C CA . THR A 1 346 ? -7.640 -2.405 17.294 1.00 85.25 346 THR A CA 1
ATOM 2696 C C . THR A 1 346 ? -6.790 -2.265 16.030 1.00 85.25 346 THR A C 1
ATOM 2698 O O . THR A 1 346 ? -7.109 -2.835 14.987 1.00 85.25 346 THR A O 1
ATOM 2701 N N . THR A 1 347 ? -5.703 -1.493 16.105 1.00 87.94 347 THR A N 1
ATOM 2702 C CA . THR A 1 347 ? -4.723 -1.393 15.023 1.00 87.94 347 THR A CA 1
ATOM 2703 C C . THR A 1 347 ? -3.646 -2.444 15.217 1.00 87.94 347 THR A C 1
ATOM 2705 O O . THR A 1 347 ? -2.981 -2.431 16.250 1.00 87.94 347 THR A O 1
ATOM 2708 N N . ILE A 1 348 ? -3.428 -3.299 14.223 1.00 87.50 348 ILE A N 1
ATOM 2709 C CA . ILE A 1 348 ? -2.297 -4.228 14.140 1.00 87.50 348 ILE A CA 1
ATOM 2710 C C . ILE A 1 348 ? -1.315 -3.639 13.135 1.00 87.50 348 ILE A C 1
ATOM 2712 O O . ILE A 1 348 ? -1.717 -3.317 12.029 1.00 87.50 348 ILE A O 1
ATOM 2716 N N . THR A 1 349 ? -0.051 -3.462 13.508 1.00 89.06 349 THR A N 1
ATOM 2717 C CA . THR A 1 349 ? 0.997 -3.011 12.578 1.00 89.06 349 THR A CA 1
ATOM 2718 C C . THR A 1 349 ? 1.778 -4.213 12.077 1.00 89.06 349 THR A C 1
ATOM 2720 O O . THR A 1 349 ? 2.247 -5.001 12.899 1.00 89.06 349 THR A O 1
ATOM 2723 N N . VAL A 1 350 ? 1.920 -4.342 10.761 1.00 86.50 350 VAL A N 1
ATOM 2724 C CA . VAL A 1 350 ? 2.699 -5.402 10.112 1.00 86.50 350 VAL A CA 1
ATOM 2725 C C . VAL A 1 350 ? 3.806 -4.743 9.281 1.00 86.50 350 VAL A C 1
ATOM 2727 O O . VAL A 1 350 ? 3.512 -3.819 8.525 1.00 86.50 350 VAL A O 1
ATOM 2730 N N . PRO A 1 351 ? 5.073 -5.177 9.402 1.00 81.81 351 PRO A N 1
ATOM 2731 C CA . PRO A 1 351 ? 6.141 -4.652 8.561 1.00 81.81 351 PRO A CA 1
ATOM 2732 C C . PRO A 1 351 ? 5.855 -4.963 7.092 1.00 81.81 351 PRO A C 1
ATOM 2734 O O . PRO A 1 351 ? 5.578 -6.112 6.743 1.00 81.81 351 PRO A O 1
ATOM 2737 N N . GLY A 1 352 ? 5.963 -3.948 6.240 1.00 80.38 352 GLY A N 1
ATOM 2738 C CA . GLY A 1 352 ? 5.765 -4.106 4.807 1.00 80.38 352 GLY A CA 1
ATOM 2739 C C . GLY A 1 352 ? 6.718 -5.132 4.204 1.00 80.38 352 GLY A C 1
ATOM 2740 O O . GLY A 1 352 ? 7.932 -5.065 4.421 1.00 80.38 352 GLY A O 1
ATOM 2741 N N . VAL A 1 353 ? 6.181 -6.076 3.424 1.00 75.19 353 VAL A N 1
ATOM 2742 C CA . VAL A 1 353 ? 6.966 -7.208 2.890 1.00 75.19 353 VAL A CA 1
ATOM 2743 C C . VAL A 1 353 ? 8.095 -6.722 1.979 1.00 75.19 353 VAL A C 1
ATOM 2745 O O . VAL A 1 353 ? 9.210 -7.235 2.059 1.00 75.19 353 VAL A O 1
ATOM 2748 N N . ALA A 1 354 ? 7.841 -5.698 1.159 1.00 78.94 354 ALA A N 1
ATOM 2749 C CA . ALA A 1 354 ? 8.848 -5.105 0.277 1.00 78.94 354 ALA A CA 1
ATOM 2750 C C . ALA A 1 354 ? 10.024 -4.504 1.066 1.00 78.94 354 ALA A C 1
ATOM 2752 O O . ALA A 1 354 ? 11.184 -4.811 0.793 1.00 78.94 354 ALA A O 1
ATOM 2753 N N . HIS A 1 355 ? 9.728 -3.719 2.104 1.00 77.56 355 HIS A N 1
ATOM 2754 C CA . HIS A 1 355 ? 10.741 -3.143 2.986 1.00 77.56 355 HIS A CA 1
ATOM 2755 C C . HIS A 1 355 ? 11.538 -4.227 3.713 1.00 77.56 355 HIS A C 1
ATOM 2757 O O . HIS A 1 355 ? 12.765 -4.162 3.759 1.00 77.56 355 HIS A O 1
ATOM 2763 N N . LEU A 1 356 ? 10.865 -5.266 4.219 1.00 78.88 356 LEU A N 1
ATOM 2764 C CA . LEU A 1 356 ? 11.532 -6.397 4.858 1.00 78.88 356 LEU A CA 1
ATOM 2765 C C . LEU A 1 356 ? 12.471 -7.119 3.881 1.00 78.88 356 LEU A C 1
ATOM 2767 O O . LEU A 1 356 ? 13.614 -7.414 4.232 1.00 78.88 356 LEU A O 1
ATOM 2771 N N . GLN A 1 357 ? 12.026 -7.353 2.644 1.00 80.25 357 GLN A N 1
ATOM 2772 C CA . GLN A 1 357 ? 12.855 -7.929 1.585 1.00 80.25 357 GLN A CA 1
ATOM 2773 C C . GLN A 1 357 ? 14.072 -7.054 1.275 1.00 80.25 357 GLN A C 1
ATOM 2775 O O . GLN A 1 357 ? 15.178 -7.583 1.163 1.00 80.25 357 GLN A O 1
ATOM 2780 N N . TRP A 1 358 ? 13.912 -5.730 1.190 1.00 81.56 358 TRP A N 1
ATOM 2781 C CA . TRP A 1 358 ? 15.033 -4.807 1.002 1.00 81.56 358 TRP A CA 1
ATOM 2782 C C . TRP A 1 358 ? 16.000 -4.818 2.184 1.00 81.56 358 TRP A C 1
ATOM 2784 O O . TRP A 1 358 ? 17.209 -4.873 1.969 1.00 81.56 358 TRP A O 1
ATOM 2794 N N . CYS A 1 359 ? 15.506 -4.836 3.423 1.00 81.44 359 CYS A N 1
ATOM 2795 C CA . CYS A 1 359 ? 16.344 -4.935 4.616 1.00 81.44 359 CYS A CA 1
ATOM 2796 C C . CYS A 1 359 ? 17.146 -6.244 4.640 1.00 81.44 359 CYS A C 1
ATOM 2798 O O . CYS A 1 359 ? 18.354 -6.211 4.881 1.00 81.44 359 CYS A O 1
ATOM 2800 N N . ILE A 1 360 ? 16.508 -7.382 4.344 1.00 81.06 360 ILE A N 1
ATOM 2801 C CA . ILE A 1 360 ? 17.171 -8.693 4.258 1.00 81.06 360 ILE A CA 1
ATOM 2802 C C . ILE A 1 360 ? 18.196 -8.696 3.120 1.00 81.06 360 ILE A C 1
ATOM 2804 O O . ILE A 1 360 ? 19.345 -9.087 3.327 1.00 81.06 360 ILE A O 1
ATOM 2808 N N . GLY A 1 361 ? 17.817 -8.217 1.935 1.00 82.44 361 GLY A N 1
ATOM 2809 C CA . GLY A 1 361 ? 18.706 -8.121 0.780 1.00 82.44 361 GLY A CA 1
ATOM 2810 C C . GLY A 1 361 ? 19.928 -7.250 1.068 1.00 82.44 361 GLY A C 1
ATOM 2811 O O . GLY A 1 361 ? 21.055 -7.661 0.800 1.00 82.44 361 GLY A O 1
ATOM 2812 N N . ALA A 1 362 ? 19.729 -6.092 1.698 1.00 82.06 362 ALA A N 1
ATOM 2813 C CA . ALA A 1 362 ? 20.808 -5.205 2.112 1.00 82.06 362 ALA A CA 1
ATOM 2814 C C . ALA A 1 362 ? 21.700 -5.843 3.189 1.00 82.06 362 ALA A C 1
ATOM 2816 O O . ALA A 1 362 ? 22.917 -5.664 3.156 1.00 82.06 362 ALA A O 1
ATOM 2817 N N . ALA A 1 363 ? 21.135 -6.610 4.127 1.00 82.94 363 ALA A N 1
ATOM 2818 C CA . ALA A 1 363 ? 21.906 -7.342 5.129 1.00 82.94 363 ALA A CA 1
ATOM 2819 C C . ALA A 1 363 ? 22.778 -8.437 4.492 1.00 82.94 363 ALA A C 1
ATOM 2821 O O . ALA A 1 363 ? 23.971 -8.513 4.790 1.00 82.94 363 ALA A O 1
ATOM 2822 N N . ILE A 1 364 ? 22.220 -9.233 3.573 1.00 81.56 364 ILE A N 1
ATOM 2823 C CA . ILE A 1 364 ? 22.967 -10.239 2.802 1.00 81.56 364 ILE A CA 1
ATOM 2824 C C . ILE A 1 364 ? 24.071 -9.557 1.991 1.00 81.56 364 ILE A C 1
ATOM 2826 O O . ILE A 1 364 ? 25.230 -9.962 2.066 1.00 81.56 364 ILE A O 1
ATOM 2830 N N . TYR A 1 365 ? 23.737 -8.484 1.270 1.00 83.00 365 TYR A N 1
ATOM 2831 C CA . TYR A 1 365 ? 24.692 -7.736 0.460 1.00 83.00 365 TYR A CA 1
ATOM 2832 C C . TYR A 1 365 ? 25.860 -7.218 1.302 1.00 83.00 365 TYR A C 1
ATOM 2834 O O . TYR A 1 365 ? 27.011 -7.529 1.001 1.00 83.00 365 TYR A O 1
ATOM 2842 N N . ARG A 1 366 ? 25.585 -6.504 2.403 1.00 83.19 366 ARG A N 1
ATOM 2843 C CA . ARG A 1 366 ? 26.629 -5.997 3.308 1.00 83.19 366 ARG A CA 1
ATOM 2844 C C . ARG A 1 366 ? 27.445 -7.126 3.924 1.00 83.19 366 ARG A C 1
ATOM 2846 O O . ARG A 1 366 ? 28.658 -7.005 4.054 1.00 83.19 366 ARG A O 1
ATOM 2853 N N . ARG A 1 367 ? 26.818 -8.255 4.267 1.00 83.50 367 ARG A N 1
ATOM 2854 C CA . ARG A 1 367 ? 27.533 -9.417 4.803 1.00 83.50 367 ARG A CA 1
ATOM 2855 C C . ARG A 1 367 ? 28.503 -10.010 3.781 1.00 83.50 367 ARG A C 1
ATOM 2857 O O . ARG A 1 367 ? 29.617 -10.371 4.160 1.00 83.50 367 ARG A O 1
ATOM 2864 N N . CYS A 1 368 ? 28.097 -10.097 2.517 1.00 81.06 368 CYS A N 1
ATOM 2865 C CA . CYS A 1 368 ? 28.890 -10.679 1.437 1.00 81.06 368 CYS A CA 1
ATOM 2866 C C . CYS A 1 368 ? 29.973 -9.729 0.909 1.00 81.06 368 CYS A C 1
ATOM 2868 O O . CYS A 1 368 ? 31.128 -10.136 0.788 1.00 81.06 368 CYS A O 1
ATOM 2870 N N . PHE A 1 369 ? 29.621 -8.476 0.626 1.00 82.88 369 PHE A N 1
ATOM 2871 C CA . PHE A 1 369 ? 30.475 -7.503 -0.065 1.00 82.88 369 PHE A CA 1
ATOM 2872 C C . PHE A 1 369 ? 31.107 -6.463 0.866 1.00 82.88 369 PHE A C 1
ATOM 2874 O O . PHE A 1 369 ? 32.158 -5.914 0.543 1.00 82.88 369 PHE A O 1
ATOM 2881 N N . GLY A 1 370 ? 30.543 -6.263 2.054 1.00 84.25 370 GLY A N 1
ATOM 2882 C CA . GLY A 1 370 ? 30.943 -5.218 2.991 1.00 84.25 370 GLY A CA 1
ATOM 2883 C C . GLY A 1 370 ? 30.031 -4.001 2.909 1.00 84.25 370 GLY A C 1
ATOM 2884 O O . GLY A 1 370 ? 29.197 -3.895 2.008 1.00 84.25 370 GLY A O 1
ATOM 2885 N N . ASP A 1 371 ? 30.178 -3.084 3.863 1.00 81.75 371 ASP A N 1
ATOM 2886 C CA . ASP A 1 371 ? 29.461 -1.809 3.824 1.00 81.75 371 ASP A CA 1
ATOM 2887 C C . ASP A 1 371 ? 30.319 -0.744 3.113 1.00 81.75 371 ASP A C 1
ATOM 2889 O O . ASP A 1 371 ? 31.396 -0.399 3.612 1.00 81.75 371 ASP A O 1
ATOM 2893 N N . PRO A 1 372 ? 29.874 -0.204 1.960 1.00 71.44 372 PRO A N 1
ATOM 2894 C CA . PRO A 1 372 ? 30.627 0.818 1.237 1.00 71.44 372 PRO A CA 1
ATOM 2895 C C . PRO A 1 372 ? 30.801 2.119 2.036 1.00 71.44 372 PRO A C 1
ATOM 2897 O O . PRO A 1 372 ? 31.780 2.827 1.810 1.00 71.44 372 PRO A O 1
ATOM 2900 N N . LEU A 1 373 ? 29.908 2.422 2.986 1.00 76.25 373 LEU A N 1
ATOM 2901 C CA . LEU A 1 373 ? 29.986 3.619 3.831 1.00 76.25 373 LEU A CA 1
ATOM 2902 C C . LEU A 1 373 ? 31.003 3.465 4.970 1.00 76.25 373 LEU A C 1
ATOM 2904 O O . LEU A 1 373 ? 31.591 4.449 5.412 1.00 76.25 373 LEU A O 1
ATOM 2908 N N . GLU A 1 374 ? 31.247 2.236 5.430 1.00 74.94 374 GLU A N 1
ATOM 2909 C CA . GLU A 1 374 ? 32.240 1.946 6.477 1.00 74.94 374 GLU A CA 1
ATOM 2910 C C . GLU A 1 374 ? 33.623 1.578 5.908 1.00 74.94 374 GLU A C 1
ATOM 2912 O O . GLU A 1 374 ? 34.598 1.401 6.652 1.00 74.94 374 GLU A O 1
ATOM 2917 N N . GLY A 1 375 ? 33.728 1.489 4.579 1.00 67.88 375 GLY A N 1
ATOM 2918 C CA . GLY A 1 375 ? 34.970 1.271 3.850 1.00 67.88 375 GLY A CA 1
ATOM 2919 C C . GLY A 1 375 ? 35.727 0.026 4.320 1.00 67.88 375 GLY A C 1
ATOM 2920 O O . GLY A 1 375 ? 35.190 -1.074 4.428 1.00 67.88 375 GLY A O 1
ATOM 2921 N N . SER A 1 376 ? 37.021 0.180 4.611 1.00 65.12 376 SER A N 1
ATOM 2922 C CA . SER A 1 376 ? 37.905 -0.940 4.964 1.00 65.12 376 SER A CA 1
ATOM 2923 C C . SER A 1 376 ? 37.614 -1.593 6.321 1.00 65.12 376 SER A C 1
ATOM 2925 O O . SER A 1 376 ? 38.179 -2.656 6.594 1.00 65.12 376 SER A O 1
ATOM 2927 N N . LYS A 1 377 ? 36.761 -0.989 7.162 1.00 67.19 377 LYS A N 1
ATOM 2928 C CA . LYS A 1 377 ? 36.428 -1.501 8.501 1.00 67.19 377 LYS A CA 1
ATOM 2929 C C . LYS A 1 377 ? 35.415 -2.641 8.464 1.00 67.19 377 LYS A C 1
ATOM 2931 O O . LYS A 1 377 ? 35.447 -3.490 9.349 1.00 67.19 377 LYS A O 1
ATOM 2936 N N . ASN A 1 378 ? 34.583 -2.702 7.426 1.00 70.31 378 ASN A N 1
ATOM 2937 C CA . ASN A 1 378 ? 33.548 -3.718 7.280 1.00 70.31 378 ASN A CA 1
ATOM 2938 C C . ASN A 1 378 ? 33.719 -4.457 5.950 1.00 70.31 378 ASN A C 1
ATOM 2940 O O . ASN A 1 378 ? 32.967 -4.278 4.995 1.00 70.31 378 ASN A O 1
ATOM 2944 N N . ARG A 1 379 ? 34.789 -5.255 5.870 1.00 74.25 379 ARG A N 1
ATOM 2945 C CA . ARG A 1 379 ? 35.105 -6.080 4.697 1.00 74.25 379 ARG A CA 1
ATOM 2946 C C . ARG A 1 379 ? 34.174 -7.293 4.666 1.00 74.25 379 ARG A C 1
ATOM 2948 O O . ARG A 1 379 ? 34.183 -8.097 5.596 1.00 74.25 379 ARG A O 1
ATOM 2955 N N . GLY A 1 380 ? 33.393 -7.427 3.594 1.00 82.56 380 GLY A N 1
ATOM 2956 C CA . GLY A 1 380 ? 32.455 -8.536 3.423 1.00 82.56 380 GLY A CA 1
ATOM 2957 C C . GLY A 1 380 ? 33.129 -9.906 3.368 1.00 82.56 380 GLY A C 1
ATOM 2958 O O . GLY A 1 380 ? 34.330 -10.032 3.108 1.00 82.56 380 GLY A O 1
ATOM 2959 N N . SER A 1 381 ? 32.348 -10.962 3.593 1.00 84.25 381 SER A N 1
ATOM 2960 C CA . SER A 1 381 ? 32.846 -12.339 3.624 1.00 84.25 381 SER A CA 1
ATOM 2961 C C . SER A 1 381 ? 33.527 -12.763 2.322 1.00 84.25 381 SER A C 1
ATOM 2963 O O . SER A 1 381 ? 34.516 -13.484 2.383 1.00 84.25 381 SER A O 1
ATOM 2965 N N . LEU A 1 382 ? 33.066 -12.293 1.157 1.00 81.81 382 LEU A N 1
ATOM 2966 C CA . LEU A 1 382 ? 33.691 -12.610 -0.133 1.00 81.81 382 LEU A CA 1
ATOM 2967 C C . LEU A 1 382 ? 35.097 -12.019 -0.236 1.00 81.81 382 LEU A C 1
ATOM 2969 O O . LEU A 1 382 ? 36.022 -12.708 -0.659 1.00 81.81 382 LEU A O 1
ATOM 2973 N N . PHE A 1 383 ? 35.285 -10.781 0.228 1.00 80.44 383 PHE A N 1
ATOM 2974 C CA . PHE A 1 383 ? 36.606 -10.159 0.282 1.00 80.44 383 PHE A CA 1
ATOM 2975 C C . PHE A 1 383 ? 37.553 -10.943 1.201 1.00 80.44 383 PHE A C 1
ATOM 2977 O O . PHE A 1 383 ? 38.721 -11.155 0.869 1.00 80.44 383 PHE A O 1
ATOM 2984 N N . ILE A 1 384 ? 37.060 -11.388 2.361 1.00 81.62 384 ILE A N 1
ATOM 2985 C CA . ILE A 1 384 ? 37.843 -12.193 3.307 1.00 81.62 384 ILE A CA 1
ATOM 2986 C C . ILE A 1 384 ? 38.236 -13.531 2.666 1.00 81.62 384 ILE A C 1
ATOM 2988 O O . ILE A 1 384 ? 39.411 -13.895 2.694 1.00 81.62 384 ILE A O 1
ATOM 2992 N N . THR A 1 385 ? 37.284 -14.231 2.048 1.00 80.25 385 THR A N 1
ATOM 2993 C CA . THR A 1 385 ? 37.521 -15.517 1.382 1.00 80.25 385 THR A CA 1
ATOM 2994 C C . THR A 1 385 ? 38.513 -15.387 0.230 1.00 80.25 385 THR A C 1
ATOM 2996 O O . THR A 1 385 ? 39.478 -16.144 0.193 1.00 80.25 385 THR A O 1
ATOM 2999 N N . ALA A 1 386 ? 38.353 -14.395 -0.650 1.00 78.75 386 ALA A N 1
ATOM 3000 C CA . ALA A 1 386 ? 39.276 -14.153 -1.760 1.00 78.75 386 ALA A CA 1
ATOM 3001 C C . ALA A 1 386 ? 40.713 -13.898 -1.271 1.00 78.75 386 ALA A C 1
ATOM 3003 O O . ALA A 1 386 ? 41.666 -14.457 -1.808 1.00 78.75 386 ALA A O 1
ATOM 3004 N N . ASN A 1 387 ? 40.885 -13.130 -0.187 1.00 79.94 387 ASN A N 1
ATOM 3005 C CA . ASN A 1 387 ? 42.206 -12.928 0.416 1.00 79.94 387 ASN A CA 1
ATOM 3006 C C . ASN A 1 387 ? 42.792 -14.210 1.020 1.00 79.94 387 ASN A C 1
ATOM 3008 O O . ASN A 1 387 ? 44.001 -14.427 0.946 1.00 79.94 387 ASN A O 1
ATOM 3012 N N . LEU A 1 388 ? 41.967 -15.048 1.652 1.00 80.44 388 LEU A N 1
ATOM 3013 C CA . LEU A 1 388 ? 42.418 -16.325 2.208 1.00 80.44 388 LEU A CA 1
ATOM 3014 C C . LEU A 1 388 ? 42.832 -17.310 1.109 1.00 80.44 388 LEU A C 1
ATOM 3016 O O . LEU A 1 388 ? 43.839 -17.997 1.277 1.00 80.44 388 LEU A O 1
ATOM 3020 N N . LEU A 1 389 ? 42.091 -17.357 -0.000 1.00 75.69 389 LEU A N 1
ATOM 3021 C CA . LEU A 1 389 ? 42.418 -18.172 -1.172 1.00 75.69 389 LEU A CA 1
ATOM 3022 C C . LEU A 1 389 ? 43.716 -17.690 -1.831 1.00 75.69 389 LEU A C 1
ATOM 3024 O O . LEU A 1 389 ? 44.651 -18.480 -1.966 1.00 75.69 389 LEU A O 1
ATOM 3028 N N . GLY A 1 390 ? 43.848 -16.380 -2.064 1.00 76.25 390 GLY A N 1
ATOM 3029 C CA . GLY A 1 390 ? 45.072 -15.786 -2.607 1.00 76.25 390 GLY A CA 1
ATOM 3030 C C . GLY A 1 390 ? 46.309 -16.046 -1.738 1.00 76.25 390 GLY A C 1
ATOM 3031 O O . GLY A 1 390 ? 47.369 -16.396 -2.252 1.00 76.25 390 GLY A O 1
ATOM 3032 N N . ARG A 1 391 ? 46.184 -15.991 -0.401 1.00 80.81 391 ARG A N 1
ATOM 3033 C CA . ARG A 1 391 ? 47.278 -16.366 0.525 1.00 80.81 391 ARG A CA 1
ATOM 3034 C C . ARG A 1 391 ? 47.687 -17.835 0.427 1.00 80.81 391 ARG A C 1
ATOM 3036 O O . ARG A 1 391 ? 48.818 -18.165 0.768 1.00 80.81 391 ARG A O 1
ATOM 3043 N N . LYS A 1 392 ? 46.774 -18.711 0.012 1.00 80.88 392 LYS A N 1
ATOM 3044 C CA . LYS A 1 392 ? 47.036 -20.139 -0.196 1.00 80.88 392 LYS A CA 1
ATOM 3045 C C . LYS A 1 392 ? 47.480 -20.462 -1.628 1.00 80.88 392 LYS A C 1
ATOM 3047 O O . LYS A 1 392 ? 47.670 -21.636 -1.926 1.00 80.88 392 LYS A O 1
ATOM 3052 N N . GLY A 1 393 ? 47.653 -19.455 -2.491 1.00 72.50 393 GLY A N 1
ATOM 3053 C CA . GLY A 1 393 ? 47.984 -19.655 -3.905 1.00 72.50 393 GLY A CA 1
ATOM 3054 C C . GLY A 1 393 ? 46.866 -20.340 -4.693 1.00 72.50 393 GLY A C 1
ATOM 3055 O O . GLY A 1 393 ? 47.135 -20.968 -5.712 1.00 72.50 393 GLY A O 1
ATOM 3056 N N . LEU A 1 394 ? 45.631 -20.270 -4.193 1.00 60.12 394 LEU A N 1
ATOM 3057 C CA . LEU A 1 394 ? 44.444 -20.764 -4.875 1.00 60.12 394 LEU A CA 1
ATOM 3058 C C . LEU A 1 394 ? 43.783 -19.562 -5.547 1.00 60.12 394 LEU A C 1
ATOM 3060 O O . LEU A 1 394 ? 43.451 -18.594 -4.859 1.00 60.12 394 LEU A O 1
ATOM 3064 N N . ASP A 1 395 ? 43.636 -19.613 -6.868 1.00 56.53 395 ASP A N 1
ATOM 3065 C CA . ASP A 1 395 ? 42.893 -18.582 -7.593 1.00 56.53 395 ASP A CA 1
ATOM 3066 C C . ASP A 1 395 ? 41.398 -18.716 -7.236 1.00 56.53 395 ASP A C 1
ATOM 3068 O O . ASP A 1 395 ? 40.896 -19.848 -7.208 1.00 56.53 395 ASP A O 1
ATOM 3072 N N . PRO A 1 396 ? 40.722 -17.616 -6.855 1.00 53.44 396 PRO A N 1
ATOM 3073 C CA . PRO A 1 396 ? 39.330 -17.639 -6.416 1.00 53.44 396 PRO A CA 1
ATOM 3074 C C . PRO A 1 396 ? 38.323 -17.979 -7.517 1.00 53.44 396 PRO A C 1
ATOM 3076 O O . PRO A 1 396 ? 38.580 -17.667 -8.702 1.00 53.44 396 PRO A O 1
#

Radius of gyration: 29.47 Å; chains: 1; bounding box: 74×77×80 Å

Sequence (396 aa):
MAGEALASDQIDARLDAIVESNSFISGRIRNLLSHCGDPPPIEESNCDNHISDSTAVDMEDAQEDSSGSDAERGRFKEQHVSFFRRSIMGQIAFGCNRRNNAMQHRNGLMALACGANDRLTTFLYDCGLTTSRRTTRRAALSLTMANLTLLKEIGSTRYFHVTLDNIDVAHHVNDEQLDRRSELLHGTFGYAHVQNGDVANAYDLQAYIAHRALLPPVDVNLFLPAEASEEAFATGFSAQMYRALARLVPHLGLTLHEPRCTPEPIEQLDVRKPDITLLQMMDKSDTSTADVAKVIDRLRMQLGLSEKEYADSVRILECDGGTSMLVESLRRNRFPFRRLYDGLGTTITVPGVAHLQWCIGAAIYRRCFGDPLEGSKNRGSLFITANLLGRKGLDP

Secondary structure (DSSP, 8-state):
-------HHHHHHHHHHHHHT-HHHHHHHHHHHHTTSPPPPPP----------------------TTS-HHHHHHHHHHHHHHHHHHHHHHHHHHH-GGG-HHHHHHHHHHHHTT--HHHHHHHHHTTSS--HHHHHHHHHHHHHHHHHHHHHHHHSSEEEEEEEEEEEEE------TT---EEEEEEEEEEEPPSS-HHHH--HHHHHHHHHS-PPP-GGGGSPPHHHHHHHHHHHHHHHHHHHHHHGG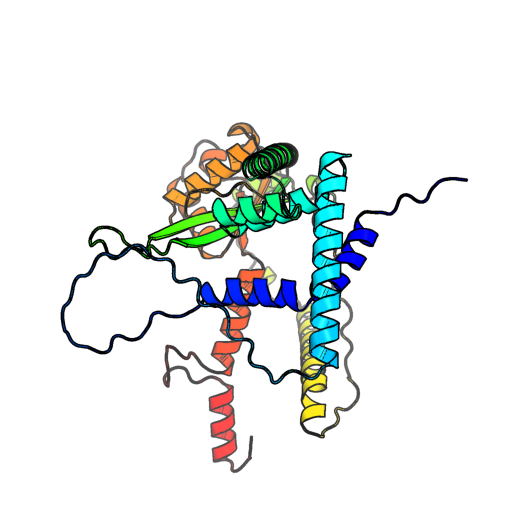GGT--PPPPS--PPPS----------EEPPPBS--SSSHHHHHHHHHHHHHHTT--HHHHHTSEEEEEE-HHHHHHHHHHHHHT-S-SSTTTTTTTEEEEE-HHHHHHHHHHHHHHHHHB-TTTGGGSB-HHHHHHHHHHHTT---

Organism: Microbotryum lychnidis-dioicae (strain p1A1 Lamole / MvSl-1064) (NCBI:txid683840)

pLDDT: mean 71.52, std 19.3, range [24.58, 94.19]

InterPro domains:
  IPR046496 Domain of unknown function DUF6589 [PF20231] (218-392)

Foldseek 3Di:
DDDDPPDPVNVVVVVVVVCVVQCVNVVVVVVVVVVVDDDDDDDDDDDDDDDDDDDDPPPPPPDPPPPDDPVVVVVVVVSVVVLLVVLVVLVVCCVPDVVVCPQQLVVLLVCVVVVNDQVRQVVCVNSSRHPHNVVNVVVVVVLLVVLLVVLLVQLLDQEKEKEKDKDWDFQDDPDPDPPDDTDIQIWMWIKMFDDPDPVVVVDDPVVLLVVVVDPPPPDCVVVPDDPVRVVLVVLVVLVVVVVVCCVVQVVVVHDDDDDPGDRDDPDDDPDDDTDIRIDDIGSFHLQALVRLVVVVVSSCVSNVHDLVSQLSHAYEYEYAPNSLVSLVVQLVVQPPDDGCSSNVSRYHYDYHPVNVVVVVVVVVCCQAANDVVVPPVRGHPVNVVCVVCVVVVHHD